Protein AF-A0A430Q0A0-F1 (afdb_monomer)

pLDDT: mean 78.86, std 13.44, range [36.16, 97.69]

Mean predicted aligned error: 20.36 Å

Sequence (690 aa):
MLIFSDRCANVRCHENAKCDDGYCRCKEGFEGDGYSECRRKSEDRDPCARIRCHPQAQCEYGFCRCKNGYKGDGYWNCQPIQSATSADCGNCNGIPFKEIAQCVGGRCVCARGFIEVQAGVCMECVQDNCHQDAVCRPDDRFNGAYSCHCKAGFTGDGVSVCKPESVGREDATSSHAFDPTCGGGCRIRNAECDRYTGTCKCRSGYDGDGERGCYWNCKLCHPSAICDRENERCICPSGYRGDGQTFCEQIPVRQDSIKVRIMGEGEVMNITDISHPLELRCFVTGSDQSYSGQWIQPHSAQEPIVTKTRQQDGYEISLRINQPTITDSGRYECRAGNVAAFIDVNVEESAIPFTVLLTSDDGILMTQSTDSNVTKATLWNIAENNKYGRVSMVGDCNSQRIIYTSDYGHTIRWGSSNSGQNKLVTKEIYTSQFNRFRNLAVDSLSGNVFAWEEAFGKIMVFNPNKPNIHYTLESLHSLTSSEQQNFAGLALHSTLGLMYWAIYTDGWRPNGTIQVASMSGENEEQLLQLTGEPLAISISPATPVNGNSAGKLCWMQRSSKGMFGLVTELHCARLGQTGREILTNEKIREFSPSEEPSFGMTQYKGTLLWTDASKTVYYSINPDRRIRVRYVCCSNRFQALSVLGDCPQASTNPCTYSNGRCRYICLPNDGGRSRTCVCPDNEPGCHKEM

Secondary structure (DSSP, 8-state):
------TTTT----TTEEEETTEEEEPTTEEE-SSS-EEEPP----TTTT----TTEEEETTEEEEPTTEEE-SSS-EEEP---SS---TT-EEES-GGGEEEETTEEEEPTT-EEEETTEEE---TTSS-TTEEEEEEGGGTTEEEEEEPTTEES-SSS--EE----------------SSTT--SSTTEEE-TTT--EEEPTTEEE-SSS-EEE-GGGS-TTSEEETTTTEEEPPTTEES-SSS--EEPPP-----EEEETTTTSEEEE--TTSPEEEEEEEE-S-TT---EEE--TTSPPPEEEEEE-SSEEEEEEEESS--GGG-EEEEEEETTEEEEEEEEE-------EEEEEETTEEEEEE--SSSEEE-EEEE--TT-SSS---EEEETTTTEEEEEEGGGTEEEEEE--TT-SS--EEEEEE-SS--EEEEEEETTTTEEEEEETTTTEEEEEETTEEEEEEEE---TTTTSSS-EEEEEEEEETTTTEEEEEEEE-SSS--EEEEEEETTS-S-EEEEE-SSEEEEEEEEEPPTTSTT--EEEEEEEEEEETTTEEEEEEEEEEE-TTSSSEEEEEEEEE--TTS-EEEEEEEETTEEEEEESSSSEEEEETTEEEEEEES--S-SS-S-EEEE-PPPTT---TTTTGGGG-SSEEEEEGGGTEEEEE--TT-TTPPPP-

Foldseek 3Di:
DDDPDPLCPPDAWDPQWDDDNNATDGHPQWDDRRHPDTDGPDPPPPLCPPADWDPQWDDDRNATDGHPQWDDRRRHDTDGPPPPPDLPLQLQAEPPDRVQWDRDSNFIDGHQQWDCPDGRYTYADDQPQWDPQWGWFFDVVRVGGTGTDGHPQWDDSRGHDTDGDDDDDDDDDDDDDFDDQCRPPQPEPQWHQDPPPSAIDHDPQWDDRRNPYTWGDCVQFDPQWDDDGVVSATHHPPQWDDRRRPDTGGDDDDADDKDKDWDQFPEEAEAQPQQAKDKTKMWIFHPDAVFQKDKDFDPQFDQWDWDWDADPGHIMIMTIDNGDDQSRFAKMWIDTDPDITIYGYGYFYNDPWFWKWFAFLQGIWIWTDDPDLATATDCAERAAQCRPAQKDWEALQQQQKIWIAGDSQQWIKMFHNPPPHSHTDIDTQDGDPQWGWDAWEALSLQQKIWTQTDRQQWIKITHSVRGPFIDIQDLAPVSPDPGDKDWAHKEALNQQQKIKTKIWHDDPFIWIWIWMDGVNNHDIDTADTDRFAWHEKEWDADAVVPQWFRGKIKTKGWHDDPDDDTKIWIKMFTGTNNSSYTPDIDGPDIDDPVQAWHSAWYDDRNWIKTWGAFACWIFIVSVTHIHHYPDDPDGGTTSYMYTHDHDRPPRHACCNPPRVPAPGHWRAHDGRDDIWRDGTPVCPVDDTDD

Solvent-accessible surface area (backbone atoms only — not comparable to full-atom values): 37690 Å² total; per-residue (Å²): 136,84,82,82,74,68,62,46,80,84,59,78,46,22,92,49,27,42,71,55,97,50,39,42,40,37,35,92,69,35,42,66,71,3,50,88,38,42,46,70,60,75,82,86,74,62,61,41,82,84,63,78,47,21,93,50,26,44,69,54,97,53,40,40,39,35,36,94,65,29,42,65,69,2,49,86,38,43,45,68,44,81,69,74,93,52,86,64,47,76,62,40,38,18,47,97,44,53,86,40,23,43,68,56,96,68,39,53,42,49,36,85,11,35,43,71,81,49,97,30,36,15,29,52,46,52,86,81,68,36,24,92,58,27,47,59,43,65,31,76,92,58,84,49,45,30,22,14,40,34,38,94,69,33,45,57,44,3,42,89,37,56,40,76,64,80,94,85,80,90,88,90,91,89,90,88,89,92,64,90,77,72,59,82,60,58,88,32,67,64,33,40,64,38,88,87,78,70,44,40,32,37,36,93,68,35,46,61,67,11,76,86,41,39,40,52,40,58,86,62,30,22,91,69,24,47,64,38,63,89,78,65,43,39,38,39,48,93,67,37,46,58,69,2,42,88,39,49,42,75,59,85,86,75,91,69,73,74,44,57,45,44,81,60,57,80,37,75,50,71,45,51,54,51,86,47,54,46,76,49,52,34,40,34,36,40,87,61,81,83,58,65,57,49,79,47,67,42,95,66,34,76,90,54,56,72,48,77,46,82,53,98,58,36,28,40,42,37,39,33,33,71,67,49,45,63,52,54,32,39,57,35,34,41,39,41,87,95,38,68,32,42,32,34,34,42,41,50,74,65,68,73,69,43,41,36,37,38,29,38,54,73,18,36,29,41,33,62,50,66,100,50,60,57,44,60,45,43,82,34,37,73,47,54,69,30,60,87,41,71,41,28,44,38,47,32,40,67,80,39,28,40,39,34,39,24,52,62,11,25,24,38,33,34,28,61,60,62,94,83,61,85,52,61,60,74,46,75,34,44,73,42,100,74,53,32,40,35,46,45,30,61,31,46,52,62,51,34,37,38,28,35,30,70,74,83,54,39,48,35,38,35,31,78,91,44,60,75,47,39,32,70,53,78,68,44,65,80,66,67,45,93,63,66,68,47,79,33,25,35,29,60,39,53,51,39,8,34,34,36,38,32,36,27,38,88,60,102,72,26,56,11,36,33,38,35,24,26,58,69,38,47,78,70,45,80,65,41,85,45,79,14,40,53,44,27,41,31,53,39,72,47,60,90,84,54,87,70,35,36,24,40,41,34,36,34,30,43,25,74,53,75,97,84,38,78,39,43,34,36,35,41,28,38,24,25,66,79,58,74,44,75,74,46,78,43,82,75,44,77,47,53,93,87,58,46,70,37,58,12,45,38,50,56,81,91,21,47,37,39,24,24,52,72,36,54,34,38,35,34,65,57,65,75,44,64,30,38,53,38,81,69,67,103,47,52,33,43,44,20,34,32,58,50,54,82,60,72,82,95,71,63,32,49,19,48,61,73,44,44,75,28,92,67,47,46,27,27,18,76,68,24,73,35,65,45,34,44,55,39,72,91,41,86,86,58,72,70,60,132

Radius of gyration: 38.56 Å; Cα contacts 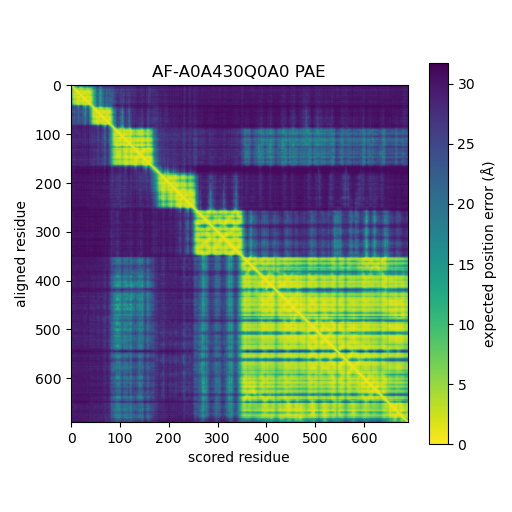(8 Å, |Δi|>4): 1663; chains: 1; bounding box: 88×95×130 Å

InterPro domains:
  IPR000742 EGF-like domain [PF00008] (125-157)
  IPR000742 EGF-like domain [PS01186] (64-78)
  IPR000742 EGF-like domain [PS01186] (148-162)
  IPR000742 EGF-like domain [PS50026] (123-163)
  IPR000742 EGF-like domain [SM00181] (7-39)
  IPR000742 EGF-like domain [SM00181] (47-79)
  IPR000742 EGF-like domain [SM00181] (124-163)
  IPR000742 EGF-like domain [SM00181] (181-215)
  IPR000742 EGF-like domain [SM00181] (217-249)
  IPR007110 Immunoglobulin-like domain [PS50835] (252-355)
  IPR009030 Growth factor receptor cysteine-rich domain superfamily [SSF57184] (162-686)
  IPR011042 Six-bladed beta-propeller, TolB-like [G3DSA:2.120.10.30] (349-689)
  IPR013783 Immunoglobulin-like fold [G3DSA:2.60.40.10] (256-348)
  IPR036179 Immunoglobulin-like domain superfamily [SSF48726] (276-342)

Organism: Schistosoma bovis (NCBI:txid6184)

Structure (mmCIF, N/CA/C/O backbone):
data_AF-A0A430Q0A0-F1
#
_entry.id   AF-A0A430Q0A0-F1
#
loop_
_atom_site.group_PDB
_atom_site.id
_atom_site.type_symbol
_atom_site.label_atom_id
_atom_site.label_alt_id
_atom_site.label_comp_id
_atom_site.label_asym_id
_atom_site.label_entity_id
_atom_site.label_seq_id
_atom_site.pdbx_PDB_ins_code
_atom_site.Cartn_x
_atom_site.Cartn_y
_atom_site.Cartn_z
_atom_site.occupancy
_atom_site.B_iso_or_equiv
_atom_site.auth_seq_id
_atom_site.auth_comp_id
_atom_site.auth_asym_id
_atom_site.auth_atom_id
_atom_site.pdbx_PDB_model_num
ATOM 1 N N . MET A 1 1 ? 47.799 -66.465 -78.442 1.00 36.16 1 MET A N 1
ATOM 2 C CA . MET A 1 1 ? 48.423 -66.856 -77.161 1.00 36.16 1 MET A CA 1
ATOM 3 C C . MET A 1 1 ? 49.036 -65.592 -76.577 1.00 36.16 1 MET A C 1
ATOM 5 O O . MET A 1 1 ? 50.015 -65.114 -77.130 1.00 36.16 1 MET A O 1
ATOM 9 N N . LEU A 1 2 ? 48.384 -64.960 -75.596 1.00 45.06 2 LEU A N 1
ATOM 10 C CA . LEU A 1 2 ? 48.863 -63.699 -75.017 1.00 45.06 2 LEU A CA 1
ATOM 11 C C . LEU A 1 2 ? 49.795 -64.010 -73.847 1.00 45.06 2 LEU A C 1
ATOM 13 O O . LEU A 1 2 ? 49.406 -64.715 -72.918 1.00 45.06 2 LEU A O 1
ATOM 17 N N . ILE A 1 3 ? 51.021 -63.497 -73.914 1.00 51.09 3 ILE A N 1
ATOM 18 C CA . ILE A 1 3 ? 51.992 -63.588 -72.825 1.00 51.09 3 ILE A CA 1
ATOM 19 C C . ILE A 1 3 ? 51.592 -62.532 -71.793 1.00 51.09 3 ILE A C 1
ATOM 21 O O . ILE A 1 3 ? 51.769 -61.340 -72.034 1.00 51.09 3 ILE A O 1
ATOM 25 N N . PHE A 1 4 ? 51.042 -62.959 -70.655 1.00 52.62 4 PHE A N 1
ATOM 26 C CA . PHE A 1 4 ? 50.910 -62.080 -69.495 1.00 52.62 4 PHE A CA 1
ATOM 27 C C . PHE A 1 4 ? 52.311 -61.818 -68.939 1.00 52.62 4 PHE A C 1
ATOM 29 O O . PHE A 1 4 ? 52.885 -62.671 -68.263 1.00 52.62 4 PHE A O 1
ATOM 36 N N . SER A 1 5 ? 52.878 -60.652 -69.248 1.00 61.66 5 SER A N 1
ATOM 37 C CA . SER A 1 5 ? 54.058 -60.166 -68.544 1.00 61.66 5 SER A CA 1
ATOM 38 C C . SER A 1 5 ? 53.661 -59.811 -67.113 1.00 61.66 5 SER A C 1
ATOM 40 O O . SER A 1 5 ? 52.830 -58.929 -66.890 1.00 61.66 5 SER A O 1
ATOM 42 N N . ASP A 1 6 ? 54.254 -60.496 -66.137 1.00 72.50 6 ASP A N 1
ATOM 43 C CA . ASP A 1 6 ? 54.125 -60.103 -64.738 1.00 72.50 6 ASP A CA 1
ATOM 44 C C . ASP A 1 6 ? 54.761 -58.716 -64.552 1.00 72.50 6 ASP A C 1
ATOM 46 O O . ASP A 1 6 ? 55.980 -58.541 -64.633 1.00 72.50 6 ASP A O 1
ATOM 50 N N . ARG A 1 7 ? 53.907 -57.713 -64.324 1.00 76.06 7 ARG A N 1
ATOM 51 C CA . ARG A 1 7 ? 54.296 -56.308 -64.148 1.00 76.06 7 ARG A CA 1
ATOM 52 C C . ARG A 1 7 ? 55.123 -56.074 -62.881 1.00 76.06 7 ARG A C 1
ATOM 54 O O . ARG A 1 7 ? 55.772 -55.038 -62.781 1.00 76.06 7 ARG A O 1
ATOM 61 N N . CYS A 1 8 ? 55.144 -57.024 -61.947 1.00 79.19 8 CYS A N 1
ATOM 62 C CA . CYS A 1 8 ? 55.940 -56.962 -60.726 1.00 79.19 8 CYS A CA 1
ATOM 63 C C . CYS A 1 8 ? 57.329 -57.617 -60.848 1.00 79.19 8 CYS A C 1
ATOM 65 O O . CYS A 1 8 ? 58.151 -57.431 -59.952 1.00 79.19 8 CYS A O 1
ATOM 67 N N . ALA A 1 9 ? 57.647 -58.308 -61.953 1.00 76.44 9 ALA A N 1
ATOM 68 C CA . ALA A 1 9 ? 58.868 -59.117 -62.092 1.00 76.44 9 ALA A CA 1
ATOM 69 C C . ALA A 1 9 ? 60.203 -58.360 -61.891 1.00 76.44 9 ALA A C 1
ATOM 71 O O . ALA A 1 9 ? 61.211 -58.983 -61.571 1.00 76.44 9 ALA A O 1
ATOM 72 N N . ASN A 1 10 ? 60.221 -57.031 -62.063 1.00 76.69 10 ASN A N 1
ATOM 73 C CA . ASN A 1 10 ? 61.405 -56.177 -61.879 1.00 76.69 10 ASN A CA 1
ATOM 74 C C . ASN A 1 10 ? 61.195 -55.030 -60.865 1.00 76.69 10 ASN A C 1
ATOM 76 O O . ASN A 1 10 ? 62.014 -54.112 -60.795 1.00 76.69 10 ASN A O 1
ATOM 80 N N . VAL A 1 11 ? 60.111 -55.046 -60.081 1.00 82.00 11 VAL A N 1
ATOM 81 C CA . VAL A 1 11 ? 59.774 -53.954 -59.153 1.00 82.00 11 VAL A CA 1
ATOM 82 C C . VAL A 1 11 ? 60.351 -54.239 -57.764 1.00 82.00 11 VAL A C 1
ATOM 84 O O . VAL A 1 11 ? 59.956 -55.195 -57.098 1.00 82.00 11 VAL A O 1
ATOM 87 N N . ARG A 1 12 ? 61.280 -53.395 -57.296 1.00 85.81 12 ARG A N 1
ATOM 88 C CA . ARG A 1 12 ? 61.814 -53.450 -55.925 1.00 85.81 12 ARG A CA 1
ATOM 89 C C . ARG A 1 12 ? 61.029 -52.509 -55.014 1.00 85.81 12 ARG A C 1
ATOM 91 O O . ARG A 1 12 ? 61.140 -51.295 -55.147 1.00 85.81 12 ARG A O 1
ATOM 98 N N . CYS A 1 13 ? 60.263 -53.086 -54.095 1.00 89.25 13 CYS A N 1
ATOM 99 C CA . CYS A 1 13 ? 59.527 -52.355 -53.065 1.00 89.25 13 CYS A CA 1
ATOM 100 C C . CYS A 1 13 ? 60.302 -52.291 -51.744 1.00 89.25 13 CYS A C 1
ATOM 102 O O . CYS A 1 13 ? 61.200 -53.101 -51.508 1.00 89.25 13 CYS A O 1
ATOM 104 N N . HIS A 1 14 ? 59.902 -51.374 -50.860 1.00 89.62 14 HIS A N 1
ATOM 105 C CA . HIS A 1 14 ? 60.372 -51.347 -49.476 1.00 89.62 14 HIS A CA 1
ATOM 106 C C . HIS A 1 14 ? 60.050 -52.679 -48.762 1.00 89.62 14 HIS A C 1
ATOM 108 O O . HIS A 1 14 ? 59.057 -53.335 -49.076 1.00 89.62 14 HIS A O 1
ATOM 114 N N . GLU A 1 15 ? 60.843 -53.081 -47.764 1.00 89.56 15 GLU A N 1
ATOM 115 C CA . GLU A 1 15 ? 60.704 -54.383 -47.080 1.00 89.56 15 GLU A CA 1
ATOM 116 C C . GLU A 1 15 ? 59.292 -54.607 -46.497 1.00 89.56 15 GLU A C 1
ATOM 118 O O . GLU A 1 15 ? 58.719 -55.699 -46.573 1.00 89.56 15 GLU A O 1
ATOM 123 N N . ASN A 1 16 ? 58.675 -53.534 -45.995 1.00 88.12 16 ASN A N 1
ATOM 124 C CA . ASN A 1 16 ? 57.303 -53.521 -45.478 1.00 88.12 16 ASN A CA 1
ATOM 125 C C . ASN A 1 16 ? 56.228 -53.181 -46.534 1.00 88.12 16 ASN A C 1
ATOM 127 O O . ASN A 1 16 ? 55.138 -52.743 -46.174 1.00 88.12 16 ASN A O 1
ATOM 131 N N . ALA A 1 17 ? 56.497 -53.395 -47.824 1.00 89.06 17 ALA A N 1
ATOM 132 C CA . ALA A 1 17 ? 55.557 -53.208 -48.931 1.00 89.06 17 ALA A CA 1
ATOM 133 C C . ALA A 1 17 ? 55.367 -54.484 -49.773 1.00 89.06 17 ALA A C 1
ATOM 135 O O . ALA A 1 17 ? 56.120 -55.452 -49.659 1.00 89.06 17 ALA A O 1
ATOM 136 N N . LYS A 1 18 ? 54.325 -54.493 -50.607 1.00 90.50 18 LYS A N 1
ATOM 137 C CA . LYS A 1 18 ? 54.051 -55.503 -51.638 1.00 90.50 18 LYS A CA 1
ATOM 138 C C . LYS A 1 18 ? 53.882 -54.822 -52.998 1.00 90.50 18 LYS A C 1
ATOM 140 O O . LYS A 1 18 ? 53.379 -53.701 -53.051 1.00 90.50 18 LYS A O 1
ATOM 145 N N . CYS A 1 19 ? 54.275 -55.497 -54.076 1.00 86.25 19 CYS A N 1
ATOM 146 C CA . CYS A 1 19 ? 53.947 -55.052 -55.428 1.00 86.25 19 CYS A CA 1
ATOM 147 C C . CYS A 1 19 ? 52.506 -55.456 -55.781 1.00 86.25 19 CYS A C 1
ATOM 149 O O . CYS A 1 19 ? 52.063 -56.549 -55.427 1.00 86.25 19 CYS A O 1
ATOM 151 N N . ASP A 1 20 ? 51.784 -54.557 -56.442 1.00 85.19 20 ASP A N 1
ATOM 152 C CA . ASP A 1 20 ? 50.381 -54.683 -56.829 1.00 85.19 20 ASP A CA 1
ATOM 153 C C . ASP A 1 20 ? 50.182 -53.922 -58.156 1.00 85.19 20 ASP A C 1
ATOM 155 O O . ASP A 1 20 ? 50.389 -52.710 -58.218 1.00 85.19 20 ASP A O 1
ATOM 159 N N . ASP A 1 21 ? 49.894 -54.650 -59.240 1.00 81.19 21 ASP A N 1
ATOM 160 C CA . ASP A 1 21 ? 49.853 -54.163 -60.637 1.00 81.19 21 ASP A CA 1
ATOM 161 C C . ASP A 1 21 ? 51.049 -53.270 -61.061 1.00 81.19 21 ASP A C 1
ATOM 163 O O . ASP A 1 21 ? 50.896 -52.248 -61.726 1.00 81.19 21 ASP A O 1
ATOM 167 N N . GLY A 1 22 ? 52.267 -53.645 -60.653 1.00 80.75 22 GLY A N 1
ATOM 168 C CA . GLY A 1 22 ? 53.503 -52.910 -60.967 1.00 80.75 22 GLY A CA 1
ATOM 169 C C . GLY A 1 22 ? 53.829 -51.737 -60.030 1.00 80.75 22 GLY A C 1
ATOM 170 O O . GLY A 1 22 ? 54.891 -51.129 -60.173 1.00 80.75 22 GLY A O 1
ATOM 171 N N . TYR A 1 23 ? 52.975 -51.443 -59.044 1.00 86.88 23 TYR A N 1
ATOM 172 C CA . TYR A 1 23 ? 53.204 -50.393 -58.049 1.00 86.88 23 TYR A CA 1
ATOM 173 C C . TYR A 1 23 ? 53.428 -50.962 -56.651 1.00 86.88 23 TYR A C 1
ATOM 175 O O . TYR A 1 23 ? 52.813 -51.951 -56.260 1.00 86.88 23 TYR A O 1
ATOM 183 N N . CYS A 1 24 ? 54.285 -50.320 -55.862 1.00 90.62 24 CYS A N 1
ATOM 184 C CA . CYS A 1 24 ? 54.512 -50.724 -54.480 1.00 90.62 24 CYS A CA 1
ATOM 185 C C . CYS A 1 24 ? 53.484 -50.090 -53.539 1.00 90.62 24 CYS A C 1
ATOM 187 O O . CYS A 1 24 ? 53.246 -48.887 -53.584 1.00 90.62 24 CYS A O 1
ATOM 189 N N . ARG A 1 25 ? 52.893 -50.893 -52.651 1.00 89.12 25 ARG A N 1
ATOM 190 C CA . ARG A 1 25 ? 51.980 -50.440 -51.589 1.00 89.12 25 ARG A CA 1
ATOM 191 C C . ARG A 1 25 ? 52.432 -51.006 -50.250 1.00 89.12 25 ARG A C 1
ATOM 193 O O . ARG A 1 25 ? 52.750 -52.193 -50.172 1.00 89.12 25 ARG A O 1
ATOM 200 N N . CYS A 1 26 ? 52.435 -50.195 -49.194 1.00 89.19 26 CYS A N 1
ATOM 201 C CA . CYS A 1 26 ? 52.750 -50.683 -47.850 1.00 89.19 26 CYS A CA 1
ATOM 202 C C . CYS A 1 26 ? 51.824 -51.841 -47.434 1.00 89.19 26 CYS A C 1
ATOM 204 O O . CYS A 1 26 ? 50.640 -51.873 -47.780 1.00 89.19 26 CYS A O 1
ATOM 206 N N . LYS A 1 27 ? 52.381 -52.809 -46.701 1.00 88.50 27 LYS A N 1
ATOM 207 C CA . LYS A 1 27 ? 51.640 -53.923 -46.097 1.00 88.50 27 LYS A CA 1
ATOM 208 C C . LYS A 1 27 ? 50.660 -53.387 -45.047 1.00 88.50 27 LYS A C 1
ATOM 210 O O . LYS A 1 27 ? 50.802 -52.274 -44.542 1.00 88.50 27 LYS A O 1
ATOM 215 N N . GLU A 1 28 ? 49.652 -54.187 -44.721 1.00 80.81 28 GLU A N 1
ATOM 216 C CA . GLU A 1 28 ? 48.646 -53.812 -43.728 1.00 80.81 28 GLU A CA 1
ATOM 217 C C . GLU A 1 28 ? 49.303 -53.510 -42.366 1.00 80.81 28 GLU A C 1
ATOM 219 O O . GLU A 1 28 ? 50.273 -54.158 -41.977 1.00 80.81 28 GLU A O 1
ATOM 224 N N . GLY A 1 29 ? 48.838 -52.457 -41.685 1.00 72.69 29 GLY A N 1
ATOM 225 C CA . GLY A 1 29 ? 49.494 -51.903 -40.490 1.00 72.69 29 GLY A CA 1
ATOM 226 C C . GLY A 1 29 ? 50.652 -50.923 -40.754 1.00 72.69 29 GLY A C 1
ATOM 227 O O . GLY A 1 29 ? 51.161 -50.331 -39.804 1.00 72.69 29 GLY A O 1
ATOM 228 N N . PHE A 1 30 ? 51.049 -50.684 -42.010 1.00 80.31 30 PHE A N 1
ATOM 229 C CA . PHE A 1 30 ? 52.105 -49.729 -42.376 1.00 80.31 30 PHE A CA 1
ATOM 230 C C . PHE A 1 30 ? 51.583 -48.583 -43.266 1.00 80.31 30 PHE A C 1
ATOM 232 O O . PHE A 1 30 ? 50.560 -48.706 -43.942 1.00 80.31 30 PHE A O 1
ATOM 239 N N . GLU A 1 31 ? 52.278 -47.446 -43.245 1.00 78.00 31 GLU A N 1
ATOM 240 C CA . GLU A 1 31 ? 52.041 -46.258 -44.077 1.00 78.00 31 GLU A CA 1
ATOM 241 C C . GLU A 1 31 ? 53.360 -45.705 -44.635 1.00 78.00 31 GLU A C 1
ATOM 243 O O . GLU A 1 31 ? 54.421 -45.923 -44.050 1.00 78.00 31 GLU A O 1
ATOM 248 N N . GLY A 1 32 ? 53.292 -45.004 -45.767 1.00 82.38 32 GLY A N 1
ATOM 249 C CA . GLY A 1 32 ? 54.451 -44.487 -46.495 1.00 82.38 32 GLY A CA 1
ATOM 250 C C . GLY A 1 32 ? 54.253 -44.572 -48.011 1.00 82.38 32 GLY A C 1
ATOM 251 O O . GLY A 1 32 ? 53.130 -44.779 -48.475 1.00 82.38 32 GLY A O 1
ATOM 252 N N . ASP A 1 33 ? 55.331 -44.404 -48.777 1.00 80.38 33 ASP A N 1
ATOM 253 C CA . ASP A 1 33 ? 55.303 -44.346 -50.247 1.00 80.38 33 ASP A CA 1
ATOM 254 C C . ASP A 1 33 ? 55.281 -45.729 -50.930 1.00 80.38 33 ASP A C 1
ATOM 256 O O . ASP A 1 33 ? 54.979 -45.821 -52.118 1.00 80.38 33 ASP A O 1
ATOM 260 N N . GLY A 1 34 ? 55.594 -46.809 -50.203 1.00 82.25 34 GLY A N 1
ATOM 261 C CA . GLY A 1 34 ? 55.712 -48.169 -50.745 1.00 82.25 34 GLY A CA 1
ATOM 262 C C . GLY A 1 34 ? 57.097 -48.530 -51.305 1.00 82.25 34 GLY A C 1
ATOM 263 O O . GLY A 1 34 ? 57.435 -49.714 -51.372 1.00 82.25 34 GLY A O 1
ATOM 264 N N . TYR A 1 35 ? 57.912 -47.548 -51.682 1.00 85.94 35 TYR A N 1
ATOM 265 C CA . TYR A 1 35 ? 59.177 -47.735 -52.401 1.00 85.94 35 TYR A CA 1
ATOM 266 C C . TYR A 1 35 ? 60.400 -47.509 -51.512 1.00 85.94 35 TYR A C 1
ATOM 268 O O . TYR A 1 35 ? 61.304 -48.343 -51.502 1.00 85.94 35 TYR A O 1
ATOM 276 N N . SER A 1 36 ? 60.420 -46.405 -50.765 1.00 82.94 36 SER A N 1
ATOM 277 C CA . SER A 1 36 ? 61.535 -45.979 -49.915 1.00 82.94 36 SER A CA 1
ATOM 278 C C . SER A 1 36 ? 61.178 -45.923 -48.427 1.00 82.94 36 SER A C 1
ATOM 280 O O . SER A 1 36 ? 62.052 -46.135 -47.590 1.00 82.94 36 SER A O 1
ATOM 282 N N . GLU A 1 37 ? 59.900 -45.737 -48.089 1.00 79.69 37 GLU A N 1
ATOM 283 C CA . GLU A 1 37 ? 59.398 -45.676 -46.720 1.00 79.69 37 GLU A CA 1
ATOM 284 C C . GLU A 1 37 ? 58.099 -46.488 -46.596 1.00 79.69 37 GLU A C 1
ATOM 286 O O . GLU A 1 37 ? 57.100 -46.221 -47.261 1.00 79.69 37 GLU A O 1
ATOM 291 N N . CYS A 1 38 ? 58.091 -47.461 -45.682 1.00 85.00 38 CYS A N 1
ATOM 292 C CA . CYS A 1 38 ? 56.867 -47.957 -45.052 1.00 85.00 38 CYS A CA 1
ATOM 293 C C . CYS A 1 38 ? 57.132 -48.150 -43.560 1.00 85.00 38 CYS A C 1
ATOM 295 O O . CYS A 1 38 ? 57.742 -49.146 -43.149 1.00 85.00 38 CYS A O 1
ATOM 297 N N . ARG A 1 39 ? 56.658 -47.198 -42.757 1.00 80.69 39 ARG A N 1
ATOM 298 C CA . ARG A 1 39 ? 56.713 -47.210 -41.290 1.00 80.69 39 ARG A CA 1
ATOM 299 C C . ARG A 1 39 ? 55.431 -47.807 -40.716 1.00 80.69 39 ARG A C 1
ATOM 301 O O . ARG A 1 39 ? 54.392 -47.775 -41.373 1.00 80.69 39 ARG A O 1
ATOM 308 N N . ARG A 1 40 ? 55.472 -48.362 -39.500 1.00 73.12 40 ARG A N 1
ATOM 309 C CA . ARG A 1 40 ? 54.232 -48.797 -38.829 1.00 73.12 40 ARG A CA 1
ATOM 310 C C . ARG A 1 40 ? 53.322 -47.587 -38.636 1.00 73.12 40 ARG A C 1
ATOM 312 O O . ARG A 1 40 ? 53.795 -46.534 -38.209 1.00 73.12 40 ARG A O 1
ATOM 319 N N . LYS A 1 41 ? 52.026 -47.752 -38.901 1.00 65.25 41 LYS A N 1
ATOM 320 C CA . LYS A 1 41 ? 51.008 -46.802 -38.443 1.00 65.25 41 LYS A CA 1
ATOM 321 C C . LYS A 1 41 ? 51.081 -46.781 -36.920 1.00 65.25 41 LYS A C 1
ATOM 323 O O . LYS A 1 41 ? 50.933 -47.819 -36.284 1.00 65.25 41 LYS A O 1
ATOM 328 N N . SER A 1 42 ? 51.395 -45.625 -36.349 1.00 60.34 42 SER A N 1
ATOM 329 C CA . SER A 1 42 ? 51.600 -45.480 -34.910 1.00 60.34 42 SER A CA 1
ATOM 330 C C . SER A 1 42 ? 50.298 -45.750 -34.150 1.00 60.34 42 SER A C 1
ATOM 332 O O . SER A 1 42 ? 49.320 -45.026 -34.347 1.00 60.34 42 SER A O 1
ATOM 334 N N . GLU A 1 43 ? 50.301 -46.738 -33.254 1.00 56.47 43 GLU A N 1
ATOM 335 C CA . GLU A 1 43 ? 49.166 -47.044 -32.364 1.00 56.47 43 GLU A CA 1
ATOM 336 C C . GLU A 1 43 ? 49.006 -46.044 -31.197 1.00 56.47 43 GLU A C 1
ATOM 338 O O . GLU A 1 43 ? 48.066 -46.154 -30.415 1.00 56.47 43 GLU A O 1
ATOM 343 N N . ASP A 1 44 ? 49.851 -45.009 -31.109 1.00 56.25 44 ASP A N 1
ATOM 344 C CA . ASP A 1 44 ? 49.675 -43.895 -30.168 1.00 56.25 44 ASP A CA 1
ATOM 345 C C . ASP A 1 44 ? 48.550 -42.945 -30.625 1.00 56.25 44 ASP A C 1
ATOM 347 O O . ASP A 1 44 ? 48.779 -41.870 -31.185 1.00 56.25 44 ASP A O 1
ATOM 351 N N . ARG A 1 45 ? 47.302 -43.352 -30.367 1.00 59.38 45 ARG A N 1
ATOM 352 C CA . ARG A 1 45 ? 46.118 -42.473 -30.370 1.00 59.38 45 ARG A CA 1
ATOM 353 C C . ARG A 1 45 ? 45.210 -42.685 -29.158 1.00 59.38 45 ARG A C 1
ATOM 355 O O . ARG A 1 45 ? 43.995 -42.546 -29.276 1.00 59.38 45 ARG A O 1
ATOM 362 N N . ASP A 1 46 ? 45.793 -42.925 -27.986 1.00 58.59 46 ASP A N 1
ATOM 363 C CA . ASP A 1 46 ? 45.169 -42.419 -26.764 1.00 58.59 46 ASP A CA 1
ATOM 364 C C . ASP A 1 46 ? 45.737 -41.019 -26.452 1.00 58.59 46 ASP A C 1
ATOM 366 O O . ASP A 1 46 ? 46.806 -40.906 -25.841 1.00 58.59 46 ASP A O 1
ATOM 370 N N . PRO A 1 47 ? 45.056 -39.927 -26.860 1.00 63.94 47 PRO A N 1
ATOM 371 C CA . PRO A 1 47 ? 45.495 -38.568 -26.547 1.00 63.94 47 PRO A CA 1
ATOM 372 C C . PRO A 1 47 ? 45.494 -38.262 -25.037 1.00 63.94 47 PRO A C 1
ATOM 374 O O . PRO A 1 47 ? 46.013 -37.224 -24.635 1.00 63.94 47 PRO A O 1
ATOM 377 N N . CYS A 1 48 ? 44.960 -39.148 -24.191 1.00 71.44 48 CYS A N 1
ATOM 378 C CA . CYS A 1 48 ? 44.979 -39.028 -22.737 1.00 71.44 48 CYS A CA 1
ATOM 379 C C . CYS A 1 48 ? 46.175 -39.713 -22.053 1.00 71.44 48 CYS A C 1
ATOM 381 O O . CYS A 1 48 ? 46.433 -39.425 -20.884 1.00 71.44 48 CYS A O 1
ATOM 383 N N . ALA A 1 49 ? 46.974 -40.523 -22.761 1.00 70.00 49 ALA A N 1
ATOM 384 C CA . ALA A 1 49 ? 48.048 -41.349 -22.184 1.00 70.00 49 ALA A CA 1
ATOM 385 C C . ALA A 1 49 ? 49.155 -40.583 -21.420 1.00 70.00 49 ALA A C 1
ATOM 387 O O . ALA A 1 49 ? 49.951 -41.186 -20.697 1.00 70.00 49 ALA A O 1
ATOM 388 N N . ARG A 1 50 ? 49.242 -39.254 -21.574 1.00 69.88 50 ARG A N 1
ATOM 389 C CA . ARG A 1 50 ? 50.205 -38.384 -20.864 1.00 69.88 50 ARG A CA 1
ATOM 390 C C . ARG A 1 50 ? 49.568 -37.198 -20.137 1.00 69.88 50 ARG A C 1
ATOM 392 O O . ARG A 1 50 ? 50.292 -36.350 -19.615 1.00 69.88 50 ARG A O 1
ATOM 399 N N . ILE A 1 51 ? 48.240 -37.126 -20.079 1.00 78.81 51 ILE A N 1
ATOM 400 C CA . ILE A 1 51 ? 47.521 -35.982 -19.512 1.00 78.81 51 ILE A CA 1
ATOM 401 C C . ILE A 1 51 ? 47.140 -36.273 -18.061 1.00 78.81 51 ILE A C 1
ATOM 403 O O . ILE A 1 51 ? 46.457 -37.249 -17.763 1.00 78.81 51 ILE A O 1
ATOM 407 N N . ARG A 1 52 ? 47.575 -35.403 -17.143 1.00 84.94 52 ARG A N 1
ATOM 408 C CA . ARG A 1 52 ? 47.188 -35.463 -15.728 1.00 84.94 52 ARG A CA 1
ATOM 409 C C . ARG A 1 52 ? 46.058 -34.474 -15.480 1.00 84.94 52 ARG A C 1
ATOM 411 O O . ARG A 1 52 ? 46.278 -33.269 -15.542 1.00 84.94 52 ARG A O 1
ATOM 418 N N . CYS A 1 53 ? 44.872 -34.997 -15.204 1.00 88.06 53 CYS A N 1
ATOM 419 C CA . CYS A 1 53 ? 43.708 -34.200 -14.838 1.00 88.06 53 CYS A CA 1
ATOM 420 C C . CYS A 1 53 ? 43.599 -34.017 -13.322 1.00 88.06 53 CYS A C 1
ATOM 422 O O . CYS A 1 53 ? 44.195 -34.770 -12.546 1.00 88.06 53 CYS A O 1
ATOM 424 N N . HIS A 1 54 ? 42.779 -33.054 -12.902 1.00 89.38 54 HIS A N 1
ATOM 425 C CA . HIS A 1 54 ? 42.371 -32.904 -11.509 1.00 89.38 54 HIS A CA 1
ATOM 426 C C . HIS A 1 54 ? 41.732 -34.220 -10.996 1.00 89.38 54 HIS A C 1
ATOM 428 O O . HIS A 1 54 ? 41.055 -34.898 -11.772 1.00 89.38 54 HIS A O 1
ATOM 434 N N . PRO A 1 55 ? 41.857 -34.609 -9.708 1.00 87.88 55 PRO A N 1
ATOM 435 C CA . PRO A 1 55 ? 41.327 -35.891 -9.212 1.00 87.88 55 PRO A CA 1
ATOM 436 C C . PRO A 1 55 ? 39.822 -36.106 -9.460 1.00 87.88 55 PRO A C 1
ATOM 438 O O . PRO A 1 55 ? 39.363 -37.239 -9.635 1.00 87.88 55 PRO A O 1
ATOM 441 N N . GLN A 1 56 ? 39.057 -35.011 -9.525 1.00 89.88 56 GLN A N 1
ATOM 442 C CA . GLN A 1 56 ? 37.626 -34.996 -9.859 1.00 89.88 56 GLN A CA 1
ATOM 443 C C . GLN A 1 56 ? 37.332 -34.704 -11.343 1.00 89.88 56 GLN A C 1
ATOM 445 O O . GLN A 1 56 ? 36.265 -34.202 -11.681 1.00 89.88 56 GLN A O 1
ATOM 450 N N . ALA A 1 57 ? 38.265 -35.030 -12.237 1.00 89.56 57 ALA A N 1
ATOM 451 C CA . ALA A 1 57 ? 38.114 -34.976 -13.688 1.00 89.56 57 ALA A CA 1
ATOM 452 C C . ALA A 1 57 ? 38.492 -36.313 -14.344 1.00 89.56 57 ALA A C 1
ATOM 454 O O . ALA A 1 57 ? 39.156 -37.156 -13.736 1.00 89.56 57 ALA A O 1
ATOM 455 N N . GLN A 1 58 ? 38.050 -36.506 -15.584 1.00 91.38 58 GLN A N 1
ATOM 456 C CA . GLN A 1 58 ? 38.511 -37.562 -16.481 1.00 91.38 58 GLN A CA 1
ATOM 457 C C . GLN A 1 58 ? 39.033 -36.940 -17.777 1.00 91.38 58 GLN A C 1
ATOM 459 O O . GLN A 1 58 ? 38.632 -35.835 -18.140 1.00 91.38 58 GLN A O 1
ATOM 464 N N . CYS A 1 59 ? 39.945 -37.628 -18.459 1.00 85.62 59 CYS A N 1
ATOM 465 C CA . CYS A 1 59 ? 40.410 -37.180 -19.763 1.00 85.62 59 CYS A CA 1
ATOM 466 C C . CYS A 1 59 ? 39.518 -37.761 -20.867 1.00 85.62 59 CYS A C 1
ATOM 468 O O . CYS A 1 59 ? 39.274 -38.964 -20.902 1.00 85.62 59 CYS A O 1
ATOM 470 N N . GLU A 1 60 ? 39.060 -36.902 -21.773 1.00 83.44 60 GLU A N 1
ATOM 471 C CA . GLU A 1 60 ? 38.315 -37.255 -22.980 1.00 83.44 60 GLU A CA 1
ATOM 472 C C . GLU A 1 60 ? 38.971 -36.562 -24.177 1.00 83.44 60 GLU A C 1
ATOM 474 O O . GLU A 1 60 ? 39.162 -35.347 -24.169 1.00 83.44 60 GLU A O 1
ATOM 479 N N . TYR A 1 61 ? 39.327 -37.323 -25.217 1.00 76.75 61 TYR A N 1
ATOM 480 C CA . TYR A 1 61 ? 39.878 -36.796 -26.478 1.00 76.75 61 TYR A CA 1
ATOM 481 C C . TYR A 1 61 ? 41.095 -35.855 -26.334 1.00 76.75 61 TYR A C 1
ATOM 483 O O . TYR A 1 61 ? 41.321 -34.999 -27.187 1.00 76.75 61 TYR A O 1
ATOM 491 N N . GLY A 1 62 ? 41.897 -36.014 -25.276 1.00 78.00 62 GLY A N 1
ATOM 492 C CA . GLY A 1 62 ? 43.058 -35.158 -25.006 1.00 78.00 62 GLY A CA 1
ATOM 493 C C . GLY A 1 62 ? 42.763 -33.919 -24.154 1.00 78.00 62 GLY A C 1
ATOM 494 O O . GLY A 1 62 ? 43.632 -33.061 -24.009 1.00 78.00 62 GLY A O 1
ATOM 495 N N . PHE A 1 63 ? 41.569 -33.816 -23.569 1.00 83.88 63 PHE A N 1
ATOM 496 C CA . PHE A 1 63 ? 41.196 -32.719 -22.679 1.00 83.88 63 PHE A CA 1
ATOM 497 C C . PHE A 1 63 ? 40.661 -33.236 -21.351 1.00 83.88 63 PHE A C 1
ATOM 499 O O . PHE A 1 63 ? 39.927 -34.221 -21.297 1.00 83.88 63 PHE A O 1
ATOM 506 N N . CYS A 1 64 ? 41.011 -32.556 -20.263 1.00 89.50 64 CYS A N 1
ATOM 507 C CA . CYS A 1 64 ? 40.458 -32.868 -18.955 1.00 89.50 64 CYS A CA 1
ATOM 508 C C . CYS A 1 64 ? 39.073 -32.243 -18.794 1.00 89.50 64 CYS A C 1
ATOM 510 O O . CYS A 1 64 ? 38.894 -31.047 -19.001 1.00 89.50 64 CYS A O 1
ATOM 512 N N . ARG A 1 65 ? 38.098 -33.049 -18.379 1.00 87.88 65 ARG A N 1
ATOM 513 C CA . ARG A 1 65 ? 36.715 -32.640 -18.125 1.00 87.88 65 ARG A CA 1
ATOM 514 C C . ARG A 1 65 ? 36.316 -33.087 -16.724 1.00 87.88 65 ARG A C 1
ATOM 516 O O . ARG A 1 65 ? 36.545 -34.238 -16.357 1.00 87.88 65 ARG A O 1
ATOM 523 N N . CYS A 1 66 ? 35.742 -32.188 -15.927 1.00 88.75 66 CYS A N 1
ATOM 524 C CA . CYS A 1 66 ? 35.264 -32.538 -14.589 1.00 88.75 66 CYS A CA 1
ATOM 525 C C . CYS A 1 66 ? 34.239 -33.687 -14.651 1.00 88.75 66 CYS A C 1
ATOM 527 O O . CYS A 1 66 ? 33.421 -33.752 -15.568 1.00 88.75 66 CYS A O 1
ATOM 529 N N . LYS A 1 67 ? 34.305 -34.606 -13.683 1.00 85.00 67 LYS A N 1
ATOM 530 C CA . LYS A 1 67 ? 33.367 -35.729 -13.549 1.00 85.00 67 LYS A CA 1
ATOM 531 C C . LYS A 1 67 ? 31.961 -35.203 -13.246 1.00 85.00 67 LYS A C 1
ATOM 533 O O . LYS A 1 67 ? 31.807 -34.108 -12.706 1.00 85.00 67 LYS A O 1
ATOM 538 N N . ASN A 1 68 ? 30.937 -36.002 -13.547 1.00 75.00 68 ASN A N 1
ATOM 539 C CA . ASN A 1 68 ? 29.543 -35.658 -13.246 1.00 75.00 68 ASN A CA 1
ATOM 540 C C . ASN A 1 68 ? 29.385 -35.222 -11.778 1.00 75.00 68 ASN A C 1
ATOM 542 O O . ASN A 1 68 ? 29.864 -35.899 -10.870 1.00 75.00 68 ASN A O 1
ATOM 546 N N . GLY A 1 69 ? 28.729 -34.078 -11.563 1.00 69.75 69 GLY A N 1
ATOM 547 C CA . GLY A 1 69 ? 28.624 -33.440 -10.247 1.00 69.75 69 GLY A CA 1
ATOM 548 C C . GLY A 1 69 ? 29.761 -32.469 -9.898 1.00 69.75 69 GLY A C 1
ATOM 549 O O . GLY A 1 69 ? 29.765 -31.950 -8.788 1.00 69.75 69 GLY A O 1
ATOM 550 N N . TYR A 1 70 ? 30.700 -32.178 -10.809 1.00 79.88 70 TYR A N 1
ATOM 551 C CA . TYR A 1 70 ? 31.793 -31.217 -10.601 1.00 79.88 70 TYR A CA 1
ATOM 552 C C . TYR A 1 70 ? 31.929 -30.215 -11.767 1.00 79.88 70 TYR A C 1
ATOM 554 O O . TYR A 1 70 ? 31.723 -30.571 -12.925 1.00 79.88 70 TYR A O 1
ATOM 562 N N . LYS A 1 71 ? 32.287 -28.956 -11.467 1.00 80.12 71 LYS A N 1
ATOM 563 C CA . LYS A 1 71 ? 32.524 -27.869 -12.438 1.00 80.12 71 LYS A CA 1
ATOM 564 C C . LYS A 1 71 ? 33.889 -27.215 -12.230 1.00 80.12 71 LYS A C 1
ATOM 566 O O . LYS A 1 71 ? 34.368 -27.105 -11.102 1.00 80.12 71 LYS A O 1
ATOM 571 N N . GLY A 1 72 ? 34.483 -26.738 -13.318 1.00 84.12 72 GLY A N 1
ATOM 572 C CA . GLY A 1 72 ? 35.783 -26.072 -13.327 1.00 84.12 72 GLY A CA 1
ATOM 573 C C . GLY A 1 72 ? 36.544 -26.343 -14.626 1.00 84.12 72 GLY A C 1
ATOM 574 O O . GLY A 1 72 ? 35.932 -26.690 -15.634 1.00 84.12 72 GLY A O 1
ATOM 575 N N . ASP A 1 73 ? 37.865 -26.171 -14.600 1.00 80.00 73 ASP A N 1
ATOM 576 C CA . ASP A 1 73 ? 38.737 -26.272 -15.777 1.00 80.00 73 ASP A CA 1
ATOM 577 C C . ASP A 1 73 ? 39.149 -27.711 -16.142 1.00 80.00 73 ASP A C 1
ATOM 579 O O . ASP A 1 73 ? 39.682 -27.933 -17.224 1.00 80.00 73 ASP A O 1
ATOM 583 N N . GLY A 1 74 ? 38.922 -28.693 -15.261 1.00 83.31 74 GLY A N 1
ATOM 584 C CA . GLY A 1 74 ? 39.321 -30.090 -15.473 1.00 83.31 74 GLY A CA 1
ATOM 585 C C . GLY A 1 74 ? 40.780 -30.416 -15.123 1.00 83.31 74 GLY A C 1
ATOM 586 O O . GLY A 1 74 ? 41.082 -31.562 -14.785 1.00 83.31 74 GLY A O 1
ATOM 587 N N . TYR A 1 75 ? 41.689 -29.444 -15.163 1.00 85.38 75 TYR A N 1
ATOM 588 C CA . TYR A 1 75 ? 43.133 -29.647 -14.991 1.00 85.38 75 TYR A CA 1
ATOM 589 C C . TYR A 1 75 ? 43.594 -29.393 -13.554 1.00 85.38 75 TYR A C 1
ATOM 591 O O . TYR A 1 75 ? 44.276 -30.233 -12.970 1.00 85.38 75 TYR A O 1
ATOM 599 N N . TRP A 1 76 ? 43.186 -28.267 -12.971 1.00 83.62 76 TRP A N 1
ATOM 600 C CA . TRP A 1 76 ? 43.613 -27.800 -11.647 1.00 83.62 76 TRP A CA 1
ATOM 601 C C . TRP A 1 76 ? 42.435 -27.532 -10.715 1.00 83.62 76 TRP A C 1
ATOM 603 O O . TRP A 1 76 ? 42.596 -27.575 -9.497 1.00 83.62 76 TRP A O 1
ATOM 613 N N . ASN A 1 77 ? 41.253 -27.291 -11.277 1.00 76.62 77 ASN A N 1
ATOM 614 C CA . ASN A 1 77 ? 40.052 -26.942 -10.546 1.00 76.62 77 ASN A CA 1
ATOM 615 C C . ASN A 1 77 ? 38.867 -27.777 -11.046 1.00 76.62 77 ASN A C 1
ATOM 617 O O . ASN A 1 77 ? 38.384 -27.584 -12.159 1.00 76.62 77 ASN A O 1
ATOM 621 N N . CYS A 1 78 ? 38.362 -28.670 -10.196 1.00 8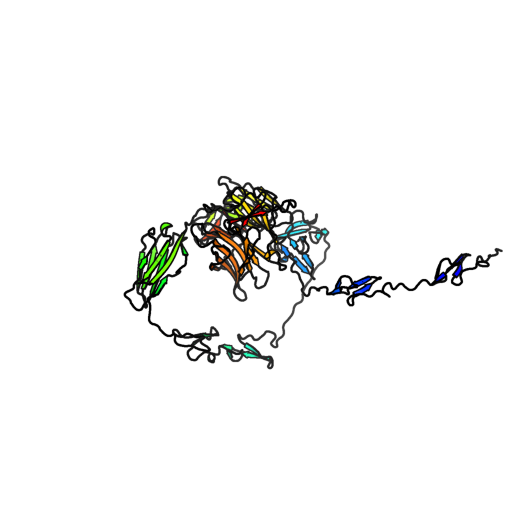6.75 78 CYS A N 1
ATOM 622 C CA . CYS A 1 78 ? 36.984 -29.149 -10.276 1.00 86.75 78 CYS A CA 1
ATOM 623 C C . CYS A 1 78 ? 36.385 -29.109 -8.874 1.00 86.75 78 CYS A C 1
ATOM 625 O O . CYS A 1 78 ? 36.620 -30.008 -8.062 1.00 86.75 78 CYS A O 1
ATOM 627 N N . GLN A 1 79 ? 35.609 -28.068 -8.600 1.00 81.56 79 GLN A N 1
ATOM 628 C CA . GLN A 1 79 ? 34.777 -27.977 -7.405 1.00 81.56 79 GLN A CA 1
ATOM 629 C C . GLN A 1 79 ? 33.496 -28.782 -7.623 1.00 81.56 79 GLN A C 1
ATOM 631 O O . GLN A 1 79 ? 33.082 -28.936 -8.776 1.00 81.56 79 GLN A O 1
ATOM 636 N N . PRO A 1 80 ? 32.841 -29.292 -6.565 1.00 69.19 80 PRO A N 1
ATOM 637 C CA . PRO A 1 80 ? 31.492 -29.809 -6.708 1.00 69.19 80 PRO A CA 1
ATOM 638 C C . PRO A 1 80 ? 30.637 -28.757 -7.417 1.00 69.19 80 PRO A C 1
ATOM 640 O O . PRO A 1 80 ? 30.639 -27.581 -7.043 1.00 69.19 80 PRO A O 1
ATOM 643 N N . ILE A 1 81 ? 29.882 -29.175 -8.431 1.00 65.31 81 ILE A N 1
ATOM 644 C CA . ILE A 1 81 ? 28.630 -28.489 -8.708 1.00 65.31 81 ILE A CA 1
ATOM 645 C C . ILE A 1 81 ? 27.892 -28.604 -7.382 1.00 65.31 81 ILE A C 1
ATOM 647 O O . ILE A 1 81 ? 27.689 -29.712 -6.884 1.00 65.31 81 ILE A O 1
ATOM 651 N N . GLN A 1 82 ? 27.558 -27.464 -6.780 1.00 52.34 82 GLN A N 1
ATOM 652 C CA . GLN A 1 82 ? 26.508 -27.431 -5.777 1.00 52.34 82 GLN A CA 1
ATOM 653 C C . GLN A 1 82 ? 25.245 -27.867 -6.513 1.00 52.34 82 GLN A C 1
ATOM 655 O O . GLN A 1 82 ? 24.538 -27.057 -7.108 1.00 52.34 82 GLN A O 1
ATOM 660 N N . SER A 1 83 ? 25.052 -29.184 -6.585 1.00 39.16 83 SER A N 1
ATOM 661 C CA . SER A 1 83 ? 23.807 -29.785 -7.009 1.00 39.16 83 SER A CA 1
ATOM 662 C C . SER A 1 83 ? 22.764 -29.187 -6.095 1.00 39.16 83 SER A C 1
ATOM 664 O O . SER A 1 83 ? 22.941 -29.233 -4.877 1.00 39.16 83 SER A O 1
ATOM 666 N N . ALA A 1 84 ? 21.723 -28.605 -6.680 1.00 39.09 84 ALA A N 1
ATOM 667 C CA . ALA A 1 84 ? 20.591 -28.120 -5.923 1.00 39.09 84 ALA A CA 1
ATOM 668 C C . ALA A 1 84 ? 20.025 -29.294 -5.110 1.00 39.09 84 ALA A C 1
ATOM 670 O O . ALA A 1 84 ? 19.279 -30.131 -5.616 1.00 39.09 84 ALA A O 1
ATOM 671 N N . THR A 1 85 ? 20.404 -29.376 -3.834 1.00 36.94 85 THR A N 1
ATOM 672 C CA . THR A 1 85 ? 19.718 -30.178 -2.816 1.00 36.94 85 THR A CA 1
ATOM 673 C C . THR A 1 85 ? 18.517 -29.385 -2.312 1.00 36.94 85 THR A C 1
ATOM 675 O O . THR A 1 85 ? 18.325 -29.178 -1.118 1.00 36.94 85 THR A O 1
ATOM 678 N N . SER A 1 86 ? 17.743 -28.924 -3.284 1.00 40.16 86 SER A N 1
ATOM 679 C CA . SER A 1 86 ? 16.470 -28.241 -3.212 1.00 40.16 86 SER A CA 1
ATOM 680 C C . SER A 1 86 ? 15.823 -28.463 -4.578 1.00 40.16 86 SER A C 1
ATOM 682 O O . SER A 1 86 ? 16.457 -28.320 -5.626 1.00 40.16 86 SER A O 1
ATOM 684 N N . ALA A 1 87 ? 14.549 -28.848 -4.585 1.00 47.19 87 ALA A N 1
ATOM 685 C CA . ALA A 1 87 ? 13.731 -28.747 -5.785 1.00 47.19 87 ALA A CA 1
ATOM 686 C C . ALA A 1 87 ? 13.374 -27.263 -5.961 1.00 47.19 87 ALA A C 1
ATOM 688 O O . ALA A 1 87 ? 12.256 -26.856 -5.654 1.00 47.19 87 ALA A O 1
ATOM 689 N N . ASP A 1 88 ? 14.366 -26.447 -6.333 1.00 50.34 88 ASP A N 1
ATOM 690 C CA . ASP A 1 88 ? 14.247 -24.993 -6.259 1.00 50.34 88 ASP A CA 1
ATOM 691 C C . ASP A 1 88 ? 13.429 -24.433 -7.420 1.00 50.34 88 ASP A C 1
ATOM 693 O O . ASP A 1 88 ? 13.911 -24.081 -8.494 1.00 50.34 88 ASP A O 1
ATOM 697 N N . CYS A 1 89 ? 12.132 -24.376 -7.157 1.00 56.81 89 CYS A N 1
ATOM 698 C CA . CYS A 1 89 ? 11.119 -23.757 -7.988 1.00 56.81 89 CYS A CA 1
ATOM 699 C C . CYS A 1 89 ? 10.917 -22.271 -7.636 1.00 56.81 89 CYS A C 1
ATOM 701 O O . CYS A 1 89 ? 9.914 -21.701 -8.050 1.00 56.81 89 CYS A O 1
ATOM 703 N N . GLY A 1 90 ? 11.830 -21.649 -6.873 1.00 57.28 90 GLY A N 1
ATOM 704 C CA . GLY A 1 90 ? 11.688 -20.282 -6.341 1.00 57.28 90 GLY A CA 1
ATOM 705 C C . GLY A 1 90 ? 11.547 -19.171 -7.391 1.00 57.28 90 GLY A C 1
ATOM 706 O O . GLY A 1 90 ? 11.061 -18.093 -7.073 1.00 57.28 90 GLY A O 1
ATOM 707 N N . ASN A 1 91 ? 11.902 -19.453 -8.648 1.00 64.81 91 ASN A N 1
ATOM 708 C CA . ASN A 1 91 ? 11.711 -18.541 -9.780 1.00 64.81 91 ASN A CA 1
ATOM 709 C C . ASN A 1 91 ? 10.506 -18.921 -10.670 1.00 64.81 91 ASN A C 1
ATOM 711 O O . ASN A 1 91 ? 10.377 -18.367 -11.757 1.00 64.81 91 ASN A O 1
ATOM 715 N N . CYS A 1 92 ? 9.670 -19.896 -10.282 1.00 66.75 92 CYS A N 1
ATOM 716 C CA . CYS A 1 92 ? 8.548 -20.379 -11.095 1.00 66.75 92 CYS A CA 1
ATOM 717 C C . CYS A 1 92 ? 7.236 -19.682 -10.716 1.00 66.75 92 CYS A C 1
ATOM 719 O O . CYS A 1 92 ? 6.533 -20.103 -9.793 1.00 66.75 92 CYS A O 1
ATOM 721 N N . ASN A 1 93 ? 6.918 -18.613 -11.445 1.00 73.38 93 ASN A N 1
ATOM 722 C CA . ASN A 1 93 ? 5.940 -17.610 -11.040 1.00 73.38 93 ASN A CA 1
ATOM 723 C C . ASN A 1 93 ? 4.818 -17.470 -12.067 1.00 73.38 93 ASN A C 1
ATOM 725 O O . ASN A 1 93 ? 5.064 -17.301 -13.259 1.00 73.38 93 ASN A O 1
ATOM 729 N N . GLY A 1 94 ? 3.580 -17.514 -11.580 1.00 72.31 94 GLY A N 1
ATOM 730 C CA . GLY A 1 94 ? 2.374 -17.291 -12.367 1.00 72.31 94 GLY A CA 1
ATOM 731 C C . GLY A 1 94 ? 1.738 -15.944 -12.033 1.00 72.31 94 GLY A C 1
ATOM 732 O O . GLY A 1 94 ? 1.483 -15.667 -10.863 1.00 72.31 94 GLY A O 1
ATOM 733 N N . ILE A 1 95 ? 1.476 -15.110 -13.043 1.00 67.19 95 ILE A N 1
ATOM 734 C CA . ILE A 1 95 ? 0.875 -13.773 -12.896 1.00 67.19 95 ILE A CA 1
ATOM 735 C C . ILE A 1 95 ? -0.383 -13.680 -13.785 1.00 67.19 95 ILE A C 1
ATOM 737 O O . ILE A 1 95 ? -0.265 -13.816 -15.004 1.00 67.19 95 ILE A O 1
ATOM 741 N N . PRO A 1 96 ? -1.594 -13.420 -13.247 1.00 50.78 96 PRO A N 1
ATOM 742 C CA . PRO A 1 96 ? -1.909 -12.953 -11.887 1.00 50.78 96 PRO A CA 1
ATOM 743 C C . PRO A 1 96 ? -2.026 -14.034 -10.803 1.00 50.78 96 PRO A C 1
ATOM 745 O O . PRO A 1 96 ? -2.194 -13.683 -9.638 1.00 50.78 96 PRO A O 1
ATOM 748 N N . PHE A 1 97 ? -2.006 -15.317 -11.165 1.00 62.97 97 PHE A N 1
ATOM 749 C CA . PHE A 1 97 ? -2.251 -16.428 -10.240 1.00 62.97 97 PHE A CA 1
ATOM 750 C C . PHE A 1 97 ? -1.109 -17.437 -10.322 1.00 62.97 97 PHE A C 1
ATOM 752 O O . PHE A 1 97 ? -0.740 -17.850 -11.423 1.00 62.97 97 PHE A O 1
ATOM 759 N N . LYS A 1 98 ? -0.576 -17.870 -9.173 1.00 61.19 98 LYS A N 1
ATOM 760 C CA . LYS A 1 98 ? 0.570 -18.793 -9.103 1.00 61.19 98 LYS A CA 1
ATOM 761 C C . LYS A 1 98 ? 0.284 -20.113 -9.822 1.00 61.19 98 LYS A C 1
ATOM 763 O O . LYS A 1 98 ? 1.170 -20.693 -10.434 1.00 61.19 98 LYS A O 1
ATOM 768 N N . GLU A 1 99 ? -0.978 -20.528 -9.819 1.00 68.31 99 GLU A N 1
ATOM 769 C CA . GLU A 1 99 ? -1.521 -21.748 -10.413 1.00 68.31 99 GLU A CA 1
ATOM 770 C C . GLU A 1 99 ? -1.347 -21.843 -11.940 1.00 68.31 99 GLU A C 1
ATOM 772 O O . GLU A 1 99 ? -1.441 -22.943 -12.485 1.00 68.31 99 GLU A O 1
ATOM 777 N N . ILE A 1 100 ? -1.074 -20.734 -12.645 1.00 75.44 100 ILE A N 1
ATOM 778 C CA . ILE A 1 100 ? -0.782 -20.763 -14.093 1.00 75.44 100 ILE A CA 1
ATOM 779 C C . ILE A 1 100 ? 0.677 -21.151 -14.398 1.00 75.44 100 ILE A C 1
ATOM 781 O O . ILE A 1 100 ? 1.027 -21.330 -15.565 1.00 75.44 100 ILE A O 1
ATOM 785 N N . ALA A 1 101 ? 1.525 -21.284 -13.375 1.00 73.56 101 ALA A N 1
ATOM 786 C CA . ALA A 1 101 ? 2.902 -21.753 -13.471 1.00 73.56 101 ALA A CA 1
ATOM 787 C C . ALA A 1 101 ? 3.072 -23.048 -12.665 1.00 73.56 101 ALA A C 1
ATOM 789 O O . ALA A 1 101 ? 2.744 -23.112 -11.482 1.00 73.56 101 ALA A O 1
ATOM 790 N N . GLN A 1 102 ? 3.615 -24.094 -13.288 1.00 70.44 102 GLN A N 1
ATOM 791 C CA . GLN A 1 102 ? 3.895 -25.360 -12.620 1.00 70.44 102 GLN A CA 1
ATOM 792 C C . GLN A 1 102 ? 5.369 -25.727 -12.755 1.00 70.44 102 GLN A C 1
ATOM 794 O O . GLN A 1 102 ? 5.906 -25.859 -13.852 1.00 70.44 102 GLN A O 1
ATOM 799 N N . CYS A 1 103 ? 6.027 -25.960 -11.624 1.00 62.44 103 CYS A N 1
ATOM 800 C CA . CYS A 1 103 ? 7.387 -26.471 -11.616 1.00 62.44 103 CYS A CA 1
ATOM 801 C C . CYS A 1 103 ? 7.395 -27.994 -11.793 1.00 62.44 103 CYS A C 1
ATOM 803 O O . CYS A 1 103 ? 6.805 -28.727 -10.998 1.00 62.44 103 CYS A O 1
ATOM 805 N N . VAL A 1 104 ? 8.087 -28.479 -12.823 1.00 56.84 104 VAL A N 1
ATOM 806 C CA . VAL A 1 104 ? 8.225 -29.902 -13.147 1.00 56.84 104 VAL A CA 1
ATOM 807 C C . VAL A 1 104 ? 9.709 -30.218 -13.314 1.00 56.84 104 VAL A C 1
ATOM 809 O O . VAL A 1 104 ? 10.358 -29.750 -14.247 1.00 56.84 104 VAL A O 1
ATOM 812 N N . GLY A 1 105 ? 10.274 -30.996 -12.386 1.00 50.16 105 GLY A N 1
ATOM 813 C CA . GLY A 1 105 ? 11.677 -31.434 -12.452 1.00 50.16 105 GLY A CA 1
ATOM 814 C C . GLY A 1 105 ? 12.713 -30.301 -12.409 1.00 50.16 105 GLY A C 1
ATOM 815 O O . GLY A 1 105 ? 13.764 -30.429 -13.029 1.00 50.16 105 GLY A O 1
ATOM 816 N N . GLY A 1 106 ? 12.415 -29.188 -11.727 1.00 53.78 106 GLY A N 1
ATOM 817 C CA . GLY A 1 106 ? 13.288 -28.005 -11.669 1.00 53.78 106 GLY A CA 1
ATOM 818 C C . GLY A 1 106 ? 13.166 -27.058 -12.871 1.00 53.78 106 GLY A C 1
ATOM 819 O O . GLY A 1 106 ? 13.924 -26.099 -12.970 1.00 53.78 106 GLY A O 1
ATOM 820 N N . ARG A 1 107 ? 12.211 -27.297 -13.779 1.00 61.12 107 ARG A N 1
ATOM 821 C CA . ARG A 1 107 ? 11.846 -26.375 -14.861 1.00 61.12 107 ARG A CA 1
ATOM 822 C C . ARG A 1 107 ? 10.450 -25.810 -14.608 1.00 61.12 107 ARG A C 1
ATOM 824 O O . ARG A 1 107 ? 9.533 -26.571 -14.314 1.00 61.12 107 ARG A O 1
ATOM 831 N N . CYS A 1 108 ? 10.273 -24.502 -14.774 1.00 69.38 108 CYS A N 1
ATOM 832 C CA . CYS A 1 108 ? 8.937 -23.916 -14.804 1.00 69.38 108 CYS A CA 1
ATOM 833 C C . CYS A 1 108 ? 8.249 -24.200 -16.144 1.00 69.38 108 CYS A C 1
ATOM 835 O O . CYS A 1 108 ? 8.879 -24.137 -17.201 1.00 69.38 108 CYS A O 1
ATOM 837 N N . VAL A 1 109 ? 6.967 -24.544 -16.094 1.00 77.38 109 VAL A N 1
ATOM 838 C CA . VAL A 1 109 ? 6.133 -24.873 -17.249 1.00 77.38 109 VAL A CA 1
ATOM 839 C C . VAL A 1 109 ? 4.808 -24.143 -17.086 1.00 77.38 109 VAL A C 1
ATOM 841 O O . VAL A 1 109 ? 4.128 -24.303 -16.074 1.00 77.38 109 VAL A O 1
ATOM 844 N N . CYS A 1 110 ? 4.431 -23.344 -18.079 1.00 77.44 110 CYS A N 1
ATOM 845 C CA . CYS A 1 110 ? 3.170 -22.615 -18.034 1.00 77.44 110 CYS A CA 1
ATOM 846 C C . CYS A 1 110 ? 1.977 -23.539 -18.282 1.00 77.44 110 CYS A C 1
ATOM 848 O O . CYS A 1 110 ? 2.040 -24.483 -19.076 1.00 77.44 110 CYS A O 1
ATOM 850 N N . ALA A 1 111 ? 0.866 -23.243 -17.613 1.00 79.19 111 ALA A N 1
ATOM 851 C CA . ALA A 1 111 ? -0.412 -23.872 -17.881 1.00 79.19 111 ALA A CA 1
ATOM 852 C C . ALA A 1 111 ? -0.821 -23.647 -19.348 1.00 79.19 111 ALA A C 1
ATOM 854 O O . ALA A 1 111 ? -0.452 -22.664 -19.991 1.00 79.19 111 ALA A O 1
ATOM 855 N N . ARG A 1 112 ? -1.602 -24.578 -19.900 1.00 80.56 112 ARG A N 1
ATOM 856 C CA . ARG A 1 112 ? -2.008 -24.549 -21.311 1.00 80.56 112 ARG A CA 1
ATOM 857 C C . ARG A 1 112 ? -2.771 -23.257 -21.634 1.00 80.56 112 ARG A C 1
ATOM 859 O O . ARG A 1 112 ? -3.814 -23.021 -21.030 1.00 80.56 112 ARG A O 1
ATOM 866 N N . GLY A 1 113 ? -2.267 -22.486 -22.597 1.00 81.50 113 GLY A N 1
ATOM 867 C CA . GLY A 1 113 ? -2.780 -21.171 -22.991 1.00 81.50 113 GLY A CA 1
ATOM 868 C C . GLY A 1 113 ? -2.035 -19.980 -22.371 1.00 81.50 113 GLY A C 1
ATOM 869 O O . GLY A 1 113 ? -2.253 -18.855 -22.813 1.00 81.50 113 GLY A O 1
ATOM 870 N N . PHE A 1 114 ? -1.152 -20.199 -21.394 1.00 86.25 114 PHE A N 1
ATOM 871 C CA . PHE A 1 114 ? -0.381 -19.152 -20.715 1.00 86.25 114 PHE A CA 1
ATOM 872 C C . PHE A 1 114 ? 1.053 -19.072 -21.250 1.00 86.25 114 PHE A C 1
ATOM 874 O O . PHE A 1 114 ? 1.614 -20.063 -21.720 1.00 86.25 114 PHE A O 1
ATOM 881 N N . ILE A 1 115 ? 1.633 -17.873 -21.208 1.00 82.56 115 ILE A N 1
ATOM 882 C CA . ILE A 1 115 ? 2.817 -17.502 -21.992 1.00 82.56 115 ILE A CA 1
ATOM 883 C C . ILE A 1 115 ? 4.036 -17.360 -21.077 1.00 82.56 115 ILE A C 1
ATOM 885 O O . ILE A 1 115 ? 3.987 -16.600 -20.112 1.00 82.56 115 ILE A O 1
ATOM 889 N N . GLU A 1 116 ? 5.136 -18.047 -21.398 1.00 83.31 116 GLU A N 1
ATOM 890 C CA . GLU A 1 116 ? 6.443 -17.818 -20.764 1.00 83.31 116 GLU A CA 1
ATOM 891 C C . GLU A 1 116 ? 7.092 -16.577 -21.399 1.00 83.31 116 GLU A C 1
ATOM 893 O O . GLU A 1 116 ? 7.514 -16.624 -22.555 1.00 83.31 116 GLU A O 1
ATOM 898 N N . VAL A 1 117 ? 7.147 -15.455 -20.673 1.00 75.00 117 VAL A N 1
ATOM 899 C CA . VAL A 1 117 ? 7.747 -14.195 -21.178 1.00 75.00 117 VAL A CA 1
ATOM 900 C C . VAL A 1 117 ? 9.221 -14.037 -20.817 1.00 75.00 117 VAL A C 1
ATOM 902 O O . VAL A 1 117 ? 9.972 -13.371 -21.525 1.00 75.00 117 VAL A O 1
ATOM 905 N N . GLN A 1 118 ? 9.646 -14.682 -19.737 1.00 73.06 118 GLN A N 1
ATOM 906 C CA . GLN A 1 118 ? 11.040 -14.851 -19.342 1.00 73.06 118 GLN A CA 1
ATOM 907 C C . GLN A 1 118 ? 11.172 -16.187 -18.612 1.00 73.06 118 GLN A C 1
ATOM 909 O O . GLN A 1 118 ? 10.178 -16.708 -18.108 1.00 73.06 118 GLN A O 1
ATOM 914 N N . ALA A 1 119 ? 12.386 -16.739 -18.551 1.00 70.56 119 ALA A N 1
ATOM 915 C CA . ALA A 1 119 ? 12.632 -18.050 -17.956 1.00 70.56 119 ALA A CA 1
ATOM 916 C C . ALA A 1 119 ? 12.086 -18.123 -16.518 1.00 70.56 119 ALA A C 1
ATOM 918 O O . ALA A 1 119 ? 12.613 -17.467 -15.621 1.00 70.56 119 ALA A O 1
ATOM 919 N N . GLY A 1 120 ? 11.038 -18.925 -16.311 1.00 70.00 120 GLY A N 1
ATOM 920 C CA . GLY A 1 120 ? 10.370 -19.056 -15.012 1.00 70.00 120 GLY A CA 1
ATOM 921 C C . GLY A 1 120 ? 9.083 -18.246 -14.815 1.00 70.00 120 GLY A C 1
ATOM 922 O O . GLY A 1 120 ? 8.338 -18.557 -13.892 1.00 70.00 120 GLY A O 1
ATOM 923 N N . VAL A 1 121 ? 8.760 -17.261 -15.661 1.00 77.00 121 VAL A N 1
ATOM 924 C CA . VAL A 1 121 ? 7.579 -16.399 -15.461 1.00 77.00 121 VAL A CA 1
ATOM 925 C C . VAL A 1 121 ? 6.523 -16.632 -16.534 1.00 77.00 121 VAL A C 1
ATOM 927 O O . VAL A 1 121 ? 6.710 -16.304 -17.708 1.00 77.00 121 VAL A O 1
ATOM 930 N N . CYS A 1 122 ? 5.387 -17.160 -16.085 1.00 81.69 122 CYS A N 1
ATOM 931 C CA . CYS A 1 122 ? 4.192 -17.417 -16.871 1.00 81.69 122 CYS A CA 1
ATOM 932 C C . CYS A 1 122 ? 3.154 -16.319 -16.647 1.00 81.69 122 CYS A C 1
ATOM 934 O O . CYS A 1 122 ? 2.855 -15.967 -15.503 1.00 81.69 122 CYS A O 1
ATOM 936 N N . MET A 1 123 ? 2.553 -15.822 -17.725 1.00 84.25 123 MET A N 1
ATOM 937 C CA . MET A 1 123 ? 1.504 -14.807 -17.647 1.00 84.25 123 MET A CA 1
ATOM 938 C C . MET A 1 123 ? 0.329 -15.054 -18.592 1.00 84.25 123 MET A C 1
ATOM 940 O O . MET A 1 123 ? 0.398 -15.850 -19.533 1.00 84.25 123 MET A O 1
ATOM 944 N N . GLU A 1 124 ? -0.773 -14.369 -18.295 1.00 87.69 124 GLU A N 1
ATOM 945 C CA . GLU A 1 124 ? -1.959 -14.305 -19.148 1.00 87.69 124 GLU A CA 1
ATOM 946 C C . GLU A 1 124 ? -1.671 -13.678 -20.522 1.00 87.69 124 GLU A C 1
ATOM 948 O O . GLU A 1 124 ? -0.732 -12.898 -20.697 1.00 87.69 124 GLU A O 1
ATOM 953 N N . CYS A 1 125 ? -2.472 -14.044 -21.523 1.00 84.25 125 CYS A N 1
ATOM 954 C CA . CYS A 1 125 ? -2.306 -13.529 -22.875 1.00 84.25 125 CYS A CA 1
ATOM 955 C C . CYS A 1 125 ? -2.773 -12.074 -23.012 1.00 84.25 125 CYS A C 1
ATOM 957 O O . CYS A 1 125 ? -3.728 -11.626 -22.378 1.00 84.25 125 CYS A O 1
ATOM 959 N N . VAL A 1 126 ? -2.125 -11.361 -23.931 1.00 79.19 126 VAL A N 1
ATOM 960 C CA . VAL A 1 126 ? -2.558 -10.063 -24.463 1.00 79.19 126 VAL A CA 1
ATOM 961 C C . VAL A 1 126 ? -2.811 -10.252 -25.965 1.00 79.19 126 VAL A C 1
ATOM 963 O O . VAL A 1 126 ? -2.276 -11.192 -26.552 1.00 79.19 126 VAL A O 1
ATOM 966 N N . GLN A 1 127 ? -3.663 -9.413 -26.566 1.00 66.19 127 GLN A N 1
ATOM 967 C CA . GLN A 1 127 ? -4.346 -9.636 -27.858 1.00 66.19 127 GLN A CA 1
ATOM 968 C C . GLN A 1 127 ? -3.514 -10.313 -28.967 1.00 66.19 127 GLN A C 1
ATOM 970 O O . GLN A 1 127 ? -4.022 -11.247 -29.588 1.00 66.19 127 GLN A O 1
ATOM 975 N N . ASP A 1 128 ? -2.261 -9.897 -29.173 1.00 73.62 128 ASP A N 1
ATOM 976 C CA . ASP A 1 128 ? -1.406 -10.359 -30.278 1.00 73.62 128 ASP A CA 1
ATOM 977 C C . ASP A 1 128 ? -0.411 -11.481 -29.907 1.00 73.62 128 ASP A C 1
ATOM 979 O O . ASP A 1 128 ? 0.276 -12.005 -30.781 1.00 73.62 128 ASP A O 1
ATOM 983 N N . ASN A 1 129 ? -0.328 -11.892 -28.635 1.00 81.56 129 ASN A N 1
ATOM 984 C CA . ASN A 1 129 ? 0.718 -12.811 -28.150 1.00 81.56 129 ASN A CA 1
ATOM 985 C C . ASN A 1 129 ? 0.350 -14.308 -28.272 1.00 81.56 129 ASN A C 1
ATOM 987 O O . ASN A 1 129 ? 1.092 -15.173 -27.805 1.00 81.56 129 ASN A O 1
ATOM 991 N N . CYS A 1 130 ? -0.799 -14.632 -28.867 1.00 88.38 130 CYS A N 1
ATOM 992 C CA . CYS A 1 130 ? -1.235 -16.010 -29.101 1.00 88.38 130 CYS A CA 1
ATOM 993 C C . CYS A 1 130 ? -0.789 -16.540 -30.472 1.00 88.38 130 CYS A C 1
ATOM 995 O O . CYS A 1 130 ? -0.502 -15.774 -31.390 1.00 88.38 130 CYS A O 1
ATOM 997 N N . HIS A 1 131 ? -0.822 -17.865 -30.655 1.00 90.38 131 HIS A N 1
ATOM 998 C CA . HIS A 1 131 ? -0.648 -18.472 -31.975 1.00 90.38 131 HIS A CA 1
ATOM 999 C C . HIS A 1 131 ? -1.660 -17.879 -32.976 1.00 90.38 131 HIS A C 1
ATOM 1001 O O . HIS A 1 131 ? -2.813 -17.634 -32.620 1.00 90.38 131 HIS A O 1
ATOM 1007 N N . GLN A 1 132 ? -1.279 -17.710 -34.247 1.00 90.00 132 GLN A N 1
ATOM 1008 C CA . GLN A 1 132 ? -2.140 -17.111 -35.287 1.00 90.00 132 GLN A CA 1
ATOM 1009 C C . GLN A 1 132 ? -3.525 -17.791 -35.406 1.00 90.00 132 GLN A C 1
ATOM 1011 O O . GLN A 1 132 ? -4.525 -17.154 -35.738 1.00 90.00 132 GLN A O 1
ATOM 1016 N N . ASP A 1 133 ? -3.591 -19.092 -35.102 1.00 90.88 133 ASP A N 1
ATOM 1017 C CA . ASP A 1 133 ? -4.799 -19.929 -35.109 1.00 90.88 133 ASP A CA 1
ATOM 1018 C C . ASP A 1 133 ? -5.435 -20.092 -33.715 1.00 90.88 133 ASP A C 1
ATOM 1020 O O . ASP A 1 133 ? -6.196 -21.027 -33.476 1.00 90.88 133 ASP A O 1
ATOM 1024 N N . ALA A 1 134 ? -5.146 -19.177 -32.790 1.00 89.19 134 ALA A N 1
ATOM 1025 C CA . ALA A 1 134 ? -5.741 -19.075 -31.462 1.00 89.19 134 ALA A CA 1
ATOM 1026 C C . ALA A 1 134 ? -6.430 -17.716 -31.247 1.00 89.19 134 ALA A C 1
ATOM 1028 O O . ALA A 1 134 ? -6.388 -16.823 -32.093 1.00 89.19 134 ALA A O 1
ATOM 1029 N N . VAL A 1 135 ? -7.124 -17.587 -30.119 1.00 89.69 135 VAL A N 1
ATOM 1030 C CA . VAL A 1 135 ? -7.726 -16.347 -29.631 1.00 89.69 135 VAL A CA 1
ATOM 1031 C C . VAL A 1 135 ? -7.490 -16.229 -28.128 1.00 89.69 135 VAL A C 1
ATOM 1033 O O . VAL A 1 135 ? -7.642 -17.205 -27.390 1.00 89.69 135 VAL A O 1
ATOM 1036 N N . CYS A 1 136 ? -7.125 -15.031 -27.679 1.00 89.69 136 CYS A N 1
ATOM 1037 C CA . CYS A 1 136 ? -6.999 -14.710 -26.265 1.00 89.69 136 CYS A CA 1
ATOM 1038 C C . CYS A 1 136 ? -8.395 -14.493 -25.653 1.00 89.69 136 CYS A C 1
ATOM 1040 O O . CYS A 1 136 ? -9.151 -13.640 -26.125 1.00 89.69 136 CYS A O 1
ATOM 1042 N N . ARG A 1 137 ? -8.772 -15.280 -24.639 1.00 86.44 137 ARG A N 1
ATOM 1043 C CA . ARG A 1 137 ? -10.076 -15.183 -23.947 1.00 86.44 137 ARG A CA 1
ATOM 1044 C C . ARG A 1 137 ? -9.948 -15.652 -22.483 1.00 86.44 137 ARG A C 1
ATOM 1046 O O . ARG A 1 137 ? -9.001 -16.378 -22.192 1.00 86.44 137 ARG A O 1
ATOM 1053 N N . PRO A 1 138 ? -10.853 -15.259 -21.568 1.00 72.31 138 PRO A N 1
ATOM 1054 C CA . PRO A 1 138 ? -10.785 -15.696 -20.173 1.00 72.31 138 PRO A CA 1
ATOM 1055 C C . PRO A 1 138 ? -10.945 -17.218 -20.042 1.00 72.31 138 PRO A C 1
ATOM 1057 O O . PRO A 1 138 ? -11.756 -17.824 -20.747 1.00 72.31 138 PRO A O 1
ATOM 1060 N N . ASP A 1 139 ? -10.185 -17.812 -19.122 1.00 72.50 139 ASP A N 1
ATOM 1061 C CA . ASP A 1 139 ? -10.247 -19.227 -18.762 1.00 72.50 139 ASP A CA 1
ATOM 1062 C C . ASP A 1 139 ? -10.826 -19.404 -17.349 1.00 72.50 139 ASP A C 1
ATOM 1064 O O . ASP A 1 139 ? -10.209 -19.051 -16.339 1.00 72.50 139 ASP A O 1
ATOM 1068 N N . ASP A 1 140 ? -12.025 -19.984 -17.274 1.00 72.50 140 ASP A N 1
ATOM 1069 C CA . ASP A 1 140 ? -12.755 -20.189 -16.018 1.00 72.50 140 ASP A CA 1
ATOM 1070 C C . ASP A 1 140 ? -11.999 -21.090 -15.021 1.00 72.50 140 ASP A C 1
ATOM 1072 O O . ASP A 1 140 ? -12.226 -21.002 -13.814 1.00 72.50 140 ASP A O 1
ATOM 1076 N N . ARG A 1 141 ? -11.062 -21.929 -15.493 1.00 68.88 141 ARG A N 1
ATOM 1077 C CA . ARG A 1 141 ? -10.247 -22.814 -14.639 1.00 68.88 141 ARG A CA 1
ATOM 1078 C C . ARG A 1 141 ? -9.239 -22.040 -13.790 1.00 68.88 141 ARG A C 1
ATOM 1080 O O . ARG A 1 141 ? -8.824 -22.534 -12.747 1.00 68.88 141 ARG A O 1
ATOM 1087 N N . PHE A 1 142 ? -8.871 -20.836 -14.228 1.00 64.69 142 PHE A N 1
ATOM 1088 C CA . PHE A 1 142 ? -7.899 -19.956 -13.579 1.00 64.69 142 PHE A CA 1
ATOM 1089 C C . PHE A 1 142 ? -8.548 -18.618 -13.205 1.00 64.69 142 PHE A C 1
ATOM 1091 O O . PHE A 1 142 ? -7.996 -17.550 -13.456 1.00 64.69 142 PHE A O 1
ATOM 1098 N N . ASN A 1 143 ? -9.755 -18.681 -12.626 1.00 62.16 143 ASN A N 1
ATOM 1099 C CA . ASN A 1 143 ? -10.485 -17.528 -12.083 1.00 62.16 143 ASN A CA 1
ATOM 1100 C C . ASN A 1 143 ? -10.684 -16.380 -13.104 1.00 62.16 143 ASN A C 1
ATOM 1102 O O . ASN A 1 143 ? -10.699 -15.202 -12.745 1.00 62.16 143 ASN A O 1
ATOM 1106 N N . GLY A 1 144 ? -10.819 -16.728 -14.390 1.00 67.56 144 GLY A N 1
ATOM 1107 C CA . GLY A 1 144 ? -11.020 -15.783 -15.488 1.00 67.56 144 GLY A CA 1
ATOM 1108 C C . GLY A 1 144 ? -9.747 -15.137 -16.046 1.00 67.56 144 GLY A C 1
ATOM 1109 O O . GLY A 1 144 ? -9.871 -14.219 -16.855 1.00 67.56 144 GLY A O 1
ATOM 1110 N N . ALA A 1 145 ? -8.547 -15.590 -15.659 1.00 71.75 145 ALA A N 1
ATOM 1111 C CA . ALA A 1 145 ? -7.297 -15.148 -16.286 1.00 71.75 145 ALA A CA 1
ATOM 1112 C C . ALA A 1 145 ? -7.295 -15.451 -17.793 1.00 71.75 145 ALA A C 1
ATOM 1114 O O . ALA A 1 145 ? -7.822 -16.477 -18.233 1.00 71.75 145 ALA A O 1
ATOM 1115 N N . TYR A 1 146 ? -6.711 -14.564 -18.596 1.00 81.94 146 TYR A N 1
ATOM 1116 C CA . TYR A 1 146 ? -6.765 -14.692 -20.052 1.00 81.94 146 TYR A CA 1
ATOM 1117 C C . TYR A 1 146 ? -5.776 -15.748 -20.564 1.00 81.94 146 TYR A C 1
ATOM 1119 O O . TYR A 1 146 ? -4.573 -15.654 -20.336 1.00 81.94 146 TYR A O 1
ATOM 1127 N N . SER A 1 147 ? -6.266 -16.745 -21.304 1.00 88.50 147 SER A N 1
ATOM 1128 C CA . SER A 1 147 ? -5.425 -17.767 -21.933 1.00 88.50 147 SER A CA 1
ATOM 1129 C C . SER A 1 147 ? -5.651 -17.825 -23.446 1.00 88.50 147 SER A C 1
ATOM 1131 O O . SER A 1 147 ? -6.713 -17.466 -23.967 1.00 88.50 147 SER A O 1
ATOM 1133 N N . CYS A 1 148 ? -4.628 -18.248 -24.181 1.00 90.06 148 CYS A N 1
ATOM 1134 C CA . CYS A 1 148 ? -4.724 -18.509 -25.604 1.00 90.06 148 CYS A CA 1
ATOM 1135 C C . CYS A 1 148 ? -5.444 -19.838 -25.845 1.00 90.06 148 CYS A C 1
ATOM 1137 O O . CYS A 1 148 ? -4.942 -20.908 -25.504 1.00 90.06 148 CYS A O 1
ATOM 1139 N N . HIS A 1 149 ? -6.596 -19.794 -26.510 1.00 89.19 149 HIS A N 1
ATOM 1140 C CA . HIS A 1 149 ? -7.309 -20.995 -26.938 1.00 89.19 149 HIS A CA 1
ATOM 1141 C C . HIS A 1 149 ? -7.276 -21.112 -28.456 1.00 89.19 149 HIS A C 1
ATOM 1143 O O . HIS A 1 149 ? -7.652 -20.174 -29.158 1.00 89.19 149 HIS A O 1
ATOM 1149 N N . CYS A 1 150 ? -6.883 -22.277 -28.972 1.00 89.31 150 CYS A N 1
ATOM 1150 C CA . CYS A 1 150 ? -6.981 -22.570 -30.398 1.00 89.31 150 CYS A CA 1
ATOM 1151 C C . CYS A 1 150 ? -8.415 -22.360 -30.924 1.00 89.31 150 CYS A C 1
ATOM 1153 O O . CYS A 1 150 ? -9.402 -22.638 -30.235 1.00 89.31 150 CYS A O 1
ATOM 1155 N N . LYS A 1 151 ? -8.521 -21.855 -32.155 1.00 89.00 151 LYS A N 1
ATOM 1156 C CA . LYS A 1 151 ? -9.781 -21.682 -32.886 1.00 89.00 151 LYS A CA 1
ATOM 1157 C C . LYS A 1 151 ? -10.427 -23.051 -33.146 1.00 89.00 151 LYS A C 1
ATOM 1159 O O . LYS A 1 151 ? -9.757 -24.082 -33.140 1.00 89.00 151 LYS A O 1
ATOM 1164 N N . ALA A 1 152 ? -11.740 -23.061 -33.373 1.00 86.88 152 ALA A N 1
ATOM 1165 C CA . ALA A 1 152 ? -12.504 -24.294 -33.566 1.00 86.88 152 ALA A CA 1
ATOM 1166 C C . ALA A 1 152 ? -11.895 -25.190 -34.666 1.00 86.88 152 ALA A C 1
ATOM 1168 O O . ALA A 1 152 ? -11.558 -24.708 -35.746 1.00 86.88 152 ALA A O 1
ATOM 1169 N N . GLY A 1 153 ? -11.760 -26.488 -34.376 1.00 79.88 153 GLY A N 1
ATOM 1170 C CA . GLY A 1 153 ? -11.105 -27.470 -35.250 1.00 79.88 153 GLY A CA 1
ATOM 1171 C C . GLY A 1 153 ? -9.593 -27.624 -35.037 1.00 79.88 153 GLY A C 1
ATOM 1172 O O . GLY A 1 153 ? -9.000 -28.526 -35.627 1.00 79.88 153 GLY A O 1
ATOM 1173 N N . PHE A 1 154 ? -8.969 -26.799 -34.187 1.00 81.38 154 PHE A N 1
ATOM 1174 C CA . PHE A 1 154 ? -7.550 -26.891 -33.846 1.00 81.38 154 PHE A CA 1
ATOM 1175 C C . PHE A 1 154 ? -7.330 -27.194 -32.357 1.00 81.38 154 PHE A C 1
ATOM 1177 O O . PHE A 1 154 ? -7.939 -26.598 -31.473 1.00 81.38 154 PHE A O 1
ATOM 1184 N N . THR A 1 155 ? -6.352 -28.051 -32.085 1.00 80.38 155 THR A N 1
ATOM 1185 C CA . THR A 1 155 ? -5.783 -28.353 -30.771 1.00 80.38 155 THR A CA 1
ATOM 1186 C C . THR A 1 155 ? -4.293 -28.066 -30.706 1.00 80.38 155 THR A C 1
ATOM 1188 O O . THR A 1 155 ? -3.514 -28.432 -31.582 1.00 80.38 155 THR A O 1
ATOM 1191 N N . GLY A 1 156 ? -3.874 -27.497 -29.589 1.00 82.19 156 GLY A N 1
ATOM 1192 C CA . GLY A 1 156 ? -2.479 -27.389 -29.188 1.00 82.19 156 GLY A CA 1
ATOM 1193 C C . GLY A 1 156 ? -2.390 -26.579 -27.903 1.00 82.19 156 GLY A C 1
ATOM 1194 O O . GLY A 1 156 ? -3.383 -26.511 -27.172 1.00 82.19 156 GLY A O 1
ATOM 1195 N N . ASP A 1 157 ? -1.237 -25.999 -27.600 1.00 79.06 157 ASP A N 1
ATOM 1196 C CA . ASP A 1 157 ? -1.071 -25.178 -26.399 1.00 79.06 157 ASP A CA 1
ATOM 1197 C C . ASP A 1 157 ? -1.761 -23.803 -26.501 1.00 79.06 157 ASP A C 1
ATOM 1199 O O . ASP A 1 157 ? -1.971 -23.175 -25.471 1.00 79.06 157 ASP A O 1
ATOM 1203 N N . GLY A 1 158 ? -2.142 -23.364 -27.709 1.00 84.75 158 GLY A N 1
ATOM 1204 C CA . GLY A 1 158 ? -2.722 -22.044 -27.979 1.00 84.75 158 GLY A CA 1
ATOM 1205 C C . GLY A 1 158 ? -1.693 -20.922 -28.161 1.00 84.75 158 GLY A C 1
ATOM 1206 O O . GLY A 1 158 ? -2.009 -19.898 -28.763 1.00 84.75 158 GLY A O 1
ATOM 1207 N N . VAL A 1 159 ? -0.464 -21.119 -27.689 1.00 84.06 159 VAL A N 1
ATOM 1208 C CA . VAL A 1 159 ? 0.596 -20.103 -27.623 1.00 84.06 159 VAL A CA 1
ATOM 1209 C C . VAL A 1 159 ? 1.603 -20.305 -28.752 1.00 84.06 159 VAL A C 1
ATOM 1211 O O . VAL A 1 159 ? 1.810 -19.407 -29.560 1.00 84.06 159 VAL A O 1
ATOM 1214 N N . SER A 1 160 ? 2.185 -21.502 -28.852 1.00 83.50 160 SER A N 1
ATOM 1215 C CA . SER A 1 160 ? 3.190 -21.857 -29.862 1.00 83.50 160 SER A CA 1
ATOM 1216 C C . SER A 1 160 ? 2.679 -22.864 -30.898 1.00 83.50 160 SER A C 1
ATOM 1218 O O . SER A 1 160 ? 3.233 -22.975 -31.991 1.00 83.50 160 SER A O 1
ATOM 1220 N N . VAL A 1 161 ? 1.600 -23.586 -30.582 1.00 84.44 161 VAL A N 1
ATOM 1221 C CA . VAL A 1 161 ? 1.036 -24.661 -31.396 1.00 84.44 161 VAL A CA 1
ATOM 1222 C C . VAL A 1 161 ? -0.491 -24.605 -31.381 1.00 84.44 161 VAL A C 1
ATOM 1224 O O . VAL A 1 161 ? -1.122 -24.779 -30.339 1.00 84.44 161 VAL A O 1
ATOM 1227 N N . CYS A 1 162 ? -1.086 -24.535 -32.571 1.00 87.94 162 CYS A N 1
ATOM 1228 C CA . CYS A 1 162 ? -2.436 -25.028 -32.845 1.00 87.94 162 CYS A CA 1
ATOM 1229 C C . CYS A 1 162 ? -2.401 -25.886 -34.116 1.00 87.94 162 CYS A C 1
ATOM 1231 O O . CYS A 1 162 ? -1.995 -25.418 -35.175 1.00 87.94 162 CYS A O 1
ATOM 1233 N N . LYS A 1 163 ? -2.808 -27.154 -34.014 1.00 85.25 163 LYS A N 1
ATOM 1234 C CA . LYS A 1 163 ? -2.827 -28.151 -35.101 1.00 85.25 163 LYS A CA 1
ATOM 1235 C C . LYS A 1 163 ? -4.230 -28.750 -35.228 1.00 85.25 163 LYS A C 1
ATOM 1237 O O . LYS A 1 163 ? -4.877 -28.883 -34.196 1.00 85.25 163 LYS A O 1
ATOM 1242 N N . PRO A 1 164 ? -4.704 -29.151 -36.418 1.00 78.12 164 PRO A N 1
ATOM 1243 C CA . PRO A 1 164 ? -6.014 -29.789 -36.564 1.00 78.12 164 PRO A CA 1
ATOM 1244 C C . PRO A 1 164 ? -6.212 -30.978 -35.607 1.00 78.12 164 PRO A C 1
ATOM 1246 O O . PRO A 1 164 ? -5.297 -31.782 -35.426 1.00 78.12 164 PRO A O 1
ATOM 1249 N N . GLU A 1 165 ? -7.382 -31.058 -34.971 1.00 67.44 165 GLU A N 1
ATOM 1250 C CA . GLU A 1 165 ? -7.664 -32.007 -33.881 1.00 67.44 165 GLU A CA 1
ATOM 1251 C C . GLU A 1 165 ? -7.825 -33.464 -34.361 1.00 67.44 165 GLU A C 1
ATOM 1253 O O . GLU A 1 165 ? -8.491 -33.737 -35.362 1.00 67.44 165 GLU A O 1
ATOM 1258 N N . SER A 1 166 ? -7.237 -34.416 -33.624 1.00 59.84 166 SER A N 1
ATOM 1259 C CA . SER A 1 166 ? -7.367 -35.862 -33.851 1.00 59.84 166 SER A CA 1
ATOM 1260 C C . SER A 1 166 ? -7.783 -36.595 -32.565 1.00 59.84 166 SER A C 1
ATOM 1262 O O . SER A 1 166 ? -7.321 -36.289 -31.470 1.00 59.84 166 SER A O 1
ATOM 1264 N N . VAL A 1 167 ? -8.719 -37.540 -32.696 1.00 43.34 167 VAL A N 1
ATOM 1265 C CA . VAL A 1 167 ? -9.582 -38.027 -31.598 1.00 43.34 167 VAL A CA 1
ATOM 1266 C C . VAL A 1 167 ? -8.948 -39.165 -30.772 1.00 43.34 167 VAL A C 1
ATOM 1268 O O . VAL A 1 167 ? -8.533 -40.171 -31.344 1.00 43.34 167 VAL A O 1
ATOM 1271 N N . GLY A 1 168 ? -8.974 -39.072 -29.430 1.00 37.50 168 GLY A N 1
ATOM 1272 C CA . GLY A 1 168 ? -8.596 -40.153 -28.491 1.00 37.50 168 GLY A CA 1
ATOM 1273 C C . GLY A 1 168 ? -8.882 -39.820 -27.007 1.00 37.50 168 GLY A C 1
ATOM 1274 O O . GLY A 1 168 ? -8.816 -38.655 -26.631 1.00 37.50 168 GLY A O 1
ATOM 1275 N N . ARG A 1 169 ? -9.241 -40.821 -26.178 1.00 36.88 169 ARG A N 1
ATOM 1276 C CA . ARG A 1 169 ? -9.820 -40.683 -24.810 1.00 36.88 169 ARG A CA 1
ATOM 1277 C C . ARG A 1 169 ? -8.894 -41.118 -23.651 1.00 36.88 169 ARG A C 1
ATOM 1279 O O . ARG A 1 169 ? -8.097 -42.021 -23.864 1.00 36.88 169 ARG A O 1
ATOM 1286 N N . GLU A 1 170 ? -9.105 -40.487 -22.479 1.00 42.75 170 GLU A N 1
ATOM 1287 C CA . GLU A 1 170 ? -9.242 -41.001 -21.074 1.00 42.75 170 GLU A CA 1
ATOM 1288 C C . GLU A 1 170 ? -8.353 -42.196 -20.611 1.00 42.75 170 GLU A C 1
ATOM 1290 O O . GLU A 1 170 ? -8.134 -43.144 -21.350 1.00 42.75 170 GLU A O 1
ATOM 1295 N N . ASP A 1 171 ? -7.808 -42.273 -19.384 1.00 39.56 171 ASP A N 1
ATOM 1296 C CA . ASP A 1 171 ? -8.517 -42.187 -18.089 1.00 39.56 171 ASP A CA 1
ATOM 1297 C C . ASP A 1 171 ? -7.555 -42.142 -16.856 1.00 39.56 171 ASP A C 1
ATOM 1299 O O . ASP A 1 171 ? -6.332 -42.174 -17.019 1.00 39.56 171 ASP A O 1
ATOM 1303 N N . ALA A 1 172 ? -8.080 -42.088 -15.618 1.00 40.97 172 ALA A N 1
ATOM 1304 C CA . ALA A 1 172 ? -7.304 -41.894 -14.369 1.00 40.97 172 ALA A CA 1
ATOM 1305 C C . ALA A 1 172 ? -7.508 -42.969 -13.256 1.00 40.97 172 ALA A C 1
ATOM 1307 O O . ALA A 1 172 ? -8.299 -43.893 -13.408 1.00 40.97 172 ALA A O 1
ATOM 1308 N N . THR A 1 173 ? -6.850 -42.753 -12.093 1.00 39.25 173 THR A N 1
ATOM 1309 C CA . THR A 1 173 ? -7.123 -43.236 -10.698 1.00 39.25 173 THR A CA 1
ATOM 1310 C C . THR A 1 173 ? -6.171 -44.253 -10.029 1.00 39.25 173 THR A C 1
ATOM 1312 O O . THR A 1 173 ? -5.798 -45.267 -10.606 1.00 39.25 173 THR A O 1
ATOM 1315 N N . SER A 1 174 ? -5.828 -43.983 -8.751 1.00 37.91 174 SER A N 1
ATOM 1316 C CA . SER A 1 174 ? -5.556 -44.962 -7.668 1.00 37.91 174 SER A CA 1
ATOM 1317 C C . SER A 1 174 ? -5.320 -44.251 -6.312 1.00 37.91 174 SER A C 1
ATOM 1319 O O . SER A 1 174 ? -4.628 -43.234 -6.268 1.00 37.91 174 SER A O 1
ATOM 1321 N N . SER A 1 175 ? -5.877 -44.771 -5.207 1.00 49.25 175 SER A N 1
ATOM 1322 C CA . SER A 1 175 ? -5.692 -44.277 -3.823 1.00 49.25 175 SER A CA 1
ATOM 1323 C C . SER A 1 175 ? -5.882 -45.393 -2.770 1.00 49.25 175 SER A C 1
ATOM 1325 O O . SER A 1 175 ? -6.656 -46.310 -3.019 1.00 49.25 175 SER A O 1
ATOM 1327 N N . HIS A 1 176 ? -5.172 -45.322 -1.620 1.00 41.53 176 HIS A N 1
ATOM 1328 C CA . HIS A 1 176 ? -5.294 -46.092 -0.339 1.00 41.53 176 HIS A CA 1
ATOM 1329 C C . HIS A 1 176 ? -4.023 -45.835 0.533 1.00 41.53 176 HIS A C 1
ATOM 1331 O O . HIS A 1 176 ? -3.032 -45.380 -0.030 1.00 41.53 176 HIS A O 1
ATOM 1337 N N . ALA A 1 177 ? -3.895 -46.079 1.854 1.00 39.78 177 ALA A N 1
ATOM 1338 C CA . ALA A 1 177 ? -4.792 -46.360 3.003 1.00 39.78 177 ALA A CA 1
ATOM 1339 C C . ALA A 1 177 ? -4.023 -46.031 4.337 1.00 39.78 177 ALA A C 1
ATOM 1341 O O . ALA A 1 177 ? -3.031 -45.310 4.277 1.00 39.78 177 ALA A O 1
ATOM 1342 N N . PHE A 1 178 ? -4.443 -46.519 5.524 1.00 36.88 178 PHE A N 1
ATOM 1343 C CA . PHE A 1 178 ? -3.788 -46.291 6.845 1.00 36.88 178 PHE A CA 1
ATOM 1344 C C . PHE A 1 178 ? -3.829 -47.539 7.776 1.00 36.88 178 PHE A C 1
ATOM 1346 O O . PHE A 1 178 ? -4.698 -48.389 7.595 1.00 36.88 178 PHE A O 1
ATOM 1353 N N . ASP A 1 179 ? -2.928 -47.625 8.777 1.00 37.75 179 ASP A N 1
ATOM 1354 C CA . ASP A 1 179 ? -2.631 -48.814 9.627 1.00 37.75 179 ASP A CA 1
ATOM 1355 C C . ASP A 1 179 ? -2.446 -48.468 11.146 1.00 37.75 179 ASP A C 1
ATOM 1357 O O . ASP A 1 179 ? -1.982 -47.359 11.431 1.00 37.75 179 ASP A O 1
ATOM 1361 N N . PRO A 1 180 ? -2.787 -49.330 12.148 1.00 54.50 180 PRO A N 1
ATOM 1362 C CA . PRO A 1 180 ? -2.968 -48.895 13.544 1.00 54.50 180 PRO A CA 1
ATOM 1363 C C . PRO A 1 180 ? -2.052 -49.550 14.621 1.00 54.50 180 PRO A C 1
ATOM 1365 O O . PRO A 1 180 ? -2.478 -50.459 15.330 1.00 54.50 180 PRO A O 1
ATOM 1368 N N . THR A 1 181 ? -0.852 -49.005 14.881 1.00 53.25 181 THR A N 1
ATOM 1369 C CA . THR A 1 181 ? -0.094 -49.207 16.157 1.00 53.25 181 THR A CA 1
ATOM 1370 C C . THR A 1 181 ? 0.693 -47.942 16.564 1.00 53.25 181 THR A C 1
ATOM 1372 O O . THR A 1 181 ? 1.751 -47.649 16.019 1.00 53.25 181 THR A O 1
ATOM 1375 N N . CYS A 1 182 ? 0.117 -47.085 17.425 1.00 58.56 182 CYS A N 1
ATOM 1376 C CA . CYS A 1 182 ? 0.450 -45.640 17.550 1.00 58.56 182 CYS A CA 1
ATOM 1377 C C . CYS A 1 182 ? 0.510 -44.866 16.193 1.00 58.56 182 CYS A C 1
ATOM 1379 O O . CYS A 1 182 ? 0.869 -43.686 16.165 1.00 58.56 182 CYS A O 1
ATOM 1381 N N . GLY A 1 183 ? 0.056 -45.484 15.089 1.00 53.06 183 GLY A N 1
ATOM 1382 C CA . GLY A 1 183 ? -0.074 -44.958 13.719 1.00 53.06 183 GLY A CA 1
ATOM 1383 C C . GLY A 1 183 ? -1.210 -43.944 13.563 1.00 53.06 183 GLY A C 1
ATOM 1384 O O . GLY A 1 183 ? -2.172 -44.156 12.834 1.00 53.06 183 GLY A O 1
ATOM 1385 N N . GLY A 1 184 ? -1.117 -42.854 14.319 1.00 58.53 184 GLY A N 1
ATOM 1386 C CA . GLY A 1 184 ? -2.144 -41.814 14.431 1.00 58.53 184 GLY A CA 1
ATOM 1387 C C . GLY A 1 184 ? -2.026 -40.952 15.694 1.00 58.53 184 GLY A C 1
ATOM 1388 O O . GLY A 1 184 ? -2.755 -39.973 15.825 1.00 58.53 184 GLY A O 1
ATOM 1389 N N . GLY A 1 185 ? -1.101 -41.285 16.604 1.00 65.12 185 GLY A N 1
ATOM 1390 C CA . GLY A 1 185 ? -0.884 -40.564 17.861 1.00 65.12 185 GLY A CA 1
ATOM 1391 C C . GLY A 1 185 ? -1.909 -40.877 18.961 1.00 65.12 185 GLY A C 1
ATOM 1392 O O . GLY A 1 185 ? -2.931 -41.526 18.739 1.00 65.12 185 GLY A O 1
ATOM 1393 N N . CYS A 1 186 ? -1.620 -40.402 20.175 1.00 73.75 186 CYS A N 1
ATOM 1394 C CA . CYS A 1 186 ? -2.536 -40.496 21.312 1.00 73.75 186 CYS A CA 1
ATOM 1395 C C . CYS A 1 186 ? -3.668 -39.476 21.174 1.00 73.75 186 CYS A C 1
ATOM 1397 O O . CYS A 1 186 ? -3.414 -38.286 20.999 1.00 73.75 186 CYS A O 1
ATOM 1399 N N . ARG A 1 187 ? -4.922 -39.935 21.271 1.00 74.62 187 ARG A N 1
ATOM 1400 C CA . ARG A 1 187 ? -6.111 -39.085 21.064 1.00 74.62 187 ARG A CA 1
ATOM 1401 C C . ARG A 1 187 ? -6.418 -38.149 22.237 1.00 74.62 187 ARG A C 1
ATOM 1403 O O . ARG A 1 187 ? -7.109 -37.152 22.048 1.00 74.62 187 ARG A O 1
ATOM 1410 N N . ILE A 1 188 ? -5.934 -38.468 23.436 1.00 77.94 188 ILE A N 1
ATOM 1411 C CA . ILE A 1 188 ? -6.166 -37.680 24.650 1.00 77.94 188 ILE A CA 1
ATOM 1412 C C . ILE A 1 188 ? -5.183 -36.503 24.718 1.00 77.94 188 ILE A C 1
ATOM 1414 O O . ILE A 1 188 ? -3.967 -36.676 24.610 1.00 77.94 188 ILE A O 1
ATOM 1418 N N . ARG A 1 189 ? -5.710 -35.287 24.920 1.00 73.50 189 ARG A N 1
ATOM 1419 C CA . ARG A 1 189 ? -4.898 -34.078 25.139 1.00 73.50 189 ARG A CA 1
ATOM 1420 C C . ARG A 1 189 ? -3.987 -34.290 26.356 1.00 73.50 189 ARG A C 1
ATOM 1422 O O . ARG A 1 189 ? -4.427 -34.800 27.379 1.00 73.50 189 ARG A O 1
ATOM 1429 N N . ASN A 1 190 ? -2.724 -33.887 26.230 1.00 79.38 190 ASN A N 1
ATOM 1430 C CA . ASN A 1 190 ? -1.663 -34.076 27.230 1.00 79.38 190 ASN A CA 1
ATOM 1431 C C . ASN A 1 190 ? -1.279 -35.539 27.532 1.00 79.38 190 ASN A C 1
ATOM 1433 O O . ASN A 1 190 ? -0.562 -35.785 28.501 1.00 79.38 190 ASN A O 1
ATOM 1437 N N . ALA A 1 191 ? -1.665 -36.494 26.680 1.00 80.88 191 ALA A N 1
ATOM 1438 C CA . ALA A 1 191 ? -1.060 -37.822 26.656 1.00 80.88 191 ALA A CA 1
ATOM 1439 C C . ALA A 1 191 ? 0.182 -37.886 25.736 1.00 80.88 191 ALA A C 1
ATOM 1441 O O . ALA A 1 191 ? 0.429 -37.013 24.891 1.00 80.88 191 ALA A O 1
ATOM 1442 N N . GLU A 1 192 ? 0.982 -38.932 25.913 1.00 81.31 192 GLU A N 1
ATOM 1443 C CA . GLU A 1 192 ? 2.134 -39.319 25.096 1.00 81.31 192 GLU A CA 1
ATOM 1444 C C . GLU A 1 192 ? 2.188 -40.851 24.947 1.00 81.31 192 GLU A C 1
ATOM 1446 O O . GLU A 1 192 ? 1.834 -41.575 25.874 1.00 81.31 192 GLU A O 1
ATOM 1451 N N . CYS A 1 193 ? 2.597 -41.357 23.776 1.00 80.75 193 CYS A N 1
ATOM 1452 C CA . CYS A 1 193 ? 2.729 -42.802 23.537 1.00 80.75 193 CYS A CA 1
ATOM 1453 C C . CYS A 1 193 ? 4.009 -43.282 24.235 1.00 80.75 193 CYS A C 1
ATOM 1455 O O . CYS A 1 193 ? 5.108 -42.845 23.877 1.00 80.75 193 CYS A O 1
ATOM 1457 N N . ASP A 1 194 ? 3.887 -44.155 25.237 1.00 74.69 194 ASP A N 1
ATOM 1458 C CA . ASP A 1 194 ? 5.047 -44.795 25.845 1.00 74.69 194 ASP A CA 1
ATOM 1459 C C . ASP A 1 194 ? 5.680 -45.745 24.826 1.00 74.69 194 ASP A C 1
ATOM 1461 O O . ASP A 1 194 ? 5.079 -46.722 24.376 1.00 74.69 194 ASP A O 1
ATOM 1465 N N . ARG A 1 195 ? 6.917 -45.432 24.441 1.00 59.50 195 ARG A N 1
ATOM 1466 C CA . ARG A 1 195 ? 7.616 -46.106 23.346 1.00 59.50 195 ARG A CA 1
ATOM 1467 C C . ARG A 1 195 ? 8.047 -47.540 23.679 1.00 59.50 195 ARG A C 1
ATOM 1469 O O . ARG A 1 195 ? 8.451 -48.252 22.764 1.00 59.50 195 ARG A O 1
ATOM 1476 N N . TYR A 1 196 ? 7.982 -47.952 24.947 1.00 59.44 196 TYR A N 1
ATOM 1477 C CA . TYR A 1 196 ? 8.341 -49.300 25.391 1.00 59.44 196 TYR A CA 1
ATOM 1478 C C . TYR A 1 196 ? 7.122 -50.210 25.558 1.00 59.44 196 TYR A C 1
ATOM 1480 O O . TYR A 1 196 ? 7.227 -51.404 25.291 1.00 59.44 196 TYR A O 1
ATOM 1488 N N . THR A 1 197 ? 5.972 -49.669 25.976 1.00 72.12 197 THR A N 1
ATOM 1489 C CA . THR A 1 197 ? 4.733 -50.451 26.167 1.00 72.12 197 THR A CA 1
ATOM 1490 C C . THR A 1 197 ? 3.721 -50.300 25.030 1.00 72.12 197 THR A C 1
ATOM 1492 O O . THR A 1 197 ? 2.810 -51.117 24.926 1.00 72.12 197 THR A O 1
ATOM 1495 N N . GLY A 1 198 ? 3.858 -49.281 24.173 1.00 70.19 198 GLY A N 1
ATOM 1496 C CA . GLY A 1 198 ? 2.935 -49.002 23.066 1.00 70.19 198 GLY A CA 1
ATOM 1497 C C . GLY A 1 198 ? 1.589 -48.399 23.492 1.00 70.19 198 GLY A C 1
ATOM 1498 O O . GLY A 1 198 ? 0.658 -48.373 22.691 1.00 70.19 198 GLY A O 1
ATOM 1499 N N . THR A 1 199 ? 1.475 -47.934 24.739 1.00 79.12 199 THR A N 1
ATOM 1500 C CA . THR A 1 199 ? 0.239 -47.414 25.357 1.00 79.12 199 THR A CA 1
ATOM 1501 C C . THR A 1 199 ? 0.333 -45.913 25.609 1.00 79.12 199 THR A C 1
ATOM 1503 O O . THR A 1 199 ? 1.420 -45.412 25.907 1.00 79.12 199 THR A O 1
ATOM 1506 N N . CYS A 1 200 ? -0.779 -45.180 25.568 1.00 81.94 200 CYS A N 1
ATOM 1507 C CA . CYS A 1 200 ? -0.767 -43.762 25.915 1.00 81.94 200 CYS A CA 1
ATOM 1508 C C . CYS A 1 200 ? -0.724 -43.565 27.439 1.00 81.94 200 CYS A C 1
ATOM 1510 O O . CYS A 1 200 ? -1.462 -44.202 28.183 1.00 81.94 200 CYS A O 1
ATOM 1512 N N . LYS A 1 201 ? 0.141 -42.663 27.912 1.00 84.12 201 LYS A N 1
ATOM 1513 C CA . LYS A 1 201 ? 0.250 -42.233 29.318 1.00 84.12 201 LYS A CA 1
ATOM 1514 C C . LYS A 1 201 ? 0.182 -40.711 29.411 1.00 84.12 201 LYS A C 1
ATOM 1516 O O . LYS A 1 201 ? 0.452 -40.027 28.428 1.00 84.12 201 LYS A O 1
ATOM 1521 N N . CYS A 1 202 ? -0.153 -40.158 30.573 1.00 83.62 202 CYS A N 1
ATOM 1522 C CA . CYS A 1 202 ? -0.129 -38.706 30.752 1.00 83.62 202 CYS A CA 1
ATOM 1523 C C . CYS A 1 202 ? 1.300 -38.153 30.791 1.00 83.62 202 CYS A C 1
ATOM 1525 O O . CYS A 1 202 ? 2.201 -38.764 31.368 1.00 83.62 202 CYS A O 1
ATOM 1527 N N . ARG A 1 203 ? 1.493 -36.978 30.185 1.00 80.19 203 ARG A N 1
ATOM 1528 C CA . ARG A 1 203 ? 2.753 -36.226 30.238 1.00 80.19 203 ARG A CA 1
ATOM 1529 C C . ARG A 1 203 ? 3.041 -35.752 31.662 1.00 80.19 203 ARG A C 1
ATOM 1531 O O . ARG A 1 203 ? 2.122 -35.436 32.419 1.00 80.19 203 ARG A O 1
ATOM 1538 N N . SER A 1 204 ? 4.323 -35.598 31.990 1.00 77.19 204 SER A N 1
ATOM 1539 C CA . SER A 1 204 ? 4.770 -34.922 33.214 1.00 77.19 204 SER A CA 1
ATOM 1540 C C . SER A 1 204 ? 4.056 -33.576 33.387 1.00 77.19 204 SER A C 1
ATOM 1542 O O . SER A 1 204 ? 4.062 -32.753 32.474 1.00 77.19 204 SER A O 1
ATOM 1544 N N . GLY A 1 205 ? 3.426 -33.367 34.546 1.00 69.88 205 GLY A N 1
ATOM 1545 C CA . GLY A 1 205 ? 2.538 -32.223 34.800 1.00 69.88 205 GLY A CA 1
ATOM 1546 C C . GLY A 1 205 ? 1.054 -32.588 34.937 1.00 69.88 205 GLY A C 1
ATOM 1547 O O . GLY A 1 205 ? 0.279 -31.791 35.461 1.00 69.88 205 GLY A O 1
ATOM 1548 N N . TYR A 1 206 ? 0.654 -33.791 34.509 1.00 81.31 206 TYR A N 1
ATOM 1549 C CA . TYR A 1 206 ? -0.749 -34.195 34.414 1.00 81.31 206 TYR A CA 1
ATOM 1550 C C . TYR A 1 206 ? -1.028 -35.521 35.137 1.00 81.31 206 TYR A C 1
ATOM 1552 O O . TYR A 1 206 ? -0.289 -36.490 34.989 1.00 81.31 206 TYR A O 1
ATOM 1560 N N . ASP A 1 207 ? -2.134 -35.564 35.882 1.00 83.00 207 ASP A N 1
ATOM 1561 C CA . ASP A 1 207 ? -2.678 -36.764 36.521 1.00 83.00 207 ASP A CA 1
ATOM 1562 C C . ASP A 1 207 ? -3.750 -37.398 35.621 1.00 83.00 207 ASP A C 1
ATOM 1564 O O . ASP A 1 207 ? -4.627 -36.703 35.100 1.00 83.00 207 ASP A O 1
ATOM 1568 N N . GLY A 1 208 ? -3.725 -38.722 35.467 1.00 85.62 208 GLY A N 1
ATOM 1569 C CA . GLY A 1 208 ? -4.704 -39.456 34.664 1.00 85.62 208 GLY A CA 1
ATOM 1570 C C . GLY A 1 208 ? -4.204 -40.830 34.223 1.00 85.62 208 GLY A C 1
ATOM 1571 O O . GLY A 1 208 ? -3.166 -41.294 34.690 1.00 85.62 208 GLY A O 1
ATOM 1572 N N . ASP A 1 209 ? -4.951 -41.475 33.327 1.00 80.50 209 ASP A N 1
ATOM 1573 C CA . ASP A 1 209 ? -4.657 -42.822 32.814 1.00 80.50 209 ASP A CA 1
ATOM 1574 C C . ASP A 1 209 ? -4.111 -42.838 31.374 1.00 80.50 209 ASP A C 1
ATOM 1576 O O . ASP A 1 209 ? -3.763 -43.901 30.873 1.00 80.50 209 ASP A O 1
ATOM 1580 N N . GLY A 1 210 ? -4.017 -41.682 30.707 1.00 77.88 210 GLY A N 1
ATOM 1581 C CA . GLY A 1 210 ? -3.487 -41.549 29.342 1.00 77.88 210 GLY A CA 1
ATOM 1582 C C . GLY A 1 210 ? -4.457 -41.917 28.214 1.00 77.88 210 GLY A C 1
ATOM 1583 O O . GLY A 1 210 ? -4.274 -41.446 27.093 1.00 77.88 210 GLY A O 1
ATOM 1584 N N . GLU A 1 211 ? -5.506 -42.688 28.514 1.00 74.56 211 GLU A N 1
ATOM 1585 C CA . GLU A 1 211 ? -6.451 -43.251 27.535 1.00 74.56 211 GLU A CA 1
ATOM 1586 C C . GLU A 1 211 ? -7.883 -42.701 27.686 1.00 74.56 211 GLU A C 1
ATOM 1588 O O . GLU A 1 211 ? -8.627 -42.626 26.706 1.00 74.56 211 GLU A O 1
ATOM 1593 N N . ARG A 1 212 ? -8.286 -42.273 28.891 1.00 79.44 212 ARG A N 1
ATOM 1594 C CA . ARG A 1 212 ? -9.590 -41.638 29.169 1.00 79.44 212 ARG A CA 1
ATOM 1595 C C . ARG A 1 212 ? -9.460 -40.158 29.507 1.00 79.44 212 ARG A C 1
ATOM 1597 O O . ARG A 1 212 ? -10.371 -39.390 29.206 1.00 79.44 212 ARG A O 1
ATOM 1604 N N . GLY A 1 213 ? -8.347 -39.744 30.110 1.00 80.00 213 GLY A N 1
ATOM 1605 C CA . GLY A 1 213 ? -8.093 -38.336 30.407 1.00 80.00 213 GLY A CA 1
ATOM 1606 C C . GLY A 1 213 ? -6.734 -38.072 31.048 1.00 80.00 213 GLY A C 1
ATOM 1607 O O . GLY A 1 213 ? -6.185 -38.928 31.737 1.00 80.00 213 GLY A O 1
ATOM 1608 N N . CYS A 1 214 ? -6.228 -36.856 30.837 1.00 83.56 214 CYS A N 1
ATOM 1609 C CA . CYS A 1 214 ? -5.063 -36.291 31.515 1.00 83.56 214 CYS A CA 1
ATOM 1610 C C . CYS A 1 214 ? -5.405 -34.870 31.970 1.00 83.56 214 CYS A C 1
ATOM 1612 O O . CYS A 1 214 ? -5.743 -34.018 31.149 1.00 83.56 214 CYS A O 1
ATOM 1614 N N . TYR A 1 215 ? -5.330 -34.617 33.274 1.00 83.94 215 TYR A N 1
ATOM 1615 C CA . TYR A 1 215 ? -5.782 -33.380 33.913 1.00 83.94 215 TYR A CA 1
ATOM 1616 C C . TYR A 1 215 ? -4.622 -32.709 34.642 1.00 83.94 215 TYR A C 1
ATOM 1618 O O . TYR A 1 215 ? -3.790 -33.403 35.220 1.00 83.94 215 TYR A O 1
ATOM 1626 N N . TRP A 1 216 ? -4.558 -31.376 34.643 1.00 81.56 216 TRP A N 1
ATOM 1627 C CA . TRP A 1 216 ? -3.465 -30.646 35.298 1.00 81.56 216 TRP A CA 1
ATOM 1628 C C . TRP A 1 216 ? -3.298 -31.069 36.769 1.00 81.56 216 TRP A C 1
ATOM 1630 O O . TRP A 1 216 ? -4.261 -31.060 37.549 1.00 81.56 216 TRP A O 1
ATOM 1640 N N . ASN A 1 217 ? -2.081 -31.470 37.149 1.00 82.81 217 ASN A N 1
ATOM 1641 C CA . ASN A 1 217 ? -1.789 -31.952 38.493 1.00 82.81 217 ASN A CA 1
ATOM 1642 C C . ASN A 1 217 ? -1.661 -30.766 39.461 1.00 82.81 217 ASN A C 1
ATOM 1644 O O . ASN A 1 217 ? -0.598 -30.174 39.640 1.00 82.81 217 ASN A O 1
ATOM 1648 N N . CYS A 1 218 ? -2.757 -30.460 40.155 1.00 82.19 218 CYS A N 1
ATOM 1649 C CA . CYS A 1 218 ? -2.816 -29.387 41.149 1.00 82.19 218 CYS A CA 1
ATOM 1650 C C . CYS A 1 218 ? -1.838 -29.516 42.330 1.00 82.19 218 CYS A C 1
ATOM 1652 O O . CYS A 1 218 ? -1.668 -28.542 43.057 1.00 82.19 218 CYS A O 1
ATOM 1654 N N . LYS A 1 219 ? -1.193 -30.672 42.551 1.00 84.31 219 LYS A N 1
ATOM 1655 C CA . LYS A 1 219 ? -0.155 -30.821 43.591 1.00 84.31 219 LYS A CA 1
ATOM 1656 C C . LYS A 1 219 ? 1.147 -30.098 43.218 1.00 84.31 219 LYS A C 1
ATOM 1658 O O . LYS A 1 219 ? 2.036 -30.004 44.055 1.00 84.31 219 LYS A O 1
ATOM 1663 N N . LEU A 1 220 ? 1.254 -29.607 41.980 1.00 78.25 220 LEU A N 1
ATOM 1664 C CA . LEU A 1 220 ? 2.347 -28.764 41.491 1.00 78.25 220 LEU A CA 1
ATOM 1665 C C . LEU A 1 220 ? 2.143 -27.271 41.804 1.00 78.25 220 LEU A C 1
ATOM 1667 O O . LEU A 1 220 ? 3.039 -26.471 41.553 1.00 78.25 220 LEU A O 1
ATOM 1671 N N . CYS A 1 221 ? 0.981 -26.882 42.340 1.00 82.56 221 CYS A N 1
ATOM 1672 C CA . CYS A 1 221 ? 0.754 -25.522 42.818 1.00 82.56 221 CYS A CA 1
ATOM 1673 C C . CYS A 1 221 ? 1.310 -25.330 44.235 1.00 82.56 221 CYS A C 1
ATOM 1675 O O . CYS A 1 221 ? 1.228 -26.222 45.082 1.00 82.56 221 CYS A O 1
ATOM 1677 N N . HIS A 1 222 ? 1.812 -24.128 44.513 1.00 86.56 222 HIS A N 1
ATOM 1678 C CA . HIS A 1 222 ? 2.190 -23.701 45.855 1.00 86.56 222 HIS A CA 1
ATOM 1679 C C . HIS A 1 222 ? 0.966 -23.785 46.799 1.00 86.56 222 HIS A C 1
ATOM 1681 O O . HIS A 1 222 ? -0.127 -23.412 46.373 1.00 86.56 222 HIS A O 1
ATOM 1687 N N . PRO A 1 223 ? 1.094 -24.195 48.080 1.00 86.19 223 PRO A N 1
ATOM 1688 C CA . PRO A 1 223 ? -0.061 -24.417 48.965 1.00 86.19 223 PRO A CA 1
ATOM 1689 C C . PRO A 1 223 ? -1.000 -23.212 49.149 1.00 86.19 223 PRO A C 1
ATOM 1691 O O . PRO A 1 223 ? -2.188 -23.391 49.400 1.00 86.19 223 PRO A O 1
ATOM 1694 N N . SER A 1 224 ? -0.476 -21.989 49.015 1.00 84.81 224 SER A N 1
ATOM 1695 C CA . SER A 1 224 ? -1.249 -20.735 49.090 1.00 84.81 224 SER A CA 1
ATOM 1696 C C . SER A 1 224 ? -1.847 -20.273 47.749 1.00 84.81 224 SER A C 1
ATOM 1698 O O . SER A 1 224 ? -2.411 -19.183 47.688 1.00 84.81 224 SER A O 1
ATOM 1700 N N . ALA A 1 225 ? -1.683 -21.040 46.668 1.00 85.00 225 ALA A N 1
ATOM 1701 C CA . ALA A 1 225 ? -2.171 -20.710 45.332 1.00 85.00 225 ALA A CA 1
ATOM 1702 C C . ALA A 1 225 ? -3.416 -21.529 44.958 1.00 85.00 225 ALA A C 1
ATOM 1704 O O . ALA A 1 225 ? -3.584 -22.683 45.349 1.00 85.00 225 ALA A O 1
ATOM 1705 N N . ILE A 1 226 ? -4.288 -20.927 44.155 1.00 87.19 226 ILE A N 1
ATOM 1706 C CA . ILE A 1 226 ? -5.484 -21.557 43.602 1.00 87.19 226 ILE A CA 1
ATOM 1707 C C . ILE A 1 226 ? -5.079 -22.327 42.341 1.00 87.19 226 ILE A C 1
ATOM 1709 O O . ILE A 1 226 ? -4.484 -21.759 41.425 1.00 87.19 226 ILE A O 1
ATOM 1713 N N . CYS A 1 227 ? -5.413 -23.616 42.276 1.00 84.94 227 CYS A N 1
ATOM 1714 C CA . CYS A 1 227 ? -5.231 -24.410 41.063 1.00 84.94 227 CYS A CA 1
ATOM 1715 C C . CYS A 1 227 ? -6.378 -24.166 40.076 1.00 84.94 227 CYS A C 1
ATOM 1717 O O . CYS A 1 227 ? -7.530 -24.487 40.370 1.00 84.94 227 CYS A O 1
ATOM 1719 N N . ASP A 1 228 ? -6.049 -23.665 38.890 1.00 78.81 228 ASP A N 1
ATOM 1720 C CA . ASP A 1 228 ? -6.956 -23.538 37.757 1.00 78.81 228 ASP A CA 1
ATOM 1721 C C . ASP A 1 228 ? -6.729 -24.721 36.804 1.00 78.81 228 ASP A C 1
ATOM 1723 O O . ASP A 1 228 ? -5.747 -24.782 36.060 1.00 78.81 228 ASP A O 1
ATOM 1727 N N . ARG A 1 229 ? -7.637 -25.703 36.869 1.00 75.31 229 ARG A N 1
ATOM 1728 C CA . ARG A 1 229 ? -7.573 -26.919 36.044 1.00 75.31 229 ARG A CA 1
ATOM 1729 C C . ARG A 1 229 ? -7.994 -26.693 34.594 1.00 75.31 229 ARG A C 1
ATOM 1731 O O . ARG A 1 229 ? -7.619 -27.506 33.755 1.00 75.31 229 ARG A O 1
ATOM 1738 N N . GLU A 1 230 ? -8.773 -25.652 34.305 1.00 70.69 230 GLU A N 1
ATOM 1739 C CA . GLU A 1 230 ? -9.288 -25.383 32.955 1.00 70.69 230 GLU A CA 1
ATOM 1740 C C . GLU A 1 230 ? -8.241 -24.657 32.107 1.00 70.69 230 GLU A C 1
ATOM 1742 O O . GLU A 1 230 ? -8.060 -24.985 30.935 1.00 70.69 230 GLU A O 1
ATOM 1747 N N . ASN A 1 231 ? -7.490 -23.739 32.724 1.00 74.50 231 ASN A N 1
ATOM 1748 C CA . ASN A 1 231 ? -6.388 -23.009 32.092 1.00 74.50 231 ASN A CA 1
ATOM 1749 C C . ASN A 1 231 ? -4.998 -23.588 32.433 1.00 74.50 231 ASN A C 1
ATOM 1751 O O . ASN A 1 231 ? -3.992 -22.912 32.224 1.00 74.50 231 ASN A O 1
ATOM 1755 N N . GLU A 1 232 ? -4.948 -24.818 32.963 1.00 80.50 232 GLU A N 1
ATOM 1756 C CA . GLU A 1 232 ? -3.730 -25.616 33.209 1.00 80.50 232 GLU A CA 1
ATOM 1757 C C . GLU A 1 232 ? -2.634 -24.851 33.994 1.00 80.50 232 GLU A C 1
ATOM 1759 O O . GLU A 1 232 ? -1.447 -24.932 33.676 1.00 80.50 232 GLU A O 1
ATOM 1764 N N . ARG A 1 233 ? -3.024 -24.065 35.014 1.00 78.69 233 ARG A N 1
ATOM 1765 C CA . ARG A 1 233 ? -2.111 -23.151 35.729 1.00 78.69 233 ARG A CA 1
ATOM 1766 C C . ARG A 1 233 ? -2.412 -22.996 37.220 1.00 78.69 233 ARG A C 1
ATOM 1768 O O . ARG A 1 233 ? -3.458 -23.395 37.722 1.00 78.69 233 ARG A O 1
ATOM 1775 N N . CYS A 1 234 ? -1.492 -22.357 37.933 1.00 79.19 234 CYS A N 1
ATOM 1776 C CA . CYS A 1 234 ? -1.661 -21.968 39.332 1.00 79.19 234 CYS A CA 1
ATOM 1777 C C . CYS A 1 234 ? -1.778 -20.440 39.423 1.00 79.19 234 CYS A C 1
ATOM 1779 O O . CYS A 1 234 ? -1.138 -19.724 38.656 1.00 79.19 234 CYS A O 1
ATOM 1781 N N . ILE A 1 235 ? -2.623 -19.933 40.320 1.00 80.12 235 ILE A N 1
ATOM 1782 C CA . ILE A 1 235 ? -2.965 -18.508 40.417 1.00 80.12 235 ILE A CA 1
ATOM 1783 C C . ILE A 1 235 ? -2.868 -18.073 41.879 1.00 80.12 235 ILE A C 1
ATOM 1785 O O . ILE A 1 235 ? -3.515 -18.655 42.748 1.00 80.12 235 ILE A O 1
ATOM 1789 N N . CYS A 1 236 ? -2.101 -17.024 42.168 1.00 78.50 236 CYS A N 1
ATOM 1790 C CA . CYS A 1 236 ? -2.154 -16.399 43.487 1.00 78.50 236 CYS A CA 1
ATOM 1791 C C . CYS A 1 236 ? -3.517 -15.723 43.738 1.00 78.50 236 CYS A C 1
ATOM 1793 O O . CYS A 1 236 ? -4.002 -15.004 42.861 1.00 78.50 236 CYS A O 1
ATOM 1795 N N . PRO A 1 237 ? -4.140 -15.913 44.918 1.00 81.31 237 PRO A N 1
ATOM 1796 C CA . PRO A 1 237 ? -5.357 -15.195 45.284 1.00 81.31 237 PRO A CA 1
ATOM 1797 C C . PRO A 1 237 ? -5.102 -13.686 45.417 1.00 81.31 237 PRO A C 1
ATOM 1799 O O . PRO A 1 237 ? -3.979 -13.243 45.666 1.00 81.31 237 PRO A O 1
ATOM 1802 N N . SER A 1 238 ? -6.159 -12.883 45.285 1.00 76.88 238 SER A N 1
ATOM 1803 C CA . SER A 1 238 ? -6.090 -11.422 45.402 1.00 76.88 238 SER A CA 1
ATOM 1804 C C . SER A 1 238 ? -5.389 -10.976 46.692 1.00 76.88 238 SER A C 1
ATOM 1806 O O . SER A 1 238 ? -5.713 -11.447 47.780 1.00 76.88 238 SER A O 1
ATOM 1808 N N . GLY A 1 239 ? -4.430 -10.054 46.568 1.00 71.06 239 GLY A N 1
ATOM 1809 C CA . GLY A 1 239 ? -3.576 -9.603 47.677 1.00 71.06 239 GLY A CA 1
ATOM 1810 C C . GLY A 1 239 ? -2.270 -10.392 47.842 1.00 71.06 239 GLY A C 1
ATOM 1811 O O . GLY A 1 239 ? -1.432 -10.000 48.653 1.00 71.06 239 GLY A O 1
ATOM 1812 N N . TYR A 1 240 ? -2.058 -11.451 47.055 1.00 79.06 240 TYR A N 1
ATOM 1813 C CA . TYR A 1 240 ? -0.805 -12.202 46.994 1.00 79.06 240 TYR A CA 1
ATOM 1814 C C . TYR A 1 240 ? -0.100 -11.989 45.645 1.00 79.06 240 TYR A C 1
ATOM 1816 O O . TYR A 1 240 ? -0.738 -11.773 44.616 1.00 79.06 240 TYR A O 1
ATOM 1824 N N . ARG A 1 241 ? 1.233 -12.066 45.649 1.00 72.31 241 ARG A N 1
ATOM 1825 C CA . ARG A 1 241 ? 2.106 -12.049 44.469 1.00 72.31 241 ARG A CA 1
ATOM 1826 C C . ARG A 1 241 ? 2.912 -13.343 44.394 1.00 72.31 241 ARG A C 1
ATOM 1828 O O . ARG A 1 241 ? 3.322 -13.888 45.418 1.00 72.31 241 ARG A O 1
ATOM 1835 N N . GLY A 1 242 ? 3.188 -13.786 43.178 1.00 76.94 242 GLY A N 1
ATOM 1836 C CA . GLY A 1 242 ? 3.975 -14.980 42.902 1.00 76.94 242 GLY A CA 1
ATOM 1837 C C . GLY A 1 242 ? 3.528 -15.649 41.614 1.00 76.94 242 GLY A C 1
ATOM 1838 O O . GLY A 1 242 ? 2.557 -15.222 40.988 1.00 76.94 242 GLY A O 1
ATOM 1839 N N . ASP A 1 243 ? 4.251 -16.691 41.223 1.00 62.28 243 ASP A N 1
ATOM 1840 C CA . ASP A 1 243 ? 3.925 -17.533 40.067 1.00 62.28 243 ASP A CA 1
ATOM 1841 C C . ASP A 1 243 ? 2.860 -18.600 40.392 1.00 62.28 243 ASP A C 1
ATOM 1843 O O . ASP A 1 243 ? 2.352 -19.274 39.498 1.00 62.28 243 ASP A O 1
ATOM 1847 N N . GLY A 1 244 ? 2.522 -18.770 41.675 1.00 76.44 244 GLY A N 1
ATOM 1848 C CA . GLY A 1 244 ? 1.577 -19.772 42.153 1.00 76.44 244 GLY A CA 1
ATOM 1849 C C . GLY A 1 244 ? 2.105 -21.212 42.132 1.00 76.44 244 GLY A C 1
ATOM 1850 O O . GLY A 1 244 ? 1.379 -22.108 42.557 1.00 76.44 244 GLY A O 1
ATOM 1851 N N . GLN A 1 245 ? 3.339 -21.454 41.682 1.00 71.06 245 GLN A N 1
ATOM 1852 C CA . GLN A 1 245 ? 3.979 -22.778 41.653 1.00 71.06 245 GLN A CA 1
ATOM 1853 C C . GLN A 1 245 ? 5.161 -22.846 42.621 1.00 71.06 245 GLN A C 1
ATOM 1855 O O . GLN A 1 245 ? 5.198 -23.732 43.472 1.00 71.06 245 GLN A O 1
ATOM 1860 N N . THR A 1 246 ? 6.096 -21.898 42.537 1.00 70.75 246 THR A N 1
ATOM 1861 C CA . THR A 1 246 ? 7.275 -21.847 43.411 1.00 70.75 246 THR A CA 1
ATOM 1862 C C . THR A 1 246 ? 7.046 -20.969 44.637 1.00 70.75 246 THR A C 1
ATOM 1864 O O . THR A 1 246 ? 7.489 -21.334 45.725 1.00 70.75 246 THR A O 1
ATOM 1867 N N . PHE A 1 247 ? 6.300 -19.865 44.511 1.00 75.88 247 PHE A N 1
ATOM 1868 C CA . PHE A 1 247 ? 5.910 -19.037 45.655 1.00 75.88 247 PHE A CA 1
ATOM 1869 C C . PHE A 1 247 ? 4.568 -18.329 45.456 1.00 75.88 247 PHE A C 1
ATOM 1871 O O . PHE A 1 247 ? 4.103 -18.084 44.340 1.00 75.88 247 PHE A O 1
ATOM 1878 N N . CYS A 1 248 ? 3.943 -17.980 46.579 1.00 81.81 248 CYS A N 1
ATOM 1879 C CA . CYS A 1 248 ? 2.766 -17.125 46.610 1.00 81.81 248 CYS A CA 1
ATOM 1880 C C . CYS A 1 248 ? 2.687 -16.398 47.963 1.00 81.81 248 CYS A C 1
ATOM 1882 O O . CYS A 1 248 ? 2.256 -16.969 48.968 1.00 81.81 248 CYS A O 1
ATOM 1884 N N . GLU A 1 249 ? 3.156 -15.150 47.993 1.00 80.25 249 GLU A N 1
ATOM 1885 C CA . GLU A 1 249 ? 3.381 -14.333 49.195 1.00 80.25 249 GLU A CA 1
ATOM 1886 C C . GLU A 1 249 ? 2.415 -13.149 49.271 1.00 80.25 249 GLU A C 1
ATOM 1888 O O . GLU A 1 249 ? 2.055 -12.583 48.242 1.00 80.25 249 GLU A O 1
ATOM 1893 N N . GLN A 1 250 ? 2.050 -12.701 50.475 1.00 72.06 250 GLN A N 1
ATOM 1894 C CA . GLN A 1 250 ? 1.250 -11.481 50.637 1.00 72.06 250 GLN A CA 1
ATOM 1895 C C . GLN A 1 250 ? 1.998 -10.241 50.129 1.00 72.06 250 GLN A C 1
ATOM 1897 O O . GLN A 1 250 ? 3.184 -10.051 50.403 1.00 72.06 250 GLN A O 1
ATOM 1902 N N . ILE A 1 251 ? 1.289 -9.367 49.414 1.00 63.78 251 ILE A N 1
ATOM 1903 C CA . ILE A 1 251 ? 1.811 -8.075 48.961 1.00 63.78 251 ILE A CA 1
ATOM 1904 C C . ILE A 1 251 ? 1.898 -7.137 50.180 1.00 63.78 251 ILE A C 1
ATOM 1906 O O . ILE A 1 251 ? 0.862 -6.845 50.781 1.00 63.78 251 ILE A O 1
ATOM 1910 N N . PRO A 1 252 ? 3.088 -6.628 50.562 1.00 45.56 252 PRO A N 1
ATOM 1911 C CA . PRO A 1 252 ? 3.208 -5.741 51.716 1.00 45.56 252 PRO A CA 1
ATOM 1912 C C . PRO A 1 252 ? 2.496 -4.406 51.471 1.00 45.56 252 PRO A C 1
ATOM 1914 O O . PRO A 1 252 ? 2.830 -3.677 50.535 1.00 45.56 252 PRO A O 1
ATOM 1917 N N . VAL A 1 253 ? 1.539 -4.066 52.333 1.00 38.81 253 VAL A N 1
ATOM 1918 C CA . VAL A 1 253 ? 0.787 -2.809 52.244 1.00 38.81 253 VAL A CA 1
ATOM 1919 C C . VAL A 1 253 ? 1.639 -1.652 52.776 1.00 38.81 253 VAL A C 1
ATOM 1921 O O . VAL A 1 253 ? 2.065 -1.661 53.930 1.00 38.81 253 VAL A O 1
ATOM 1924 N N . ARG A 1 254 ? 1.862 -0.627 51.944 1.00 37.66 254 ARG A N 1
ATOM 1925 C CA . ARG A 1 254 ? 2.287 0.713 52.382 1.00 37.66 254 ARG A CA 1
ATOM 1926 C C . ARG A 1 254 ? 1.119 1.678 52.225 1.00 37.66 254 ARG A C 1
ATOM 1928 O O . ARG A 1 254 ? 0.426 1.634 51.214 1.00 37.66 254 ARG A O 1
ATOM 1935 N N . GLN A 1 255 ? 0.931 2.537 53.220 1.00 40.75 255 GLN A N 1
ATOM 1936 C CA . GLN A 1 255 ? -0.251 3.381 53.349 1.00 40.75 255 GLN A CA 1
ATOM 1937 C C . GLN A 1 255 ? -0.126 4.673 52.517 1.00 40.75 255 GLN A C 1
ATOM 1939 O O . GLN A 1 255 ? 0.627 5.580 52.856 1.00 40.75 255 GLN A O 1
ATOM 1944 N N . ASP A 1 256 ? -0.843 4.673 51.395 1.00 48.44 256 ASP A N 1
ATOM 1945 C CA . ASP A 1 256 ? -1.491 5.779 50.673 1.00 48.44 256 ASP A CA 1
ATOM 1946 C C . ASP A 1 256 ? -0.853 7.180 50.640 1.00 48.44 256 ASP A C 1
ATOM 1948 O O . ASP A 1 256 ? -1.082 8.034 51.495 1.00 48.44 256 ASP A O 1
ATOM 1952 N N . SER A 1 257 ? -0.229 7.482 49.499 1.00 64.44 257 SER A N 1
ATOM 1953 C CA . SER A 1 257 ? -0.362 8.793 48.853 1.00 64.44 257 SER A CA 1
ATOM 1954 C C . SER A 1 257 ? -1.618 8.809 47.971 1.00 64.44 257 SER A C 1
ATOM 1956 O O . SER A 1 257 ? -1.889 7.808 47.304 1.00 64.44 257 SER A O 1
ATOM 1958 N N . ILE A 1 258 ? -2.327 9.943 47.897 1.00 73.94 258 ILE A N 1
ATOM 1959 C CA . ILE A 1 258 ? -3.437 10.169 46.947 1.00 73.94 258 ILE A CA 1
ATOM 1960 C C . ILE A 1 258 ? -2.986 9.795 45.527 1.00 73.94 258 ILE A C 1
ATOM 1962 O O . ILE A 1 258 ? -1.884 10.164 45.113 1.00 73.94 258 ILE A O 1
ATOM 1966 N N . LYS A 1 259 ? -3.831 9.087 44.776 1.00 79.94 259 LYS A N 1
ATOM 1967 C CA . LYS A 1 259 ? -3.607 8.758 43.364 1.00 79.94 259 LYS A CA 1
ATOM 1968 C C . LYS A 1 259 ? -4.703 9.382 42.513 1.00 79.94 259 LYS A C 1
ATOM 1970 O O . LYS A 1 259 ? -5.878 9.340 42.868 1.00 79.94 259 LYS A O 1
ATOM 1975 N N . VAL A 1 260 ? -4.303 9.932 41.375 1.00 85.00 260 VAL A N 1
ATOM 1976 C CA . VAL A 1 260 ? -5.199 10.425 40.326 1.00 85.00 260 VAL A CA 1
ATOM 1977 C C . VAL A 1 260 ? -4.897 9.620 39.071 1.00 85.00 260 VAL A C 1
ATOM 1979 O O . VAL A 1 260 ? -3.731 9.339 38.806 1.00 85.00 260 VAL A O 1
ATOM 1982 N N . ARG A 1 261 ? -5.931 9.216 38.332 1.00 84.44 261 ARG A N 1
ATOM 1983 C CA . ARG A 1 261 ? -5.799 8.501 37.059 1.00 84.44 261 ARG A CA 1
ATOM 1984 C C . ARG A 1 261 ? -6.872 8.960 36.083 1.00 84.44 261 ARG A C 1
ATOM 1986 O O . ARG A 1 261 ? -8.049 8.997 36.441 1.00 84.44 261 ARG A O 1
ATOM 1993 N N . ILE A 1 262 ? -6.483 9.213 34.838 1.00 81.19 262 ILE A N 1
ATOM 1994 C CA . ILE A 1 262 ? -7.411 9.418 33.716 1.00 81.19 262 ILE A CA 1
ATOM 1995 C C . ILE A 1 262 ? -7.420 8.155 32.833 1.00 81.19 262 ILE A C 1
ATOM 1997 O O . ILE A 1 262 ? -6.426 7.432 32.741 1.00 81.19 262 ILE A O 1
ATOM 2001 N N . MET A 1 263 ? -8.554 7.842 32.200 1.00 69.06 263 MET A N 1
ATOM 2002 C CA . MET A 1 263 ? -8.580 6.861 31.105 1.00 69.06 263 MET A CA 1
ATOM 2003 C C . MET A 1 263 ? -7.921 7.477 29.860 1.00 69.06 263 MET A C 1
ATOM 2005 O O . MET A 1 263 ? -8.453 8.448 29.332 1.00 69.06 263 MET A O 1
ATOM 2009 N N . GLY A 1 264 ? -6.785 6.931 29.412 1.00 56.69 264 GLY A N 1
ATOM 2010 C CA . GLY A 1 264 ? -5.970 7.515 28.330 1.00 56.69 264 GLY A CA 1
ATOM 2011 C C . GLY A 1 264 ? -4.993 8.605 28.797 1.00 56.69 264 GLY A C 1
ATOM 2012 O O . GLY A 1 264 ? -4.723 9.565 28.084 1.00 56.69 264 GLY A O 1
ATOM 2013 N N . GLU A 1 265 ? -4.499 8.517 30.035 1.00 61.81 265 GLU A N 1
ATOM 2014 C CA . GLU A 1 265 ? -3.536 9.480 30.586 1.00 61.81 265 GLU A CA 1
ATOM 2015 C C . GLU A 1 265 ? -2.244 9.567 29.750 1.00 61.81 265 GLU A C 1
ATOM 2017 O O . GLU A 1 265 ? -1.605 8.556 29.468 1.00 61.81 265 GLU A O 1
ATOM 2022 N N . GLY A 1 266 ? -1.855 10.788 29.370 1.00 48.03 266 GLY A N 1
ATOM 2023 C CA . GLY A 1 266 ? -0.706 11.054 28.495 1.00 48.03 266 GLY A CA 1
ATOM 2024 C C . GLY A 1 266 ? -0.949 10.808 26.997 1.00 48.03 266 GLY A C 1
ATOM 2025 O O . GLY A 1 266 ? -0.059 11.079 26.189 1.00 48.03 266 GLY A O 1
ATOM 2026 N N . GLU A 1 267 ? -2.133 10.329 26.609 1.00 54.97 267 GLU A N 1
ATOM 2027 C CA . GLU A 1 267 ? -2.519 10.109 25.212 1.00 54.97 267 GLU A CA 1
ATOM 2028 C C . GLU A 1 267 ? -3.163 11.366 24.593 1.00 54.97 267 GLU A C 1
ATOM 2030 O O . GLU A 1 267 ? -3.480 12.341 25.282 1.00 54.97 267 GLU A O 1
ATOM 2035 N N . VAL A 1 268 ? -3.349 11.340 23.266 1.00 64.81 268 VAL A N 1
ATOM 2036 C CA . VAL A 1 268 ? -4.111 12.364 22.533 1.00 64.81 268 VAL A CA 1
ATOM 2037 C C . VAL A 1 268 ? -5.449 11.766 22.100 1.00 64.81 268 VAL A C 1
ATOM 2039 O O . VAL A 1 268 ? -5.489 10.943 21.183 1.00 64.81 268 VAL A O 1
ATOM 2042 N N . MET A 1 269 ? -6.541 12.183 22.737 1.00 68.44 269 MET A N 1
ATOM 2043 C CA . MET A 1 269 ? -7.902 11.808 22.363 1.00 68.44 269 MET A CA 1
ATOM 2044 C C . MET A 1 269 ? -8.356 12.643 21.161 1.00 68.44 269 MET A C 1
ATOM 2046 O O . MET A 1 269 ? -8.675 13.825 21.293 1.00 68.44 269 MET A O 1
ATOM 2050 N N . ASN A 1 270 ? -8.401 12.021 19.982 1.00 67.56 270 ASN A N 1
ATOM 2051 C CA . ASN A 1 270 ? -8.933 12.666 18.783 1.00 67.56 270 ASN A CA 1
ATOM 2052 C C . ASN A 1 270 ? -10.460 12.526 18.752 1.00 67.56 270 ASN A C 1
ATOM 2054 O O . ASN A 1 270 ? -10.974 11.417 18.603 1.00 67.56 270 ASN A O 1
ATOM 2058 N N . ILE A 1 271 ? -11.182 13.638 18.876 1.00 66.88 271 ILE A N 1
ATOM 2059 C CA . ILE A 1 271 ? -12.627 13.686 18.647 1.00 66.88 271 ILE A CA 1
ATOM 2060 C C . ILE A 1 271 ? -12.839 13.990 17.177 1.00 66.88 271 ILE A C 1
ATOM 2062 O O . ILE A 1 271 ? -12.540 15.085 16.712 1.00 66.88 271 ILE A O 1
ATOM 2066 N N . THR A 1 272 ? -13.352 13.017 16.445 1.00 54.44 272 THR A N 1
ATOM 2067 C CA . THR A 1 272 ? -13.531 13.140 14.998 1.00 54.44 272 THR A CA 1
ATOM 2068 C C . THR A 1 272 ? -14.994 13.075 14.568 1.00 54.44 272 THR A C 1
ATOM 2070 O O . THR A 1 272 ? -15.334 13.512 13.474 1.00 54.44 272 THR A O 1
ATOM 2073 N N . ASP A 1 273 ? -15.870 12.570 15.438 1.00 57.53 273 ASP A N 1
ATOM 2074 C CA . ASP A 1 273 ? -17.318 12.605 15.274 1.00 57.53 273 ASP A CA 1
ATOM 2075 C C . ASP A 1 273 ? -17.923 13.584 16.288 1.00 57.53 273 ASP A C 1
ATOM 2077 O O . ASP A 1 273 ? -18.208 13.233 17.433 1.00 57.53 273 ASP A O 1
ATOM 2081 N N . ILE A 1 274 ? -18.132 14.824 15.844 1.00 63.97 274 ILE A N 1
ATOM 2082 C CA . ILE A 1 274 ? -18.731 15.901 16.646 1.00 63.97 274 ILE A CA 1
ATOM 2083 C C . ILE A 1 274 ? -20.219 15.679 16.977 1.00 63.97 274 ILE A C 1
ATOM 2085 O O . ILE A 1 274 ? -20.806 16.472 17.714 1.00 63.97 274 ILE A O 1
ATOM 2089 N N . SER A 1 275 ? -20.852 14.620 16.449 1.00 59.62 275 SER A N 1
ATOM 2090 C CA . SER A 1 275 ? -22.208 14.225 16.852 1.00 59.62 275 SER A CA 1
ATOM 2091 C C . SER A 1 275 ? -22.236 13.425 18.159 1.00 59.62 275 SER A C 1
ATOM 2093 O O . SER A 1 275 ? -23.283 13.352 18.809 1.00 59.62 275 SER A O 1
ATOM 2095 N N . HIS A 1 276 ? -21.091 12.874 18.576 1.00 66.50 276 HIS A N 1
ATOM 2096 C CA . HIS A 1 276 ? -20.923 12.224 19.869 1.00 66.50 276 HIS A CA 1
ATOM 2097 C C . HIS A 1 276 ? -20.383 13.209 20.922 1.00 66.50 276 HIS A C 1
ATOM 2099 O O . HIS A 1 276 ? -19.551 14.064 20.613 1.00 66.50 276 HIS A O 1
ATOM 2105 N N . PRO A 1 277 ? -20.830 13.103 22.187 1.00 79.19 277 PRO A N 1
ATOM 2106 C CA . PRO A 1 277 ? -20.319 13.943 23.262 1.00 79.19 277 PRO A CA 1
ATOM 2107 C C . PRO A 1 277 ? -18.854 13.603 23.580 1.00 79.19 277 PRO A C 1
ATOM 2109 O O . PRO A 1 277 ? -18.488 12.429 23.650 1.00 79.19 277 PRO A O 1
ATOM 2112 N N . LEU A 1 278 ? -18.036 14.616 23.878 1.00 84.56 278 LEU A N 1
ATOM 2113 C CA . LEU A 1 278 ? -16.770 14.399 24.585 1.00 84.56 278 LEU A CA 1
ATOM 2114 C C . LEU A 1 278 ? -17.098 13.886 25.984 1.00 84.56 278 LEU A C 1
ATOM 2116 O O . LEU A 1 278 ? -17.775 14.595 26.723 1.00 84.56 278 LEU A O 1
ATOM 2120 N N . GLU A 1 279 ? -16.598 12.712 26.366 1.00 87.12 279 GLU A N 1
ATOM 2121 C CA . GLU A 1 279 ? -16.710 12.187 27.730 1.00 87.12 279 GLU A CA 1
ATOM 2122 C C . GLU A 1 279 ? -15.332 11.788 28.279 1.00 87.12 279 GLU A C 1
ATOM 2124 O O . GLU A 1 279 ? -14.741 10.792 27.862 1.00 87.12 279 GLU A O 1
ATOM 2129 N N . LEU A 1 280 ? -14.828 12.554 29.250 1.00 86.94 280 LEU A N 1
ATOM 2130 C CA . LEU A 1 280 ? -13.591 12.256 29.979 1.00 86.94 280 LEU A CA 1
ATOM 2131 C C . LEU A 1 280 ? -13.913 11.743 31.383 1.00 86.94 280 LEU A C 1
ATOM 2133 O O . LEU A 1 280 ? -14.824 12.248 32.041 1.00 86.94 280 LEU A O 1
ATOM 2137 N N . ARG A 1 281 ? -13.142 10.766 31.877 1.00 87.56 281 ARG A N 1
ATOM 2138 C CA . ARG A 1 281 ? -13.310 10.193 33.223 1.00 87.56 281 ARG A CA 1
ATOM 2139 C C . ARG A 1 281 ? -12.006 10.179 34.004 1.00 87.56 281 ARG A C 1
ATOM 2141 O O . ARG A 1 281 ? -10.999 9.639 33.545 1.00 87.56 281 ARG A O 1
ATOM 2148 N N . CYS A 1 282 ? -12.064 10.760 35.197 1.00 87.31 282 CYS A N 1
ATOM 2149 C CA . CYS A 1 282 ? -10.978 10.810 36.161 1.00 87.31 282 CYS A CA 1
ATOM 2150 C C . CYS A 1 282 ? -11.363 10.064 37.440 1.00 87.31 282 CYS A C 1
ATOM 2152 O O . CYS A 1 282 ? -12.471 10.224 37.950 1.00 87.31 282 CYS A O 1
ATOM 2154 N N . PHE A 1 283 ? -10.425 9.288 37.974 1.00 88.44 283 PHE A N 1
ATOM 2155 C CA . PHE A 1 283 ? -10.558 8.547 39.222 1.00 88.44 283 PHE A CA 1
ATOM 2156 C C . PHE A 1 283 ? -9.547 9.089 40.229 1.00 88.44 283 PHE A C 1
ATOM 2158 O O . PHE A 1 283 ? -8.348 9.144 39.947 1.00 88.44 283 PHE A O 1
ATOM 2165 N N . VAL A 1 284 ? -10.034 9.486 41.401 1.00 88.56 284 VAL A N 1
ATOM 2166 C CA . VAL A 1 284 ? -9.224 9.967 42.524 1.00 88.56 284 VAL A CA 1
ATOM 2167 C C . VAL A 1 284 ? -9.391 8.978 43.665 1.00 88.56 284 VAL A C 1
ATOM 2169 O O . VAL A 1 284 ? -10.485 8.881 44.217 1.00 88.56 284 VAL A O 1
ATOM 2172 N N . THR A 1 285 ? -8.330 8.250 44.011 1.00 83.38 285 THR A N 1
ATOM 2173 C CA . THR A 1 285 ? -8.341 7.229 45.068 1.00 83.38 285 THR A CA 1
ATOM 2174 C C . THR A 1 285 ? -7.354 7.574 46.178 1.00 83.38 285 THR A C 1
ATOM 2176 O O . THR A 1 285 ? -6.240 8.048 45.931 1.00 83.38 285 THR A O 1
ATOM 2179 N N . GLY A 1 286 ? -7.763 7.369 47.429 1.00 74.75 286 GLY A N 1
ATOM 2180 C CA . GLY A 1 286 ? -6.953 7.727 48.591 1.00 74.75 286 GLY A CA 1
ATOM 2181 C C . GLY A 1 286 ? -7.682 7.533 49.917 1.00 74.75 286 GLY A C 1
ATOM 2182 O O . GLY A 1 286 ? -8.908 7.501 49.976 1.00 74.75 286 GLY A O 1
ATOM 2183 N N . SER A 1 287 ? -6.907 7.414 50.994 1.00 63.62 287 SER A N 1
ATOM 2184 C CA . SER A 1 287 ? -7.416 7.211 52.356 1.00 63.62 287 SER A CA 1
ATOM 2185 C C . SER A 1 287 ? -8.080 8.456 52.958 1.00 63.62 287 SER A C 1
ATOM 2187 O O . SER A 1 287 ? -8.979 8.328 53.790 1.00 63.62 287 SER A O 1
ATOM 2189 N N . ASP A 1 288 ? -7.683 9.655 52.521 1.00 62.34 288 ASP A N 1
ATOM 2190 C CA . ASP A 1 288 ? -8.303 10.921 52.917 1.00 62.34 288 ASP A CA 1
ATOM 2191 C C . ASP A 1 288 ? -9.443 11.300 51.956 1.00 62.34 288 ASP A C 1
ATOM 2193 O O . ASP A 1 288 ? -9.229 11.693 50.807 1.00 62.34 288 ASP A O 1
ATOM 2197 N N . GLN A 1 289 ? -10.676 11.204 52.458 1.00 62.00 289 GLN A N 1
ATOM 2198 C CA . GLN A 1 289 ? -11.904 11.451 51.697 1.00 62.00 289 GLN A CA 1
ATOM 2199 C C . GLN A 1 289 ? -12.214 12.944 51.472 1.00 62.00 289 GLN A C 1
ATOM 2201 O O . GLN A 1 289 ? -13.219 13.262 50.836 1.00 62.00 289 GLN A O 1
ATOM 2206 N N . SER A 1 290 ? -11.384 13.871 51.967 1.00 64.44 290 SER A N 1
ATOM 2207 C CA . SER A 1 290 ? -11.534 15.307 51.690 1.00 64.44 290 SER A CA 1
ATOM 2208 C C . SER A 1 290 ? -11.130 15.681 50.254 1.00 64.44 290 SER A C 1
ATOM 2210 O O . SER A 1 290 ? -11.702 16.603 49.660 1.00 64.44 290 SER A O 1
ATOM 2212 N N . TYR A 1 291 ? -10.201 14.934 49.649 1.00 69.06 291 TYR A N 1
ATOM 2213 C CA . TYR A 1 291 ? -9.724 15.174 48.287 1.00 69.06 291 TYR A CA 1
ATOM 2214 C C . TYR A 1 291 ? -10.656 14.543 47.264 1.00 69.06 291 TYR A C 1
ATOM 2216 O O . TYR A 1 291 ? -10.547 13.377 46.900 1.00 69.06 291 TYR A O 1
ATOM 2224 N N . SER A 1 292 ? -11.578 15.359 46.771 1.00 73.56 292 SER A N 1
ATOM 2225 C CA . SER A 1 292 ? -12.628 14.898 45.867 1.00 73.56 292 SER A CA 1
ATOM 2226 C C . SER A 1 292 ? -12.374 15.234 44.388 1.00 73.56 292 SER A C 1
ATOM 2228 O O . SER A 1 292 ? -13.185 14.878 43.541 1.00 73.56 292 SER A O 1
ATOM 2230 N N . GLY A 1 293 ? -11.261 15.913 44.085 1.00 82.44 293 GLY A N 1
ATOM 2231 C CA . GLY A 1 293 ? -10.766 16.242 42.741 1.00 82.44 293 GLY A CA 1
ATOM 2232 C C . GLY A 1 293 ? -11.596 17.245 41.925 1.00 82.44 293 GLY A C 1
ATOM 2233 O O . GLY A 1 293 ? -12.776 17.487 42.209 1.00 82.44 293 GLY A O 1
ATOM 2234 N N . GLN A 1 294 ? -10.956 17.814 40.899 1.00 90.19 294 GLN A N 1
ATOM 2235 C CA . GLN A 1 294 ? -11.549 18.737 39.924 1.00 90.19 294 GLN A CA 1
ATOM 2236 C C . GLN A 1 294 ? -10.884 18.612 38.543 1.00 90.19 294 GLN A C 1
ATOM 2238 O O . GLN A 1 294 ? -9.699 18.283 38.455 1.00 90.19 294 GLN A O 1
ATOM 2243 N N . TRP A 1 295 ? -11.636 18.922 37.486 1.00 91.88 295 TRP A N 1
ATOM 2244 C CA . TRP A 1 295 ? -11.112 19.099 36.129 1.00 91.88 295 TRP A CA 1
ATOM 2245 C C . TRP A 1 295 ? -10.697 20.555 35.883 1.00 91.88 295 TRP A C 1
ATOM 2247 O O . TRP A 1 295 ? -11.333 21.485 36.376 1.00 91.88 295 TRP A O 1
ATOM 2257 N N . ILE A 1 296 ? -9.646 20.733 35.089 1.00 89.50 296 ILE A N 1
ATOM 2258 C CA . ILE A 1 296 ? -9.161 21.992 34.525 1.00 89.50 296 ILE A CA 1
ATOM 2259 C C . ILE A 1 296 ? -9.131 21.792 33.006 1.00 89.50 296 ILE A C 1
ATOM 2261 O O . ILE A 1 296 ? -8.652 20.761 32.532 1.00 89.50 296 ILE A O 1
ATOM 2265 N N . GLN A 1 297 ? -9.654 22.756 32.253 1.00 86.88 297 GLN A N 1
ATOM 2266 C CA . GLN A 1 297 ? -9.837 22.657 30.802 1.00 86.88 297 GLN A CA 1
ATOM 2267 C C . GLN A 1 297 ? -9.170 23.821 30.049 1.00 86.88 297 GLN A C 1
ATOM 2269 O O . GLN A 1 297 ? -8.797 24.817 30.682 1.00 86.88 297 GLN A O 1
ATOM 2274 N N . PRO A 1 298 ? -9.026 23.742 28.712 1.00 80.50 298 PRO A N 1
ATOM 2275 C CA . PRO A 1 298 ? -8.548 24.857 27.900 1.00 80.50 298 PRO A CA 1
ATOM 2276 C C . PRO A 1 298 ? -9.423 26.107 28.070 1.00 80.50 298 PRO A C 1
ATOM 2278 O O . PRO A 1 298 ? -10.644 26.018 28.143 1.00 80.50 298 PRO A O 1
ATOM 2281 N N . HIS A 1 299 ? -8.808 27.294 28.069 1.00 70.69 299 HIS A N 1
ATOM 2282 C CA . HIS A 1 299 ? -9.524 28.572 28.241 1.00 70.69 299 HIS A CA 1
ATOM 2283 C C . HIS A 1 299 ? -10.504 28.892 27.092 1.00 70.69 299 HIS A C 1
ATOM 2285 O O . HIS A 1 299 ? -11.341 29.778 27.236 1.00 70.69 299 HIS A O 1
ATOM 2291 N N . SER A 1 300 ? -10.377 28.205 25.954 1.00 71.69 300 SER A N 1
ATOM 2292 C CA . SER A 1 300 ? -11.252 28.311 24.781 1.00 71.69 300 SER A CA 1
ATOM 2293 C C . SER A 1 300 ? -12.395 27.290 24.754 1.00 71.69 300 SER A C 1
ATOM 2295 O O . SER A 1 300 ? -13.255 27.396 23.884 1.00 71.69 300 SER A O 1
ATOM 2297 N N . ALA A 1 301 ? -12.391 26.299 25.651 1.00 74.75 301 ALA A N 1
ATOM 2298 C CA . ALA A 1 301 ? -13.371 25.218 25.647 1.00 74.75 301 ALA A CA 1
ATOM 2299 C C . ALA A 1 301 ? -14.730 25.670 26.207 1.00 74.75 301 ALA A C 1
ATOM 2301 O O . ALA A 1 301 ? -14.810 26.543 27.077 1.00 74.75 301 ALA A O 1
ATOM 2302 N N . GLN A 1 302 ? -15.799 25.037 25.731 1.00 83.19 302 GLN A N 1
ATOM 2303 C CA . GLN A 1 302 ? -17.163 25.207 26.227 1.00 83.19 302 GLN A CA 1
ATOM 2304 C C . GLN A 1 302 ? -17.285 24.773 27.698 1.00 83.19 302 GLN A C 1
ATOM 2306 O O . GLN A 1 302 ? -16.502 23.957 28.187 1.00 83.19 302 GLN A O 1
ATOM 2311 N N . GLU A 1 303 ? -18.286 25.282 28.423 1.00 87.00 303 GLU A N 1
ATOM 2312 C CA . GLU A 1 303 ? -18.571 24.798 29.781 1.00 87.00 303 GLU A CA 1
ATOM 2313 C C . GLU A 1 303 ? -19.110 23.352 29.742 1.00 87.00 303 GLU A C 1
ATOM 2315 O O . GLU A 1 303 ? -20.130 23.093 29.093 1.00 87.00 303 GLU A O 1
ATOM 2320 N N . PRO A 1 304 ? -18.466 22.392 30.431 1.00 89.81 304 PRO A N 1
ATOM 2321 C CA . PRO A 1 304 ? -18.873 20.999 30.407 1.00 89.81 304 PRO A CA 1
ATOM 2322 C C . PRO A 1 304 ? -19.850 20.674 31.539 1.00 89.81 304 PRO A C 1
ATOM 2324 O O . PRO A 1 304 ? -19.836 21.261 32.623 1.00 89.81 304 PRO A O 1
ATOM 2327 N N . ILE A 1 305 ? -20.629 19.616 31.343 1.00 92.44 305 ILE A N 1
ATOM 2328 C CA . ILE A 1 305 ? -21.396 18.982 32.412 1.00 92.44 305 ILE A CA 1
ATOM 2329 C C . ILE A 1 305 ? -20.435 18.104 33.220 1.00 92.44 305 ILE A C 1
ATOM 2331 O O . ILE A 1 305 ? -20.027 17.034 32.764 1.00 92.44 305 ILE A O 1
ATOM 2335 N N . VAL A 1 306 ? -20.076 18.542 34.429 1.00 91.56 306 VAL A N 1
ATOM 2336 C CA . VAL A 1 306 ? -19.248 17.755 35.357 1.00 91.56 306 VAL A CA 1
ATOM 2337 C C . VAL A 1 306 ? -20.139 16.975 36.322 1.00 91.56 306 VAL A C 1
ATOM 2339 O O . VAL A 1 306 ? -20.873 17.557 37.117 1.00 91.56 306 VAL A O 1
ATOM 2342 N N . THR A 1 307 ? -20.061 15.645 36.274 1.00 91.44 307 THR A N 1
ATOM 2343 C CA . THR A 1 307 ? -20.771 14.734 37.188 1.00 91.44 307 THR A CA 1
ATOM 2344 C C . THR A 1 307 ? -19.773 14.053 38.114 1.00 91.44 307 THR A C 1
ATOM 2346 O O . THR A 1 307 ? -18.692 13.658 37.685 1.00 91.44 307 THR A O 1
ATOM 2349 N N . LYS A 1 308 ? -20.126 13.910 39.393 1.00 90.50 308 LYS A N 1
ATOM 2350 C CA . LYS A 1 308 ? -19.216 13.425 40.432 1.00 90.50 308 LYS A CA 1
ATOM 2351 C C . LYS A 1 308 ? -19.877 12.352 41.283 1.00 90.50 308 LYS A C 1
ATOM 2353 O O . LYS A 1 308 ? -20.865 12.618 41.965 1.00 90.50 308 LYS A O 1
ATOM 2358 N N . THR A 1 309 ? -19.302 11.158 41.256 1.00 88.06 309 THR A N 1
ATOM 2359 C CA . THR A 1 309 ? -19.850 9.952 41.879 1.00 88.06 309 THR A CA 1
ATOM 2360 C C . THR A 1 309 ? -18.886 9.460 42.951 1.00 88.06 309 THR A C 1
ATOM 2362 O O . THR A 1 309 ? -17.683 9.353 42.719 1.00 88.06 309 THR A O 1
ATOM 2365 N N . ARG A 1 310 ? -19.396 9.170 44.151 1.00 85.00 310 ARG A N 1
ATOM 2366 C CA . ARG A 1 310 ? -18.588 8.596 45.235 1.00 85.00 310 ARG A CA 1
ATOM 2367 C C . ARG A 1 310 ? -18.460 7.088 45.021 1.00 85.00 310 ARG A C 1
ATOM 2369 O O . ARG A 1 310 ? -19.477 6.405 44.935 1.00 85.00 310 ARG A O 1
ATOM 2376 N N . GLN A 1 311 ? -17.228 6.602 44.948 1.00 80.88 311 GLN A N 1
ATOM 2377 C CA . GLN A 1 311 ? -16.888 5.186 44.802 1.00 80.88 311 GLN A CA 1
ATOM 2378 C C . GLN A 1 311 ? -16.466 4.595 46.162 1.00 80.88 311 GLN A C 1
ATOM 2380 O O . GLN A 1 311 ? -16.450 5.298 47.176 1.00 80.88 311 GLN A O 1
ATOM 2385 N N . GLN A 1 312 ? -16.166 3.293 46.217 1.00 76.38 312 GLN A N 1
ATOM 2386 C CA . GLN A 1 312 ? -15.798 2.614 47.473 1.00 76.38 312 GLN A CA 1
ATOM 2387 C C . GLN A 1 312 ? -14.428 3.054 48.024 1.00 76.38 312 GLN A C 1
ATOM 2389 O O . GLN A 1 312 ? -14.217 3.023 49.234 1.00 76.38 312 GLN A O 1
ATOM 2394 N N . ASP A 1 313 ? -13.52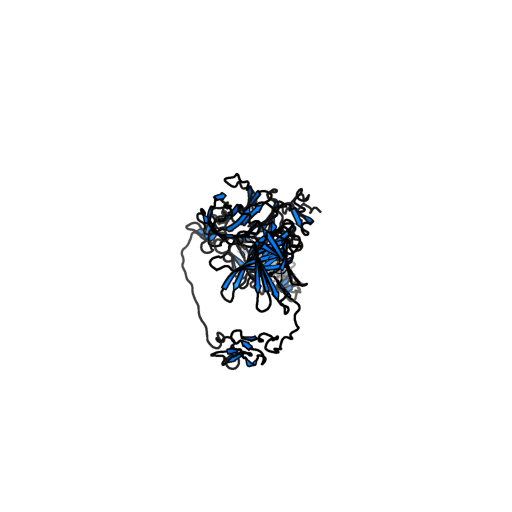5 3.486 47.144 1.00 74.94 313 ASP A N 1
ATOM 2395 C CA . ASP A 1 313 ? -12.120 3.824 47.398 1.00 74.94 313 ASP A CA 1
ATOM 2396 C C . ASP A 1 313 ? -11.758 5.280 47.023 1.00 74.94 313 ASP A C 1
ATOM 2398 O O . ASP A 1 313 ? -10.582 5.656 47.028 1.00 74.94 313 ASP A O 1
ATOM 2402 N N . GLY A 1 314 ? -12.760 6.116 46.715 1.00 84.38 314 GLY A N 1
ATOM 2403 C CA . GLY A 1 314 ? -12.552 7.514 46.337 1.00 84.38 314 GLY A CA 1
ATOM 2404 C C . GLY A 1 314 ? -13.707 8.149 45.553 1.00 84.38 314 GLY A C 1
ATOM 2405 O O . GLY A 1 314 ? -14.881 7.969 45.887 1.00 84.38 314 GLY A O 1
ATOM 2406 N N . TYR A 1 315 ? -13.375 8.915 44.511 1.00 87.25 315 TYR A N 1
ATOM 2407 C CA . TYR A 1 315 ? -14.329 9.622 43.649 1.00 87.25 315 TYR A CA 1
ATOM 2408 C C . TYR A 1 315 ? -14.058 9.371 42.160 1.00 87.25 315 TYR A C 1
ATOM 2410 O O . TYR A 1 315 ? -12.912 9.396 41.712 1.00 87.25 315 TYR A O 1
ATOM 2418 N N . GLU A 1 316 ? -15.131 9.211 41.388 1.00 89.00 316 GLU A N 1
ATOM 2419 C CA . GLU A 1 316 ? -15.135 9.285 39.925 1.00 89.00 316 GLU A CA 1
ATOM 2420 C C . GLU A 1 316 ? -15.697 10.646 39.496 1.00 89.00 316 GLU A C 1
ATOM 2422 O O . GLU A 1 316 ? -16.725 11.100 40.009 1.00 89.00 316 GLU A O 1
ATOM 2427 N N . ILE A 1 317 ? -15.008 11.309 38.569 1.00 91.31 317 ILE A N 1
ATOM 2428 C CA . ILE A 1 317 ? -15.330 12.651 38.085 1.00 91.31 317 ILE A CA 1
ATOM 2429 C C . ILE A 1 317 ? -15.399 12.600 36.559 1.00 91.31 317 ILE A C 1
ATOM 2431 O O . ILE A 1 317 ? -14.373 12.542 35.872 1.00 91.31 317 ILE A O 1
ATOM 2435 N N . SER A 1 318 ? -16.617 12.640 36.035 1.00 89.44 318 SER A N 1
ATOM 2436 C CA . SER A 1 318 ? -16.899 12.640 34.602 1.00 89.44 318 SER A CA 1
ATOM 2437 C C . SER A 1 318 ? -17.078 14.070 34.103 1.00 89.44 318 SER A C 1
ATOM 2439 O O . SER A 1 318 ? -17.816 14.842 34.711 1.00 89.44 318 SER A O 1
ATOM 2441 N N . LEU A 1 319 ? -16.438 14.414 32.989 1.00 93.12 319 LEU A N 1
ATOM 2442 C CA . LEU A 1 319 ? -16.596 15.678 32.265 1.00 93.12 319 LEU A CA 1
ATOM 2443 C C . LEU A 1 319 ? -17.251 15.374 30.919 1.00 93.12 319 LEU A C 1
ATOM 2445 O O . LEU A 1 319 ? -16.758 14.510 30.195 1.00 93.12 319 LEU A O 1
ATOM 2449 N N . ARG A 1 320 ? -18.344 16.073 30.587 1.00 91.00 320 ARG A N 1
ATOM 2450 C CA . ARG A 1 320 ? -19.094 15.870 29.341 1.00 91.00 320 ARG A CA 1
ATOM 2451 C C . ARG A 1 320 ? -19.354 17.167 28.569 1.00 91.00 320 ARG A C 1
ATOM 2453 O O . ARG A 1 320 ? -20.031 18.047 29.094 1.00 91.00 320 ARG A O 1
ATOM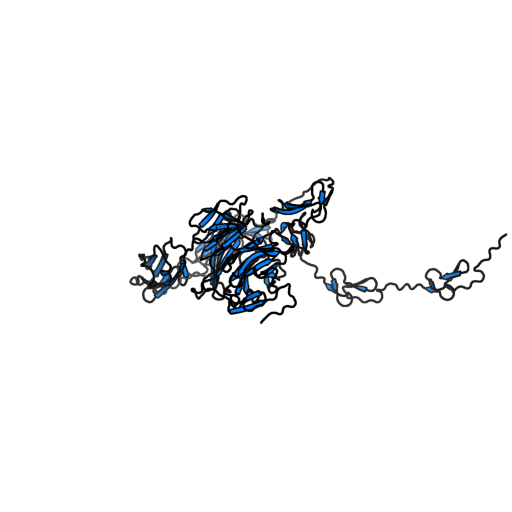 2460 N N . ILE A 1 321 ? -18.922 17.253 27.307 1.00 89.38 321 ILE A N 1
ATOM 2461 C CA . ILE A 1 321 ? -19.336 18.312 26.360 1.00 89.38 321 ILE A CA 1
ATOM 2462 C C . ILE A 1 321 ? -20.247 17.676 25.310 1.00 89.38 321 ILE A C 1
ATOM 2464 O O . ILE A 1 321 ? -19.840 16.746 24.623 1.00 89.38 321 ILE A O 1
ATOM 2468 N N . ASN A 1 322 ? -21.494 18.143 25.194 1.00 82.00 322 ASN A N 1
ATOM 2469 C CA . ASN A 1 322 ? -22.508 17.471 24.367 1.00 82.00 322 ASN A CA 1
ATOM 2470 C C . ASN A 1 322 ? -22.313 17.634 22.852 1.00 82.00 322 ASN A C 1
ATOM 2472 O O . ASN A 1 322 ? -22.795 16.790 22.104 1.00 82.00 322 ASN A O 1
ATOM 2476 N N . GLN A 1 323 ? -21.666 18.715 22.415 1.00 81.00 323 GLN A N 1
ATOM 2477 C CA . GLN A 1 323 ? -21.374 19.019 21.011 1.00 81.00 323 GLN A CA 1
ATOM 2478 C C . GLN A 1 323 ? -19.953 19.596 20.936 1.00 81.00 323 GLN A C 1
ATOM 2480 O O . GLN A 1 323 ? -19.793 20.812 21.051 1.00 81.00 323 GLN A O 1
ATOM 2485 N N . PRO A 1 324 ? -18.913 18.747 20.866 1.00 79.88 324 PRO A N 1
ATOM 2486 C CA . PRO A 1 324 ? -17.530 19.204 20.837 1.00 79.88 324 PRO A CA 1
ATOM 2487 C C . PRO A 1 324 ? -17.194 19.919 19.521 1.00 79.88 324 PRO A C 1
ATOM 2489 O O . PRO A 1 324 ? -17.709 19.598 18.452 1.00 79.88 324 PRO A O 1
ATOM 2492 N N . THR A 1 325 ? -16.303 20.898 19.612 1.00 74.62 325 THR A N 1
ATOM 2493 C CA . THR A 1 325 ? -15.886 21.802 18.534 1.00 74.62 325 THR A CA 1
ATOM 2494 C C . THR A 1 325 ? -14.368 21.980 18.543 1.00 74.62 325 THR A C 1
ATOM 2496 O O . THR A 1 325 ? -13.703 21.643 19.519 1.00 74.62 325 THR A O 1
ATOM 2499 N N . ILE A 1 326 ? -13.795 22.561 17.484 1.00 68.25 326 ILE A N 1
ATOM 2500 C CA . ILE A 1 326 ? -12.338 22.777 17.371 1.00 68.25 326 ILE A CA 1
ATOM 2501 C C . ILE A 1 326 ? -11.771 23.544 18.585 1.00 68.25 326 ILE A C 1
ATOM 2503 O O . ILE A 1 326 ? -10.661 23.248 19.028 1.00 68.25 326 ILE A O 1
ATOM 2507 N N . THR A 1 327 ? -12.533 24.471 19.180 1.00 74.12 327 THR A N 1
ATOM 2508 C CA . THR A 1 327 ? -12.121 25.250 20.364 1.00 74.12 327 THR A CA 1
ATOM 2509 C C . THR A 1 327 ? -12.054 24.451 21.668 1.00 74.12 327 THR A C 1
ATOM 2511 O O . THR A 1 327 ? -11.407 24.904 22.613 1.00 74.12 327 THR A O 1
ATOM 2514 N N . ASP A 1 328 ? -12.657 23.258 21.703 1.00 82.19 328 ASP A N 1
ATOM 2515 C CA . ASP A 1 328 ? -12.565 22.301 22.812 1.00 82.19 328 ASP A CA 1
ATOM 2516 C C . ASP A 1 328 ? -11.278 21.456 22.760 1.00 82.19 328 ASP A C 1
ATOM 2518 O O . ASP A 1 328 ? -11.039 20.642 23.655 1.00 82.19 328 ASP A O 1
ATOM 2522 N N . SER A 1 329 ? -10.430 21.657 21.743 1.00 80.06 329 SER A N 1
ATOM 2523 C CA . SER A 1 329 ? -9.092 21.062 21.656 1.00 80.06 329 SER A CA 1
ATOM 2524 C C . SER A 1 329 ? -8.127 21.692 22.665 1.00 80.06 329 SER A C 1
ATOM 2526 O O . SER A 1 329 ? -8.112 22.906 22.870 1.00 80.06 329 SER A O 1
ATOM 2528 N N . GLY A 1 330 ? -7.258 20.874 23.253 1.00 78.50 330 GLY A N 1
ATOM 2529 C CA . GLY A 1 330 ? -6.215 21.290 24.184 1.00 78.50 330 GLY A CA 1
ATOM 2530 C C . GLY A 1 330 ? -6.035 20.313 25.343 1.00 78.50 330 GLY A C 1
ATOM 2531 O O . GLY A 1 330 ? -6.601 19.221 25.359 1.00 78.50 330 GLY A O 1
ATOM 2532 N N . ARG A 1 331 ? -5.226 20.706 26.329 1.00 82.62 331 ARG A N 1
ATOM 2533 C CA . ARG A 1 331 ? -4.930 19.878 27.502 1.00 82.62 331 ARG A CA 1
ATOM 2534 C C . ARG A 1 331 ? -6.039 19.960 28.548 1.00 82.62 331 ARG A C 1
ATOM 2536 O O . ARG A 1 331 ? -6.329 21.046 29.049 1.00 82.62 331 ARG A O 1
ATOM 2543 N N . TYR A 1 332 ? -6.577 18.806 28.926 1.00 89.12 332 TYR A N 1
ATOM 2544 C CA . TYR A 1 332 ? -7.457 18.636 30.078 1.00 89.12 332 TYR A CA 1
ATOM 2545 C C . TYR A 1 332 ? -6.659 18.005 31.220 1.00 89.12 332 TYR A C 1
ATOM 2547 O O . TYR A 1 332 ? -5.984 16.992 31.039 1.00 89.12 332 TYR A O 1
ATOM 2555 N N . GLU A 1 333 ? -6.729 18.599 32.406 1.00 90.38 333 GLU A N 1
ATOM 2556 C CA . GLU A 1 333 ? -6.008 18.146 33.596 1.00 90.38 333 GLU A CA 1
ATOM 2557 C C . GLU A 1 333 ? -7.006 17.811 34.709 1.00 90.38 333 GLU A C 1
ATOM 2559 O O . GLU A 1 333 ? -7.863 18.625 35.046 1.00 90.38 333 GLU A O 1
ATOM 2564 N N . CYS A 1 334 ? -6.892 16.629 35.310 1.00 91.38 334 CYS A N 1
ATOM 2565 C CA . CYS A 1 334 ? -7.611 16.296 36.535 1.00 91.38 334 CYS A CA 1
ATOM 2566 C C . CYS A 1 334 ? -6.654 16.391 37.723 1.00 91.38 334 CYS A C 1
ATOM 2568 O O . CYS A 1 334 ? -5.595 15.762 37.715 1.00 91.38 334 CYS A O 1
ATOM 2570 N N . ARG A 1 335 ? -7.028 17.150 38.758 1.00 89.56 335 ARG A N 1
ATOM 2571 C CA . ARG A 1 335 ? -6.174 17.438 39.920 1.00 89.56 335 ARG A CA 1
ATOM 2572 C C . ARG A 1 335 ? -6.870 17.120 41.239 1.00 89.56 335 ARG A C 1
ATOM 2574 O O . ARG A 1 335 ? -8.018 17.511 41.451 1.00 89.56 335 ARG A O 1
ATOM 2581 N N . ALA A 1 336 ? -6.143 16.487 42.160 1.00 88.25 336 ALA A N 1
ATOM 2582 C CA . ALA A 1 336 ? -6.548 16.283 43.548 1.00 88.25 336 ALA A CA 1
ATOM 2583 C C . ALA A 1 336 ? -5.360 16.516 44.498 1.00 88.25 336 ALA A C 1
ATOM 2585 O O . ALA A 1 336 ? -4.365 15.790 44.481 1.00 88.25 336 ALA A O 1
ATOM 2586 N N . GLY A 1 337 ? -5.456 17.556 45.333 1.00 81.75 337 GLY A N 1
ATOM 2587 C CA . GLY A 1 337 ? -4.333 17.998 46.162 1.00 81.75 337 GLY A CA 1
ATOM 2588 C C . GLY A 1 337 ? -3.132 18.401 45.298 1.00 81.75 337 GLY A C 1
ATOM 2589 O O . GLY A 1 337 ? -3.270 19.205 44.376 1.00 81.75 337 GLY A O 1
ATOM 2590 N N . ASN A 1 338 ? -1.969 17.810 45.581 1.00 78.62 338 ASN A N 1
ATOM 2591 C CA . ASN A 1 338 ? -0.722 18.047 44.843 1.00 78.62 338 ASN A CA 1
ATOM 2592 C C . ASN A 1 338 ? -0.488 17.057 43.684 1.00 78.62 338 ASN A C 1
ATOM 2594 O O . ASN A 1 338 ? 0.568 17.107 43.058 1.00 78.62 338 ASN A O 1
ATOM 2598 N N . VAL A 1 339 ? -1.432 16.149 43.410 1.00 82.25 339 VAL A N 1
ATOM 2599 C CA . VAL A 1 339 ? -1.321 15.134 42.351 1.00 82.25 339 VAL A CA 1
ATOM 2600 C C . VAL A 1 339 ? -2.267 15.493 41.208 1.00 82.25 339 VAL A C 1
ATOM 2602 O O . VAL A 1 339 ? -3.412 15.887 41.440 1.00 82.25 339 VAL A O 1
ATOM 2605 N N . ALA A 1 340 ? -1.785 15.366 39.975 1.00 86.38 340 ALA A N 1
ATOM 2606 C CA . ALA A 1 340 ? -2.553 15.630 38.767 1.00 86.38 340 ALA A CA 1
ATOM 2607 C C . ALA A 1 340 ? -2.192 14.640 37.654 1.00 86.38 340 ALA A C 1
ATOM 2609 O O . ALA A 1 340 ? -1.051 14.189 37.573 1.00 86.38 340 ALA A O 1
ATOM 2610 N N . ALA A 1 341 ? -3.175 14.359 36.805 1.00 83.00 341 ALA A N 1
ATOM 2611 C CA . ALA A 1 341 ? -3.067 13.590 35.571 1.00 83.00 341 ALA A CA 1
ATOM 2612 C C . ALA A 1 341 ? -3.578 14.460 34.412 1.00 83.00 341 ALA A C 1
ATOM 2614 O O . ALA A 1 341 ? -4.424 15.332 34.630 1.00 83.00 341 ALA A O 1
ATOM 2615 N N . PHE A 1 342 ? -3.113 14.227 33.183 1.00 85.00 342 PHE A N 1
ATOM 2616 C CA . PHE A 1 342 ? -3.567 14.982 32.009 1.00 85.00 342 PHE A CA 1
ATOM 2617 C C . PHE A 1 342 ? -3.872 14.088 30.804 1.00 85.00 342 PHE A C 1
ATOM 2619 O O . PHE A 1 342 ? -3.348 12.982 30.672 1.00 85.00 342 PHE A O 1
ATOM 2626 N N . ILE A 1 343 ? -4.709 14.610 29.913 1.00 80.56 343 ILE A N 1
ATOM 2627 C CA . ILE A 1 343 ? -4.997 14.066 28.586 1.00 80.56 343 ILE A CA 1
ATOM 2628 C C . ILE A 1 343 ? -5.090 15.235 27.601 1.00 80.56 343 ILE A C 1
ATOM 2630 O O . ILE A 1 343 ? -5.637 16.289 27.933 1.00 80.56 343 ILE A O 1
ATOM 2634 N N . ASP A 1 344 ? -4.528 15.077 26.408 1.00 76.50 344 ASP A N 1
ATOM 2635 C CA . ASP A 1 344 ? -4.641 16.083 25.352 1.00 76.50 344 ASP A CA 1
ATOM 2636 C C . ASP A 1 344 ? -5.819 15.715 24.440 1.00 76.50 344 ASP A C 1
ATOM 2638 O O . ASP A 1 344 ? -5.948 14.571 24.018 1.00 76.50 344 ASP A O 1
ATOM 2642 N N . VAL A 1 345 ? -6.705 16.661 24.141 1.00 82.50 345 VAL A N 1
ATOM 2643 C CA . VAL A 1 345 ? -7.865 16.462 23.258 1.00 82.50 345 VAL A CA 1
ATOM 2644 C C . VAL A 1 345 ? -7.641 17.230 21.959 1.00 82.50 345 VAL A C 1
ATOM 2646 O O . VAL A 1 345 ? -7.199 18.377 21.983 1.00 82.50 345 VAL A O 1
ATOM 2649 N N . ASN A 1 346 ? -7.956 16.618 20.822 1.00 73.50 346 ASN A N 1
ATOM 2650 C CA . ASN A 1 346 ? -7.847 17.223 19.494 1.00 73.50 346 ASN A CA 1
ATOM 2651 C C . ASN A 1 346 ? -9.158 16.991 18.736 1.00 73.50 346 ASN A C 1
ATOM 2653 O O . ASN A 1 346 ? -9.496 15.848 18.442 1.00 73.50 346 ASN A O 1
ATOM 2657 N N . VAL A 1 347 ? -9.916 18.049 18.455 1.00 71.88 347 VAL A N 1
ATOM 2658 C CA . VAL A 1 347 ? -11.201 17.946 17.752 1.00 71.88 347 VAL A CA 1
ATOM 2659 C C . VAL A 1 347 ? -10.984 18.225 16.267 1.00 71.88 347 VAL A C 1
ATOM 2661 O O . VAL A 1 347 ? -10.711 19.358 15.872 1.00 71.88 347 VAL A O 1
ATOM 2664 N N . GLU A 1 348 ? -11.089 17.183 15.445 1.00 63.38 348 GLU A N 1
ATOM 2665 C CA . GLU A 1 348 ? -10.901 17.262 13.996 1.00 63.38 348 GLU A CA 1
ATOM 2666 C C . GLU A 1 348 ? -12.232 17.522 13.280 1.00 63.38 348 GLU A C 1
ATOM 2668 O O . GLU A 1 348 ? -13.272 16.952 13.607 1.00 63.38 348 GLU A O 1
ATOM 2673 N N . GLU A 1 349 ? -12.197 18.379 12.261 1.00 56.22 349 GLU A N 1
ATOM 2674 C CA . GLU A 1 349 ? -13.365 18.700 11.445 1.00 56.22 349 GLU A CA 1
ATOM 2675 C C . GLU A 1 349 ? -13.718 17.517 10.522 1.00 56.22 349 GLU A C 1
ATOM 2677 O O . GLU A 1 349 ? -12.963 17.184 9.602 1.00 56.22 349 GLU A O 1
ATOM 2682 N N . SER A 1 350 ? -14.880 16.888 10.738 1.00 53.81 350 SER A N 1
ATOM 2683 C CA . SER A 1 350 ? -15.403 15.815 9.881 1.00 53.81 350 SER A CA 1
ATOM 2684 C C . SER A 1 350 ? -15.828 16.375 8.517 1.00 53.81 350 SER A C 1
ATOM 2686 O O . SER A 1 350 ? -16.997 16.677 8.278 1.00 53.81 350 SER A O 1
ATOM 2688 N N . ALA A 1 351 ? -14.860 16.555 7.621 1.00 53.47 351 ALA A N 1
ATOM 2689 C CA . ALA A 1 351 ? -14.995 17.332 6.391 1.00 53.47 351 ALA A CA 1
ATOM 2690 C C . ALA A 1 351 ? -15.778 16.630 5.259 1.00 53.47 351 ALA A C 1
ATOM 2692 O O . ALA A 1 351 ? -15.294 16.522 4.133 1.00 53.47 351 ALA A O 1
ATOM 2693 N N . ILE A 1 352 ? -16.994 16.158 5.532 1.00 57.53 352 ILE A N 1
ATOM 2694 C CA . ILE A 1 352 ? -17.968 15.792 4.497 1.00 57.53 352 ILE A CA 1
ATOM 2695 C C . ILE A 1 352 ? -18.564 17.101 3.931 1.00 57.53 352 ILE A C 1
ATOM 2697 O O . ILE A 1 352 ? -18.950 17.963 4.720 1.00 57.53 352 ILE A O 1
ATOM 2701 N N . PRO A 1 353 ? -18.679 17.286 2.598 1.00 70.44 353 PRO A N 1
ATOM 2702 C CA . PRO A 1 353 ? -18.401 16.329 1.526 1.00 70.44 353 PRO A CA 1
ATOM 2703 C C . PRO A 1 353 ? -17.016 16.488 0.863 1.00 70.44 353 PRO A C 1
ATOM 2705 O O . PRO A 1 353 ? -16.520 17.590 0.645 1.00 70.44 353 PRO A O 1
ATOM 2708 N N . PHE A 1 354 ? -16.451 15.365 0.416 1.00 79.62 354 PHE A N 1
ATOM 2709 C CA . PHE A 1 354 ? -15.299 15.271 -0.491 1.00 79.62 354 PHE A CA 1
ATOM 2710 C C . PHE A 1 354 ? -15.566 14.252 -1.609 1.00 79.62 354 PHE A C 1
ATOM 2712 O O . PHE A 1 354 ? -16.487 13.436 -1.518 1.00 79.62 354 PHE A O 1
ATOM 2719 N N . THR A 1 355 ? -14.764 14.278 -2.675 1.00 86.25 355 THR A N 1
ATOM 2720 C CA . THR A 1 355 ? -14.947 13.388 -3.829 1.00 86.25 355 THR A CA 1
ATOM 2721 C C . THR A 1 355 ? -14.274 12.038 -3.589 1.00 86.25 355 THR A C 1
ATOM 2723 O O . THR A 1 355 ? -13.058 11.950 -3.428 1.00 86.25 355 THR A O 1
ATOM 2726 N N . VAL A 1 356 ? -15.071 10.971 -3.606 1.00 89.88 356 VAL A N 1
ATOM 2727 C CA . VAL A 1 356 ? -14.627 9.575 -3.518 1.00 89.88 356 VAL A CA 1
ATOM 2728 C C . VAL A 1 356 ? -14.649 8.957 -4.914 1.00 89.88 356 VAL A C 1
ATOM 2730 O O . VAL A 1 356 ? -15.613 9.095 -5.668 1.00 89.88 356 VAL A O 1
ATOM 2733 N N . LEU A 1 357 ? -13.573 8.262 -5.261 1.00 90.25 357 LEU A N 1
ATOM 2734 C CA . LEU A 1 357 ? -13.354 7.668 -6.572 1.00 90.25 357 LEU A CA 1
ATOM 2735 C C . LEU A 1 357 ? -13.186 6.164 -6.416 1.00 90.25 357 LEU A C 1
ATOM 2737 O O . LEU A 1 357 ? -12.425 5.696 -5.570 1.00 90.25 357 LEU A O 1
ATOM 2741 N N . LEU A 1 358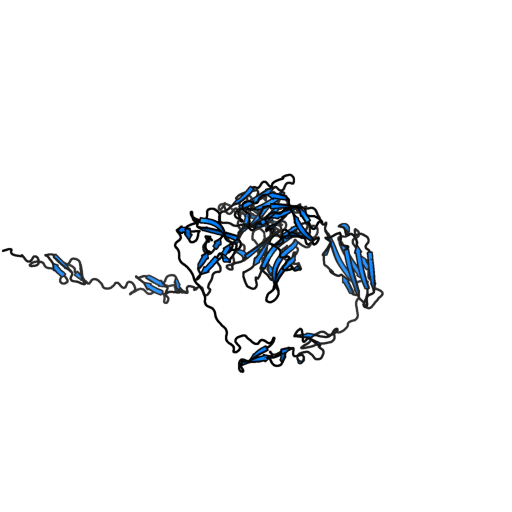 ? -13.891 5.413 -7.251 1.00 89.94 358 LEU A N 1
ATOM 2742 C CA . LEU A 1 358 ? -13.945 3.956 -7.215 1.00 89.94 358 LEU A CA 1
ATOM 2743 C C . LEU A 1 358 ? -13.657 3.412 -8.610 1.00 89.94 358 LEU A C 1
ATOM 2745 O O . LEU A 1 358 ? -14.073 4.010 -9.601 1.00 89.94 358 LEU A O 1
ATOM 2749 N N . THR A 1 359 ? -13.005 2.258 -8.703 1.00 86.56 359 THR A N 1
ATOM 2750 C CA . THR A 1 359 ? -12.898 1.526 -9.973 1.00 86.56 359 THR A CA 1
ATOM 2751 C C . THR A 1 359 ? -13.716 0.243 -9.937 1.00 86.56 359 THR A C 1
ATOM 2753 O O . THR A 1 359 ? -13.788 -0.456 -8.924 1.00 86.56 359 THR A O 1
ATOM 2756 N N . SER A 1 360 ? -14.363 -0.044 -11.059 1.00 81.19 360 SER A N 1
ATOM 2757 C CA . SER A 1 360 ? -15.234 -1.197 -11.293 1.00 81.19 360 SER A CA 1
ATOM 2758 C C . SER A 1 360 ? -14.954 -1.771 -12.681 1.00 81.19 360 SER A C 1
ATOM 2760 O O . SER A 1 360 ? -14.246 -1.145 -13.471 1.00 81.19 360 SER A O 1
ATOM 2762 N N . ASP A 1 361 ? -15.552 -2.914 -13.015 1.00 73.75 361 ASP A N 1
ATOM 2763 C CA . ASP A 1 361 ? -15.377 -3.532 -14.339 1.00 73.75 361 ASP A CA 1
ATOM 2764 C C . ASP A 1 361 ? -15.905 -2.660 -15.506 1.00 73.75 361 ASP A C 1
ATOM 2766 O O . ASP A 1 361 ? -15.490 -2.865 -16.646 1.00 73.75 361 ASP A O 1
ATOM 2770 N N . ASP A 1 362 ? -16.765 -1.667 -15.228 1.00 71.75 362 ASP A N 1
ATOM 2771 C CA . ASP A 1 362 ? -17.257 -0.671 -16.199 1.00 71.75 362 ASP A CA 1
ATOM 2772 C C . ASP A 1 362 ? -16.319 0.554 -16.345 1.00 71.75 362 ASP A C 1
ATOM 2774 O O . ASP A 1 362 ? -16.457 1.341 -17.285 1.00 71.75 362 ASP A O 1
ATOM 2778 N N . GLY A 1 363 ? -15.366 0.741 -15.420 1.00 79.81 363 GLY A N 1
ATOM 2779 C CA . GLY A 1 363 ? -14.425 1.864 -15.401 1.00 79.81 363 GLY A CA 1
ATOM 2780 C C . GLY A 1 363 ? -14.387 2.660 -14.090 1.00 79.81 363 GLY A C 1
ATOM 2781 O O . GLY A 1 363 ? -14.648 2.131 -13.004 1.00 79.81 363 GLY A O 1
ATOM 2782 N N . ILE A 1 364 ? -14.012 3.940 -14.200 1.00 85.19 364 ILE A N 1
ATOM 2783 C CA . ILE A 1 364 ? -13.837 4.875 -13.078 1.00 85.19 364 ILE A CA 1
ATOM 2784 C C . ILE A 1 364 ? -15.170 5.550 -12.758 1.00 85.19 364 ILE A C 1
ATOM 2786 O O . ILE A 1 364 ? -15.771 6.232 -13.596 1.00 85.19 364 ILE A O 1
ATOM 2790 N N . LEU A 1 365 ? -15.596 5.388 -11.512 1.00 87.06 365 LEU A N 1
ATOM 2791 C CA . LEU A 1 365 ? -16.812 5.933 -10.936 1.00 87.06 365 LEU A CA 1
ATOM 2792 C C . LEU A 1 365 ? -16.471 7.074 -9.974 1.00 87.06 365 LEU A C 1
ATOM 2794 O O . LEU A 1 365 ? -15.563 6.948 -9.150 1.00 87.06 365 LEU A O 1
ATOM 2798 N N . MET A 1 366 ? -17.242 8.156 -10.031 1.00 87.25 366 MET A N 1
ATOM 2799 C CA . MET A 1 366 ? -17.181 9.251 -9.065 1.00 87.25 366 MET A CA 1
ATOM 2800 C C . MET A 1 366 ? -18.413 9.222 -8.154 1.00 87.25 366 MET A C 1
ATOM 2802 O O . MET A 1 366 ? -19.536 8.991 -8.597 1.00 87.25 366 MET A O 1
ATOM 2806 N N . THR A 1 367 ? -18.202 9.460 -6.865 1.00 87.81 367 THR A N 1
ATOM 2807 C CA . THR A 1 367 ? -19.237 9.634 -5.840 1.00 87.81 367 THR A CA 1
ATOM 2808 C C . THR A 1 367 ? -18.784 10.726 -4.866 1.00 87.81 367 THR A C 1
ATOM 2810 O O . THR A 1 367 ? -17.608 11.073 -4.810 1.00 87.81 367 THR A O 1
ATOM 2813 N N . GLN A 1 368 ? -19.700 11.291 -4.085 1.00 84.62 368 GLN A N 1
ATOM 2814 C CA . GLN A 1 368 ? -19.355 12.165 -2.959 1.00 84.62 368 GLN A CA 1
ATOM 2815 C C . GLN A 1 368 ? -19.431 11.378 -1.647 1.00 84.62 368 GLN A C 1
ATOM 2817 O O . GLN A 1 368 ? -20.219 10.432 -1.538 1.00 84.62 368 GLN A O 1
ATOM 2822 N N . SER A 1 369 ? -18.622 11.751 -0.652 1.00 80.06 369 SER A N 1
ATOM 2823 C CA . SER A 1 369 ? -18.871 11.334 0.728 1.00 80.06 369 SER A CA 1
ATOM 2824 C C . SER A 1 369 ? -20.183 11.953 1.222 1.00 80.06 369 SER A C 1
ATOM 2826 O O . SER A 1 369 ? -20.605 13.019 0.771 1.00 80.06 369 SER A O 1
ATOM 2828 N N . THR A 1 370 ? -20.895 11.227 2.081 1.00 72.31 370 THR A N 1
ATOM 2829 C CA . THR A 1 370 ? -22.272 11.549 2.458 1.00 72.31 370 THR A CA 1
ATOM 2830 C C . THR A 1 370 ? -22.603 10.969 3.826 1.00 72.31 370 THR A C 1
ATOM 2832 O O . THR A 1 370 ? -22.135 9.888 4.180 1.00 72.31 370 THR A O 1
ATOM 2835 N N . ASP A 1 371 ? -23.484 11.648 4.559 1.00 68.62 371 ASP A N 1
ATOM 2836 C CA . ASP A 1 371 ? -24.061 11.157 5.812 1.00 68.62 371 ASP A CA 1
ATOM 2837 C C . ASP A 1 371 ? -25.137 10.075 5.637 1.00 68.62 371 ASP A C 1
ATOM 2839 O O . ASP A 1 371 ? -25.761 9.631 6.605 1.00 68.62 371 ASP A O 1
ATOM 2843 N N . SER A 1 372 ? -25.365 9.624 4.403 1.00 77.31 372 SER A N 1
ATOM 2844 C CA . SER A 1 372 ? -26.255 8.510 4.097 1.00 77.31 372 SER A CA 1
ATOM 2845 C C . SER A 1 372 ? -25.495 7.191 3.952 1.00 77.31 372 SER A C 1
ATOM 2847 O O . SER A 1 372 ? -24.411 7.126 3.380 1.00 77.31 372 SER A O 1
ATOM 2849 N N . ASN A 1 373 ? -26.131 6.083 4.335 1.00 79.69 373 ASN A N 1
ATOM 2850 C CA . ASN A 1 373 ? -25.620 4.730 4.062 1.00 79.69 373 ASN A CA 1
ATOM 2851 C C . ASN A 1 373 ? -25.769 4.324 2.575 1.00 79.69 373 ASN A C 1
ATOM 2853 O O . ASN A 1 373 ? -25.574 3.163 2.206 1.00 79.69 373 ASN A O 1
ATOM 2857 N N . VAL A 1 374 ? -26.161 5.263 1.707 1.00 85.12 374 VAL A N 1
ATOM 2858 C CA . VAL A 1 374 ? -26.358 5.075 0.270 1.00 85.12 374 VAL A CA 1
ATOM 2859 C C . VAL A 1 374 ? -25.825 6.288 -0.486 1.00 85.12 374 VAL A C 1
ATOM 2861 O O . VAL A 1 374 ? -26.247 7.410 -0.229 1.00 85.12 374 VAL A O 1
ATOM 2864 N N . THR A 1 375 ? -25.000 6.046 -1.502 1.00 89.19 375 THR A N 1
ATOM 2865 C CA . THR A 1 375 ? -24.570 7.074 -2.461 1.00 89.19 375 THR A CA 1
ATOM 2866 C C . THR A 1 375 ? -24.877 6.661 -3.904 1.00 89.19 375 THR A C 1
ATOM 2868 O O . THR A 1 375 ? -25.250 5.515 -4.181 1.00 89.19 375 THR A O 1
ATOM 2871 N N . LYS A 1 376 ? -24.758 7.603 -4.841 1.00 87.25 376 LYS A N 1
ATOM 2872 C CA . LYS A 1 376 ? -24.948 7.401 -6.281 1.00 87.25 376 LYS A CA 1
ATOM 2873 C C . LYS A 1 376 ? -23.604 7.575 -6.982 1.00 87.25 376 LYS A C 1
ATOM 2875 O O . LYS A 1 376 ? -22.992 8.629 -6.846 1.00 87.25 376 LYS A O 1
ATOM 2880 N N . ALA A 1 377 ? -23.178 6.571 -7.741 1.00 85.25 377 ALA A N 1
ATOM 2881 C CA . ALA A 1 377 ? -22.052 6.723 -8.650 1.00 85.25 377 ALA A CA 1
ATOM 2882 C C . ALA A 1 377 ? -22.473 7.459 -9.930 1.00 85.25 377 ALA A C 1
ATOM 2884 O O . ALA A 1 377 ? -23.581 7.264 -10.437 1.00 85.25 377 ALA A O 1
ATOM 2885 N N . THR A 1 378 ? -21.554 8.242 -10.484 1.00 83.56 378 THR A N 1
ATOM 2886 C CA . THR A 1 378 ? -21.548 8.663 -11.885 1.00 83.56 378 THR A CA 1
ATOM 2887 C C . THR A 1 378 ? -20.383 7.972 -12.595 1.00 83.56 378 THR A C 1
ATOM 2889 O O . THR A 1 378 ? -19.258 7.965 -12.093 1.00 83.56 378 THR A O 1
ATOM 2892 N N . LEU A 1 379 ? -20.636 7.357 -13.755 1.00 77.25 379 LEU A N 1
ATOM 2893 C CA . LEU A 1 379 ? -19.561 6.828 -14.598 1.00 77.25 379 LEU A CA 1
ATOM 2894 C C . LEU A 1 379 ? -18.818 8.010 -15.220 1.00 77.25 379 LEU A C 1
ATOM 2896 O O . LEU A 1 379 ? -19.413 8.792 -15.959 1.00 77.25 379 LEU A O 1
ATOM 2900 N N . TRP A 1 380 ? -17.533 8.141 -14.905 1.00 72.50 380 TRP A N 1
ATOM 2901 C CA . TRP A 1 380 ? -16.738 9.312 -15.266 1.00 72.50 380 TRP A CA 1
ATOM 2902 C C . TRP A 1 380 ? -15.671 9.008 -16.322 1.00 72.50 380 TRP A C 1
ATOM 2904 O O . TRP A 1 380 ? -15.367 9.863 -17.159 1.00 72.50 380 TRP A O 1
ATOM 2914 N N . ASN A 1 381 ? -15.170 7.768 -16.353 1.00 72.69 381 ASN A N 1
ATOM 2915 C CA . ASN A 1 381 ? -14.452 7.232 -17.505 1.00 72.69 381 ASN A CA 1
ATOM 2916 C C . ASN A 1 381 ? -14.716 5.737 -17.703 1.00 72.69 381 ASN A C 1
ATOM 2918 O O . ASN A 1 381 ? -14.762 4.993 -16.727 1.00 72.69 381 ASN A O 1
ATOM 2922 N N . ILE A 1 382 ? -14.771 5.289 -18.958 1.00 66.19 382 ILE A N 1
ATOM 2923 C CA . ILE A 1 382 ? -14.590 3.870 -19.285 1.00 66.19 382 ILE A CA 1
ATOM 2924 C C . ILE A 1 382 ? -13.084 3.628 -19.242 1.00 66.19 382 ILE A C 1
ATOM 2926 O O . ILE A 1 382 ? -12.355 4.196 -20.053 1.00 66.19 382 ILE A O 1
ATOM 2930 N N . ALA A 1 383 ? -12.615 2.840 -18.277 1.00 60.62 383 ALA A N 1
ATOM 2931 C CA . ALA A 1 383 ? -11.191 2.568 -18.143 1.00 60.62 383 ALA A CA 1
ATOM 2932 C C . ALA A 1 383 ? -10.768 1.522 -19.184 1.00 60.62 383 ALA A C 1
ATOM 2934 O O . ALA A 1 383 ? -11.342 0.434 -19.265 1.00 60.62 383 ALA A O 1
ATOM 2935 N N . GLU A 1 384 ? -9.787 1.884 -20.001 1.00 67.31 384 GLU A N 1
ATOM 2936 C CA . GLU A 1 384 ? -9.390 1.159 -21.200 1.00 67.31 384 GLU A CA 1
ATOM 2937 C C . GLU A 1 384 ? -8.916 -0.265 -20.847 1.00 67.31 384 GLU A C 1
ATOM 2939 O O . GLU A 1 384 ? -7.996 -0.445 -20.049 1.00 67.31 384 GLU A O 1
ATOM 2944 N N . ASN A 1 385 ? -9.602 -1.276 -21.400 1.00 66.31 385 ASN A N 1
ATOM 2945 C CA . ASN A 1 385 ? -9.309 -2.709 -21.242 1.00 66.31 385 ASN A CA 1
ATOM 2946 C C . ASN A 1 385 ? -9.131 -3.205 -19.786 1.00 66.31 385 ASN A C 1
ATOM 2948 O O . ASN A 1 385 ? -8.407 -4.161 -19.539 1.00 66.31 385 ASN A O 1
ATOM 2952 N N . ASN A 1 386 ? -9.814 -2.592 -18.815 1.00 66.31 386 ASN A N 1
ATOM 2953 C CA . ASN A 1 386 ? -9.674 -2.925 -17.386 1.00 66.31 386 ASN A CA 1
ATOM 2954 C C . ASN A 1 386 ? -10.718 -3.915 -16.837 1.00 66.31 386 ASN A C 1
ATOM 2956 O O . ASN A 1 386 ? -10.800 -4.138 -15.626 1.00 66.31 386 ASN A O 1
ATOM 2960 N N . LYS A 1 387 ? -11.530 -4.520 -17.708 1.00 61.28 387 LYS A N 1
ATOM 2961 C CA . LYS A 1 387 ? -12.575 -5.462 -17.297 1.00 61.28 387 LYS A CA 1
ATOM 2962 C C . LYS A 1 387 ? -11.933 -6.682 -16.624 1.00 61.28 387 LYS A C 1
ATOM 2964 O O . LYS A 1 387 ? -11.078 -7.324 -17.223 1.00 61.28 387 LYS A O 1
ATOM 2969 N N . TYR A 1 388 ? -12.332 -6.990 -15.389 1.00 59.97 388 TYR A N 1
ATOM 2970 C CA . TYR A 1 388 ? -11.792 -8.067 -14.540 1.00 59.97 388 TYR A CA 1
ATOM 2971 C C . TYR A 1 388 ? -10.358 -7.886 -13.989 1.00 59.97 388 TYR A C 1
ATOM 2973 O O . TYR A 1 388 ? -10.028 -8.547 -13.001 1.00 59.97 388 TYR A O 1
ATOM 2981 N N . GLY A 1 389 ? -9.535 -6.981 -14.533 1.00 63.75 389 GLY A N 1
ATOM 2982 C CA . GLY A 1 389 ? -8.160 -6.725 -14.071 1.00 63.75 389 GLY A CA 1
ATOM 2983 C C . GLY A 1 389 ? -8.060 -5.918 -12.763 1.00 63.75 389 GLY A C 1
ATOM 2984 O O . GLY A 1 389 ? -8.939 -5.126 -12.434 1.00 63.75 389 GLY A O 1
ATOM 2985 N N . ARG A 1 390 ? -6.964 -6.074 -11.999 1.00 75.56 390 ARG A N 1
ATOM 2986 C CA . ARG A 1 390 ? -6.695 -5.247 -10.800 1.00 75.56 390 ARG A CA 1
ATOM 2987 C C . ARG A 1 390 ? -6.201 -3.861 -11.219 1.00 75.56 390 ARG A C 1
ATOM 2989 O O . ARG A 1 390 ? -5.021 -3.688 -11.511 1.00 75.56 390 ARG A O 1
ATOM 2996 N N . VAL A 1 391 ? -7.086 -2.869 -11.198 1.00 84.69 391 VAL A N 1
ATOM 2997 C CA . VAL A 1 391 ? -6.710 -1.459 -11.369 1.00 84.69 391 VAL A CA 1
ATOM 2998 C C . VAL A 1 391 ? -6.105 -0.904 -10.081 1.00 84.69 391 VAL A C 1
ATOM 3000 O O . VAL A 1 391 ? -6.584 -1.205 -8.992 1.00 84.69 391 VAL A O 1
ATOM 3003 N N . SER A 1 392 ? -5.083 -0.059 -10.201 1.00 90.69 392 SER A N 1
ATOM 3004 C CA . SER A 1 392 ? -4.612 0.826 -9.132 1.00 90.69 392 SER A CA 1
ATOM 3005 C C . SER A 1 392 ? -4.872 2.284 -9.522 1.00 90.69 392 SER A C 1
ATOM 3007 O O . SER A 1 392 ? -4.812 2.622 -10.705 1.00 90.69 392 SER A O 1
ATOM 3009 N N . MET A 1 393 ? -5.215 3.136 -8.551 1.00 91.75 393 MET A N 1
ATOM 3010 C CA . MET A 1 393 ? -5.636 4.521 -8.779 1.00 91.75 393 MET A CA 1
ATOM 3011 C C . MET A 1 393 ? -5.274 5.415 -7.588 1.00 91.75 393 MET A C 1
ATOM 3013 O O . MET A 1 393 ? -5.552 5.056 -6.446 1.00 91.75 393 MET A O 1
ATOM 3017 N N . VAL A 1 394 ? -4.723 6.599 -7.867 1.00 92.94 394 VAL A N 1
ATOM 3018 C CA . VAL A 1 394 ? -4.377 7.633 -6.878 1.00 92.94 394 VAL A CA 1
ATOM 3019 C C . VAL A 1 394 ? -4.759 9.033 -7.363 1.00 92.94 394 VAL A C 1
ATOM 3021 O O . VAL A 1 394 ? -4.709 9.319 -8.560 1.00 92.94 394 VAL A O 1
ATOM 3024 N N . GLY A 1 395 ? -5.144 9.912 -6.435 1.00 90.50 395 GLY A N 1
ATOM 3025 C CA . GLY A 1 395 ? -5.394 11.331 -6.696 1.00 90.50 395 GLY A CA 1
ATOM 3026 C C . GLY A 1 395 ? -4.184 12.206 -6.355 1.00 90.50 395 GLY A C 1
ATOM 3027 O O . GLY A 1 395 ? -3.698 12.178 -5.229 1.00 90.50 395 GLY A O 1
ATOM 3028 N N . ASP A 1 396 ? -3.734 13.022 -7.306 1.00 91.00 396 ASP A N 1
ATOM 3029 C CA . ASP A 1 396 ? -2.814 14.137 -7.064 1.00 91.00 396 ASP A CA 1
ATOM 3030 C C . ASP A 1 396 ? -3.633 15.375 -6.667 1.00 91.00 396 ASP A C 1
ATOM 3032 O O . ASP A 1 396 ? -4.273 16.019 -7.507 1.00 91.00 396 ASP A O 1
ATOM 3036 N N . CYS A 1 397 ? -3.605 15.701 -5.373 1.00 87.25 397 CYS A N 1
ATOM 3037 C CA . CYS A 1 397 ? -4.310 16.849 -4.803 1.00 87.25 397 CYS A CA 1
ATOM 3038 C C . CYS A 1 397 ? -3.755 18.208 -5.268 1.00 87.25 397 CYS A C 1
ATOM 3040 O O . CYS A 1 397 ? -4.478 19.203 -5.234 1.00 87.25 397 CYS A O 1
ATOM 3042 N N . ASN A 1 398 ? -2.489 18.270 -5.696 1.00 87.62 398 ASN A N 1
ATOM 3043 C CA . ASN A 1 398 ? -1.797 19.519 -6.014 1.00 87.62 398 ASN A CA 1
ATOM 3044 C C . ASN A 1 398 ? -2.099 19.926 -7.456 1.00 87.62 398 ASN A C 1
ATOM 3046 O O . ASN A 1 398 ? -2.532 21.043 -7.729 1.00 87.62 398 ASN A O 1
ATOM 3050 N N . SER A 1 399 ? -1.964 18.975 -8.384 1.00 85.88 399 SER A N 1
ATOM 3051 C CA . SER A 1 399 ? -2.291 19.213 -9.792 1.00 85.88 399 SER A CA 1
ATOM 3052 C C . SER A 1 399 ? -3.781 19.069 -10.123 1.00 85.88 399 SER A C 1
ATOM 3054 O O . SER A 1 399 ? -4.146 19.322 -11.274 1.00 85.88 399 SER A O 1
ATOM 3056 N N . GLN A 1 400 ? -4.610 18.603 -9.176 1.00 86.62 400 GLN A N 1
ATOM 3057 C CA . GLN A 1 400 ? -5.999 18.165 -9.393 1.00 86.62 400 GLN A CA 1
ATOM 3058 C C . GLN A 1 400 ? -6.087 17.177 -10.571 1.00 86.62 400 GLN A C 1
ATOM 3060 O O . GLN A 1 400 ? -6.601 17.463 -11.664 1.00 86.62 400 GLN A O 1
ATOM 3065 N N . ARG A 1 401 ? -5.484 16.001 -10.359 1.00 87.94 401 ARG A N 1
ATOM 3066 C CA . ARG A 1 401 ? -5.397 14.916 -11.347 1.00 87.94 401 ARG A CA 1
ATOM 3067 C C . ARG A 1 401 ? -5.679 13.561 -10.716 1.00 87.94 401 ARG A C 1
ATOM 3069 O O . ARG A 1 401 ? -5.427 13.334 -9.539 1.00 87.94 401 ARG A O 1
ATOM 3076 N N . ILE A 1 402 ? -6.135 12.638 -11.549 1.00 89.94 402 ILE A N 1
ATOM 3077 C CA . ILE A 1 402 ? -6.226 11.208 -11.251 1.00 89.94 402 ILE A CA 1
ATOM 3078 C C . ILE A 1 402 ? -5.112 10.515 -12.020 1.00 89.94 402 ILE A C 1
ATOM 3080 O O . ILE A 1 402 ? -4.944 10.805 -13.206 1.00 89.94 402 ILE A O 1
ATOM 3084 N N . ILE A 1 403 ? -4.406 9.581 -11.392 1.00 92.94 403 ILE A N 1
ATOM 3085 C CA . ILE A 1 403 ? -3.469 8.673 -12.054 1.00 92.94 403 ILE A CA 1
ATOM 3086 C C . ILE A 1 403 ? -3.952 7.245 -11.815 1.00 92.94 403 ILE A C 1
ATOM 3088 O O . ILE A 1 403 ? -4.289 6.888 -10.686 1.00 92.94 403 ILE A O 1
ATOM 3092 N N . TYR A 1 404 ? -4.029 6.436 -12.870 1.00 92.62 404 TYR A N 1
ATOM 3093 C CA . TYR A 1 404 ? -4.520 5.062 -12.792 1.00 92.62 404 TYR A CA 1
ATOM 3094 C C . TYR A 1 404 ? -3.847 4.143 -13.815 1.00 92.62 404 TYR A C 1
ATOM 3096 O O . TYR A 1 404 ? -3.290 4.595 -14.816 1.00 92.62 404 TYR A O 1
ATOM 3104 N N . THR A 1 405 ? -3.913 2.836 -13.571 1.00 92.06 405 THR A N 1
ATOM 3105 C CA . THR A 1 405 ? -3.422 1.810 -14.501 1.00 92.06 405 THR A CA 1
ATOM 3106 C C . THR A 1 405 ? -4.521 1.380 -15.479 1.00 92.06 405 THR A C 1
ATOM 3108 O O . THR A 1 405 ? -5.622 1.035 -15.040 1.00 92.06 405 THR A O 1
ATOM 3111 N N . SER A 1 406 ? -4.233 1.353 -16.779 1.00 88.75 406 SER A N 1
ATOM 3112 C CA . SER A 1 406 ? -5.093 0.785 -17.830 1.00 88.75 406 SER A CA 1
ATOM 3113 C C . SER A 1 406 ? -4.466 -0.454 -18.467 1.00 88.75 406 SER A C 1
ATOM 3115 O O . SER A 1 406 ? -3.329 -0.814 -18.148 1.00 88.75 406 SER A O 1
ATOM 3117 N N . ASP A 1 407 ? -5.212 -1.110 -19.358 1.00 85.75 407 ASP A N 1
ATOM 3118 C CA . ASP A 1 407 ? -4.711 -2.190 -20.213 1.00 85.75 407 ASP A CA 1
ATOM 3119 C C . ASP A 1 407 ? -4.087 -3.327 -19.394 1.00 85.75 407 ASP A C 1
ATOM 3121 O O . ASP A 1 407 ? -2.928 -3.697 -19.556 1.00 85.75 407 ASP A O 1
ATOM 3125 N N . TYR A 1 408 ? -4.859 -3.822 -18.420 1.00 80.75 408 TYR A N 1
ATOM 3126 C CA . TYR A 1 408 ? -4.453 -4.836 -17.437 1.00 80.75 408 TYR A CA 1
ATOM 3127 C C . TYR A 1 408 ? -3.215 -4.472 -16.598 1.00 80.75 408 TYR A C 1
ATOM 3129 O O . TYR A 1 408 ? -2.708 -5.312 -15.856 1.00 80.75 408 TYR A O 1
ATOM 3137 N N . GLY A 1 409 ? -2.760 -3.217 -16.608 1.00 88.00 409 GLY A N 1
ATOM 3138 C CA . GLY A 1 409 ? -1.544 -2.758 -15.928 1.00 88.00 409 GLY A CA 1
ATOM 3139 C C . GLY A 1 409 ? -0.409 -2.359 -16.859 1.00 88.00 409 GLY A C 1
ATOM 3140 O O . GLY A 1 409 ? 0.566 -1.801 -16.374 1.00 88.00 409 GLY A O 1
ATOM 3141 N N . HIS A 1 410 ? -0.517 -2.616 -18.161 1.00 89.94 410 HIS A N 1
ATOM 3142 C CA . HIS A 1 410 ? 0.547 -2.339 -19.128 1.00 89.94 410 HIS A CA 1
ATOM 3143 C C . HIS A 1 410 ? 0.706 -0.851 -19.471 1.00 89.94 410 HIS A C 1
ATOM 3145 O O . HIS A 1 410 ? 1.708 -0.452 -20.065 1.00 89.94 410 HIS A O 1
ATOM 3151 N N . THR A 1 411 ? -0.239 -0.009 -19.046 1.00 91.50 411 THR A N 1
ATOM 3152 C CA . THR A 1 411 ? -0.196 1.438 -19.269 1.00 91.50 411 THR A CA 1
ATOM 3153 C C . THR A 1 411 ? -0.549 2.203 -17.994 1.00 91.50 411 THR A C 1
ATOM 3155 O O . THR A 1 411 ? -1.478 1.843 -17.270 1.00 91.50 411 THR A O 1
ATOM 3158 N N . ILE A 1 412 ? 0.165 3.300 -17.726 1.00 93.62 412 ILE A N 1
ATOM 3159 C CA . ILE A 1 412 ? -0.194 4.278 -16.691 1.00 93.62 412 ILE A CA 1
ATOM 3160 C C . ILE A 1 412 ? -0.775 5.512 -17.388 1.00 93.62 412 ILE A C 1
ATOM 3162 O O . ILE A 1 412 ? -0.111 6.144 -18.215 1.00 93.62 412 ILE A O 1
ATOM 3166 N N . ARG A 1 413 ? -2.012 5.872 -17.042 1.00 91.69 413 ARG A N 1
ATOM 3167 C CA . ARG A 1 413 ? -2.738 7.037 -17.563 1.00 91.69 413 ARG A CA 1
ATOM 3168 C C . ARG A 1 413 ? -2.957 8.081 -16.472 1.00 91.69 413 ARG A C 1
ATOM 3170 O O . ARG A 1 413 ? -3.062 7.752 -15.293 1.00 91.69 413 ARG A O 1
ATOM 3177 N N . TRP A 1 414 ? -3.105 9.341 -16.874 1.00 90.62 414 TRP A N 1
ATOM 3178 C CA . TRP A 1 414 ? -3.632 10.403 -16.018 1.00 90.62 414 TRP A CA 1
ATOM 3179 C C . TRP A 1 414 ? -4.748 11.193 -16.696 1.00 90.62 414 TRP A C 1
ATOM 3181 O O . TRP A 1 414 ? -4.797 11.277 -17.921 1.00 90.62 414 TRP A O 1
ATOM 3191 N N . GLY A 1 415 ? -5.617 11.817 -15.905 1.00 86.69 415 GLY A N 1
ATOM 3192 C CA . GLY A 1 415 ? -6.609 12.784 -16.382 1.00 86.69 415 GLY A CA 1
ATOM 3193 C C . GLY A 1 415 ? -6.811 13.923 -15.383 1.00 86.69 415 GLY A C 1
ATOM 3194 O O . GLY A 1 415 ? -6.550 13.759 -14.192 1.00 86.69 415 GLY A O 1
ATOM 3195 N N . SER A 1 416 ? -7.235 15.095 -15.862 1.00 83.00 416 SER A N 1
ATOM 3196 C CA . SER A 1 416 ? -7.533 16.242 -14.990 1.00 83.00 416 SER A CA 1
ATOM 3197 C C . SER A 1 416 ? -8.890 16.068 -14.315 1.00 83.00 416 SER A C 1
ATOM 3199 O O . SER A 1 416 ? -9.857 15.674 -14.960 1.00 83.00 416 SER A O 1
ATOM 3201 N N . SER A 1 417 ? -8.967 16.398 -13.028 1.00 71.06 417 SER A N 1
ATOM 3202 C CA . SER A 1 417 ? -10.178 16.251 -12.222 1.00 71.06 417 SER A CA 1
ATOM 3203 C C . SER A 1 417 ? -10.959 17.548 -12.007 1.00 71.06 417 SER A C 1
ATOM 3205 O O . SER A 1 417 ? -11.809 17.615 -11.121 1.00 71.06 417 SER A O 1
ATOM 3207 N N . ASN A 1 418 ? -10.685 18.585 -12.804 1.00 66.00 418 ASN A N 1
ATOM 3208 C CA . ASN A 1 418 ? -11.335 19.886 -12.666 1.00 66.00 418 ASN A CA 1
ATOM 3209 C C . ASN A 1 418 ? -12.864 19.758 -12.818 1.00 66.00 418 ASN A C 1
ATOM 3211 O O . ASN A 1 418 ? -13.366 19.190 -13.791 1.00 66.00 418 ASN A O 1
ATOM 3215 N N . SER A 1 419 ? -13.597 20.339 -11.866 1.00 53.09 419 SER A N 1
ATOM 3216 C CA . SER A 1 419 ? -15.011 20.079 -11.531 1.00 53.09 419 SER A CA 1
ATOM 3217 C C . SER A 1 419 ? -16.076 20.428 -12.590 1.00 53.09 419 SER A C 1
ATOM 3219 O O . SER A 1 419 ? -17.268 20.389 -12.296 1.00 53.09 419 SER A O 1
ATOM 3221 N N . GLY A 1 420 ? -15.676 20.746 -13.824 1.00 55.09 420 GLY A N 1
ATOM 3222 C CA . GLY A 1 420 ? -16.565 21.043 -14.954 1.00 55.09 420 GLY A CA 1
ATOM 3223 C C . GLY A 1 420 ? -16.614 19.975 -16.056 1.00 55.09 420 GLY A C 1
ATOM 3224 O O . GLY A 1 420 ? -17.301 20.183 -17.055 1.00 55.09 420 GLY A O 1
ATOM 3225 N N . GLN A 1 421 ? -15.878 18.860 -15.941 1.00 58.50 421 GLN A N 1
ATOM 3226 C CA . GLN A 1 421 ? -15.805 17.841 -17.000 1.00 58.50 421 GLN A CA 1
ATOM 3227 C C . GLN A 1 421 ? -16.733 16.638 -16.755 1.00 58.50 421 GLN A C 1
ATOM 3229 O O . GLN A 1 421 ? -16.445 15.771 -15.932 1.00 58.50 421 GLN A O 1
ATOM 3234 N N . ASN A 1 422 ? -17.792 16.528 -17.570 1.00 60.69 422 ASN A N 1
ATOM 3235 C CA . ASN A 1 422 ? -18.724 15.384 -17.589 1.00 60.69 422 ASN A CA 1
ATOM 3236 C C . ASN A 1 422 ? -18.074 14.041 -17.986 1.00 60.69 422 ASN A C 1
ATOM 3238 O O . ASN A 1 422 ? -18.688 12.992 -17.815 1.00 60.69 422 ASN A O 1
ATOM 3242 N N . LYS A 1 423 ? -16.862 14.064 -18.551 1.00 66.31 423 LYS A N 1
ATOM 3243 C CA . LYS A 1 423 ? -16.069 12.887 -18.915 1.00 66.31 423 LYS A CA 1
ATOM 3244 C C . LYS A 1 423 ? -14.593 13.203 -18.696 1.00 66.31 423 LYS A C 1
ATOM 3246 O O . LYS A 1 423 ? -14.139 14.262 -19.126 1.00 66.31 423 LYS A O 1
ATOM 3251 N N . LEU A 1 424 ? -13.855 12.280 -18.088 1.00 72.75 424 LEU A N 1
ATOM 3252 C CA . LEU A 1 424 ? -12.408 12.394 -17.931 1.00 72.75 424 LEU A CA 1
ATOM 3253 C C . LEU A 1 424 ? -11.714 12.354 -19.304 1.00 72.75 424 LEU A C 1
ATOM 3255 O O . LEU A 1 424 ? -11.921 11.424 -20.085 1.00 72.75 424 LEU A O 1
ATOM 3259 N N . VAL A 1 425 ? -10.862 13.341 -19.592 1.00 77.69 425 VAL A N 1
ATOM 3260 C CA . VAL A 1 425 ? -9.931 13.284 -20.731 1.00 77.69 425 VAL A CA 1
ATOM 3261 C C . VAL A 1 425 ? -8.586 12.776 -20.227 1.00 77.69 425 VAL A C 1
ATOM 3263 O O . VAL A 1 425 ? -7.978 13.396 -19.351 1.00 77.69 425 VAL A O 1
ATOM 3266 N N . THR A 1 426 ? -8.132 11.651 -20.776 1.00 85.00 426 THR A N 1
ATOM 3267 C CA . THR A 1 426 ? -6.954 10.921 -20.298 1.00 85.00 426 THR A CA 1
ATOM 3268 C C . THR A 1 426 ? -5.765 11.055 -21.249 1.00 85.00 426 THR A C 1
ATOM 3270 O O . THR A 1 426 ? -5.915 11.295 -22.448 1.00 85.00 426 THR A O 1
ATOM 3273 N N . LYS A 1 427 ? -4.559 10.940 -20.692 1.00 88.19 427 LYS A N 1
ATOM 3274 C CA . LYS A 1 427 ? -3.275 10.919 -21.398 1.00 88.19 427 LYS A CA 1
ATOM 3275 C C . LYS A 1 427 ? -2.394 9.822 -20.822 1.00 88.19 427 LYS A C 1
ATOM 3277 O O . LYS A 1 427 ? -2.417 9.572 -19.620 1.00 88.19 427 LYS A O 1
ATOM 3282 N N . GLU A 1 428 ? -1.589 9.208 -21.672 1.00 90.81 428 GLU A N 1
ATOM 3283 C CA . GLU A 1 428 ? -0.609 8.200 -21.273 1.00 90.81 428 GLU A CA 1
ATOM 3284 C C . GLU A 1 428 ? 0.623 8.876 -20.654 1.00 90.81 428 GLU A C 1
ATOM 3286 O O . GLU A 1 428 ? 1.102 9.899 -21.149 1.00 90.81 428 GLU A O 1
ATOM 3291 N N . ILE A 1 429 ? 1.112 8.320 -19.544 1.00 91.75 429 ILE A N 1
ATOM 3292 C CA . ILE A 1 429 ? 2.417 8.652 -18.953 1.00 91.75 429 ILE A CA 1
ATOM 3293 C C . ILE A 1 429 ? 3.481 7.722 -19.534 1.00 91.75 429 ILE A C 1
ATOM 3295 O O . ILE A 1 429 ? 4.572 8.171 -19.887 1.00 91.75 429 ILE A O 1
ATOM 3299 N N . TYR A 1 430 ? 3.154 6.429 -19.585 1.00 92.94 430 TYR A N 1
ATOM 3300 C CA . TYR A 1 430 ? 4.043 5.340 -19.964 1.00 92.94 430 TYR A CA 1
ATOM 3301 C C . TYR A 1 430 ? 3.215 4.111 -20.365 1.00 92.94 430 TYR A C 1
ATOM 3303 O O . TYR A 1 430 ? 2.184 3.842 -19.743 1.00 92.94 430 TYR A O 1
ATOM 3311 N N . THR A 1 431 ? 3.679 3.358 -21.362 1.00 91.81 431 THR A N 1
ATOM 3312 C CA . THR A 1 431 ? 3.104 2.077 -21.802 1.00 91.81 431 THR A CA 1
ATOM 3313 C C . THR A 1 431 ? 4.226 1.083 -22.116 1.00 91.81 431 THR A C 1
ATOM 3315 O O . THR A 1 431 ? 5.301 1.490 -22.559 1.00 91.81 431 THR A O 1
ATOM 3318 N N . SER A 1 432 ? 4.012 -0.208 -21.856 1.00 88.12 432 SER A N 1
ATOM 3319 C CA . SER A 1 432 ? 4.984 -1.276 -22.117 1.00 88.12 432 SER A CA 1
ATOM 3320 C C . SER A 1 432 ? 4.288 -2.610 -22.368 1.00 88.12 432 SER A C 1
ATOM 3322 O O . SER A 1 432 ? 3.337 -2.958 -21.681 1.00 88.12 432 SER A O 1
ATOM 3324 N N . GLN A 1 433 ? 4.806 -3.393 -23.316 1.00 82.69 433 GLN A N 1
ATOM 3325 C CA . GLN A 1 433 ? 4.312 -4.747 -23.604 1.00 82.69 433 GLN A CA 1
ATOM 3326 C C . GLN A 1 433 ? 4.724 -5.785 -22.544 1.00 82.69 433 GLN A C 1
ATOM 3328 O O . GLN A 1 433 ? 4.162 -6.876 -22.518 1.00 82.69 433 GLN A O 1
ATOM 3333 N N . PHE A 1 434 ? 5.700 -5.456 -21.689 1.00 82.75 434 PHE A N 1
ATOM 3334 C CA . PHE A 1 434 ? 6.287 -6.382 -20.714 1.00 82.75 434 PHE A CA 1
ATOM 3335 C C . PHE A 1 434 ? 5.990 -5.969 -19.270 1.00 82.75 434 PHE A C 1
ATOM 3337 O O . PHE A 1 434 ? 5.615 -6.807 -18.456 1.00 82.75 434 PHE A O 1
ATOM 3344 N N . ASN A 1 435 ? 6.118 -4.676 -18.962 1.00 88.31 435 ASN A N 1
ATOM 3345 C CA . ASN A 1 435 ? 5.966 -4.176 -17.596 1.00 88.31 435 ASN A CA 1
ATOM 3346 C C . ASN A 1 435 ? 4.483 -4.122 -17.215 1.00 88.31 435 ASN A C 1
ATOM 3348 O O . ASN A 1 435 ? 3.651 -3.697 -18.021 1.00 88.31 435 ASN A O 1
ATOM 3352 N N . ARG A 1 436 ? 4.158 -4.500 -15.980 1.00 89.56 436 ARG A N 1
ATOM 3353 C CA . ARG A 1 436 ? 2.792 -4.572 -15.453 1.00 89.56 436 ARG A CA 1
ATOM 3354 C C . ARG A 1 436 ? 2.711 -3.836 -14.121 1.00 89.56 436 ARG A C 1
ATOM 3356 O O . ARG A 1 436 ? 3.230 -4.283 -13.104 1.00 89.56 436 ARG A O 1
ATOM 3363 N N . PHE A 1 437 ? 2.035 -2.693 -14.126 1.00 92.81 437 PHE A N 1
ATOM 3364 C CA . PHE A 1 437 ? 2.016 -1.772 -12.995 1.00 92.81 437 PHE A CA 1
ATOM 3365 C C . PHE A 1 437 ? 0.865 -2.032 -12.019 1.00 92.81 437 PHE A C 1
ATOM 3367 O O . PHE A 1 437 ? -0.286 -2.268 -12.407 1.00 92.81 437 PHE A O 1
ATOM 3374 N N . ARG A 1 438 ? 1.180 -1.939 -10.724 1.00 91.50 438 ARG A N 1
ATOM 3375 C CA . ARG A 1 438 ? 0.263 -2.040 -9.578 1.00 91.50 438 ARG A CA 1
ATOM 3376 C C . ARG A 1 438 ? 0.669 -1.039 -8.491 1.00 91.50 438 ARG A C 1
ATOM 3378 O O . ARG A 1 438 ? 1.695 -0.375 -8.601 1.00 91.50 438 ARG A O 1
ATOM 3385 N N . ASN A 1 439 ? -0.143 -0.958 -7.433 1.00 93.06 439 ASN A N 1
ATOM 3386 C CA . ASN A 1 439 ? 0.162 -0.249 -6.182 1.00 93.06 439 ASN A CA 1
ATOM 3387 C C . ASN A 1 439 ? 0.786 1.141 -6.400 1.00 93.06 439 ASN A C 1
ATOM 3389 O O . ASN A 1 439 ? 1.893 1.417 -5.944 1.00 93.06 439 ASN A O 1
ATOM 3393 N N . LEU A 1 440 ? 0.073 1.992 -7.142 1.00 95.88 440 LEU A N 1
ATOM 3394 C CA . LEU A 1 440 ? 0.478 3.373 -7.371 1.00 95.88 440 LEU A CA 1
ATOM 3395 C C . LEU A 1 440 ? 0.483 4.156 -6.055 1.00 95.88 440 LEU A C 1
ATOM 3397 O O . LEU A 1 440 ? -0.426 4.013 -5.237 1.00 95.88 440 LEU A O 1
ATOM 3401 N N . ALA A 1 441 ? 1.450 5.054 -5.909 1.00 96.19 441 ALA A N 1
ATOM 3402 C CA . ALA A 1 441 ? 1.462 6.096 -4.892 1.00 96.19 441 ALA A CA 1
ATOM 3403 C C . ALA A 1 441 ? 1.972 7.409 -5.506 1.00 96.19 441 ALA A C 1
ATOM 3405 O O . ALA A 1 441 ? 2.751 7.394 -6.458 1.00 96.19 441 ALA A O 1
ATOM 3406 N N . VAL A 1 442 ? 1.522 8.556 -4.993 1.00 94.56 442 VAL A N 1
ATOM 3407 C CA . VAL A 1 442 ? 1.856 9.873 -5.557 1.00 94.56 442 VAL A CA 1
ATOM 3408 C C . VAL A 1 442 ? 2.502 10.783 -4.519 1.00 94.56 442 VAL A C 1
ATOM 3410 O O . VAL A 1 442 ? 1.981 10.968 -3.421 1.00 94.56 442 VAL A O 1
ATOM 3413 N N . ASP A 1 443 ? 3.641 11.368 -4.881 1.00 94.56 443 ASP A N 1
ATOM 3414 C CA . ASP A 1 443 ? 4.204 12.515 -4.182 1.00 94.56 443 ASP A CA 1
ATOM 3415 C C . ASP A 1 443 ? 3.623 13.784 -4.814 1.00 94.56 443 ASP A C 1
ATOM 3417 O O . ASP A 1 443 ? 4.186 14.348 -5.757 1.00 94.56 443 ASP A O 1
ATOM 3421 N N . SER A 1 444 ? 2.481 14.237 -4.290 1.00 91.44 444 SER A N 1
ATOM 3422 C CA . SER A 1 444 ? 1.787 15.436 -4.780 1.00 91.44 444 SER A CA 1
ATOM 3423 C C . SER A 1 444 ? 2.625 16.720 -4.670 1.00 91.44 444 SER A C 1
ATOM 3425 O O . SER A 1 444 ? 2.342 17.687 -5.372 1.00 91.44 444 SER A O 1
ATOM 3427 N N . LEU A 1 445 ? 3.660 16.768 -3.817 1.00 91.38 445 LEU A N 1
ATOM 3428 C CA . LEU A 1 445 ? 4.491 17.966 -3.642 1.00 91.38 445 LEU A CA 1
ATOM 3429 C C . LEU A 1 445 ? 5.578 18.089 -4.716 1.00 91.38 445 LEU A C 1
ATOM 3431 O O . LEU A 1 445 ? 5.933 19.211 -5.076 1.00 91.38 445 LEU A O 1
ATOM 3435 N N . SER A 1 446 ? 6.074 16.966 -5.241 1.00 92.62 446 SER A N 1
ATOM 3436 C CA . SER A 1 446 ? 7.026 16.930 -6.368 1.00 92.62 446 SER A CA 1
ATOM 3437 C C . SER A 1 446 ? 6.352 16.632 -7.718 1.00 92.62 446 SER A C 1
ATOM 3439 O O . SER A 1 446 ? 6.952 16.825 -8.775 1.00 92.62 446 SER A O 1
ATOM 3441 N N . GLY A 1 447 ? 5.108 16.142 -7.703 1.00 92.00 447 GLY A N 1
ATOM 3442 C CA . GLY A 1 447 ? 4.379 15.682 -8.887 1.00 92.00 447 GLY A CA 1
ATOM 3443 C C . GLY A 1 447 ? 4.897 14.352 -9.448 1.00 92.00 447 GLY A C 1
ATOM 3444 O O . GLY A 1 447 ? 4.756 14.106 -10.645 1.00 92.00 447 GLY A O 1
ATOM 3445 N N . ASN A 1 448 ? 5.524 13.512 -8.619 1.00 95.44 448 ASN A N 1
ATOM 3446 C CA . ASN A 1 448 ? 6.045 12.204 -9.027 1.00 95.44 448 ASN A CA 1
ATOM 3447 C C . ASN A 1 448 ? 5.055 11.085 -8.678 1.00 95.44 448 ASN A C 1
ATOM 3449 O O . ASN A 1 448 ? 4.397 11.123 -7.640 1.00 95.44 448 ASN A O 1
ATOM 3453 N N . VAL A 1 449 ? 4.992 10.059 -9.522 1.00 96.38 449 VAL A N 1
ATOM 3454 C CA . VAL A 1 449 ? 4.188 8.848 -9.324 1.00 96.38 449 VAL A CA 1
ATOM 3455 C C . VAL A 1 449 ? 5.131 7.665 -9.189 1.00 96.38 449 VAL A C 1
ATOM 3457 O O . VAL A 1 449 ? 5.943 7.422 -10.077 1.00 96.38 449 VAL A O 1
ATOM 3460 N N . PHE A 1 450 ? 5.001 6.921 -8.101 1.00 97.69 450 PHE A N 1
ATOM 3461 C CA . PHE A 1 450 ? 5.709 5.672 -7.862 1.00 97.69 450 PHE A CA 1
ATOM 3462 C C . PHE A 1 450 ? 4.754 4.522 -8.183 1.00 97.69 450 PHE A C 1
ATOM 3464 O O . PHE A 1 450 ? 3.578 4.574 -7.817 1.00 97.69 450 PHE A O 1
ATOM 3471 N N . ALA A 1 451 ? 5.246 3.493 -8.862 1.00 96.69 451 ALA A N 1
ATOM 3472 C CA . ALA A 1 451 ? 4.487 2.294 -9.192 1.00 96.69 451 ALA A CA 1
ATOM 3473 C C . ALA A 1 451 ? 5.299 1.044 -8.855 1.00 96.69 451 ALA A C 1
ATOM 3475 O O . ALA A 1 451 ? 6.507 1.004 -9.094 1.00 96.69 451 ALA A O 1
ATOM 3476 N N . TRP A 1 452 ? 4.622 0.012 -8.355 1.00 95.06 452 TRP A N 1
ATOM 3477 C CA . TRP A 1 452 ? 5.176 -1.336 -8.322 1.00 95.06 452 TRP A CA 1
ATOM 3478 C C . TRP A 1 452 ? 5.096 -1.943 -9.720 1.00 95.06 452 TRP A C 1
ATOM 3480 O O . TRP A 1 452 ? 4.016 -1.983 -10.314 1.00 95.06 452 TRP A O 1
ATOM 3490 N N . GLU A 1 453 ? 6.227 -2.408 -10.231 1.00 92.25 453 GLU A N 1
ATOM 3491 C CA . GLU A 1 453 ? 6.325 -3.200 -11.448 1.00 92.25 453 GLU A CA 1
ATOM 3492 C C . GLU A 1 453 ? 6.350 -4.691 -11.051 1.00 92.25 453 GLU A C 1
ATOM 3494 O O . GLU A 1 453 ? 7.233 -5.149 -10.324 1.00 92.25 453 GLU A O 1
ATOM 3499 N N . GLU A 1 454 ? 5.316 -5.423 -11.473 1.00 86.38 454 GLU A N 1
ATOM 3500 C CA . GLU A 1 454 ? 4.979 -6.773 -11.006 1.00 86.38 454 GLU A CA 1
ATOM 3501 C C . GLU A 1 454 ? 5.834 -7.878 -11.657 1.00 86.38 454 GLU A C 1
ATOM 3503 O O . GLU A 1 454 ? 6.004 -8.933 -11.049 1.00 86.38 454 GLU A O 1
ATOM 3508 N N . ALA A 1 455 ? 6.384 -7.665 -12.860 1.00 79.50 455 ALA A N 1
ATOM 3509 C CA . ALA A 1 455 ? 7.085 -8.704 -13.626 1.00 79.50 455 ALA A CA 1
ATOM 3510 C C . ALA A 1 455 ? 8.576 -8.863 -13.261 1.00 79.50 455 ALA A C 1
ATOM 3512 O O . ALA A 1 455 ? 9.116 -9.969 -13.331 1.00 79.50 455 ALA A O 1
ATOM 3513 N N . PHE A 1 456 ? 9.237 -7.771 -12.875 1.00 80.25 456 PHE A N 1
ATOM 3514 C CA . PHE A 1 456 ? 10.655 -7.692 -12.508 1.00 80.25 456 PHE A CA 1
ATOM 3515 C C . PHE A 1 456 ? 10.875 -7.333 -11.033 1.00 80.25 456 PHE A C 1
ATOM 3517 O O . PHE A 1 456 ? 12.019 -7.319 -10.580 1.00 80.25 456 PHE A O 1
ATOM 3524 N N . GLY A 1 457 ? 9.806 -7.047 -10.286 1.00 86.94 457 GLY A N 1
ATOM 3525 C CA . GLY A 1 457 ? 9.861 -6.838 -8.841 1.00 86.94 457 GLY A CA 1
ATOM 3526 C C . GLY A 1 457 ? 10.524 -5.523 -8.422 1.00 86.94 457 GLY A C 1
ATOM 3527 O O . GLY A 1 457 ? 11.258 -5.488 -7.435 1.00 86.94 457 GLY A O 1
ATOM 3528 N N . LYS A 1 458 ? 10.306 -4.438 -9.176 1.00 90.75 458 LYS A N 1
ATOM 3529 C CA . LYS A 1 458 ? 10.965 -3.141 -8.945 1.00 90.75 458 LYS A CA 1
ATOM 3530 C C . LYS A 1 458 ? 9.963 -2.012 -8.703 1.00 90.75 458 LYS A C 1
ATOM 3532 O O . LYS A 1 458 ? 8.845 -2.030 -9.211 1.00 90.75 458 LYS A O 1
ATOM 3537 N N . ILE A 1 459 ? 10.382 -0.979 -7.968 1.00 95.38 459 ILE A N 1
ATOM 3538 C CA . ILE A 1 459 ? 9.627 0.279 -7.871 1.00 95.38 459 ILE A CA 1
ATOM 3539 C C . ILE A 1 459 ? 10.147 1.242 -8.945 1.00 95.38 459 ILE A C 1
ATOM 3541 O O . ILE A 1 459 ? 11.335 1.565 -8.980 1.00 95.38 459 ILE A O 1
ATOM 3545 N N . MET A 1 460 ? 9.250 1.709 -9.812 1.00 95.44 460 MET A N 1
ATOM 3546 C CA . MET A 1 460 ? 9.545 2.668 -10.880 1.00 95.44 460 MET A CA 1
ATOM 3547 C C . MET A 1 460 ? 8.904 4.025 -10.578 1.00 95.44 460 MET A C 1
ATOM 3549 O O . MET A 1 460 ? 7.769 4.094 -10.102 1.00 95.44 460 MET A O 1
ATOM 3553 N N . VAL A 1 461 ? 9.623 5.107 -10.875 1.00 96.50 461 VAL A N 1
ATOM 3554 C CA . VAL A 1 461 ? 9.192 6.492 -10.657 1.00 96.50 461 VAL A CA 1
ATOM 3555 C C . VAL A 1 461 ? 8.979 7.196 -11.992 1.00 96.50 461 VAL A C 1
ATOM 3557 O O . VAL A 1 461 ? 9.855 7.204 -12.854 1.00 96.50 461 VAL A O 1
ATOM 3560 N N . PHE A 1 462 ? 7.824 7.837 -12.133 1.00 95.00 462 PHE A N 1
ATOM 3561 C CA . PHE A 1 462 ? 7.386 8.583 -13.309 1.00 95.00 462 PHE A CA 1
ATOM 3562 C C . PHE A 1 462 ? 7.021 10.018 -12.919 1.00 95.00 462 PHE A C 1
ATOM 3564 O O . PHE A 1 462 ? 6.684 10.293 -11.767 1.00 95.00 462 PHE A O 1
ATOM 3571 N N . ASN A 1 463 ? 6.994 10.939 -13.882 1.00 91.56 463 ASN A N 1
ATOM 3572 C CA . ASN A 1 463 ? 6.429 12.274 -13.678 1.00 91.56 463 ASN A CA 1
ATOM 3573 C C . ASN A 1 463 ? 5.399 12.570 -14.787 1.00 91.56 463 ASN A C 1
ATOM 3575 O O . ASN A 1 463 ? 5.781 12.602 -15.957 1.00 91.56 463 ASN A O 1
ATOM 3579 N N . PRO A 1 464 ? 4.106 12.824 -14.487 1.00 89.19 464 PRO A N 1
ATOM 3580 C CA . PRO A 1 464 ? 3.074 13.032 -15.511 1.00 89.19 464 PRO A CA 1
ATOM 3581 C C . PRO A 1 464 ? 3.313 14.244 -16.426 1.00 89.19 464 PRO A C 1
ATOM 3583 O O . PRO A 1 464 ? 2.692 14.345 -17.483 1.00 89.19 464 PRO A O 1
ATOM 3586 N N . ASN A 1 465 ? 4.187 15.178 -16.028 1.00 86.25 465 ASN A N 1
ATOM 3587 C CA . ASN A 1 465 ? 4.584 16.329 -16.842 1.00 86.25 465 ASN A CA 1
ATOM 3588 C C . ASN A 1 465 ? 5.817 16.039 -17.728 1.00 86.25 465 ASN A C 1
ATOM 3590 O O . ASN A 1 465 ? 6.203 16.891 -18.526 1.00 86.25 465 ASN A O 1
ATOM 3594 N N . LYS A 1 466 ? 6.428 14.852 -17.602 1.00 84.50 466 LYS A N 1
ATOM 3595 C CA . LYS A 1 466 ? 7.579 14.362 -18.378 1.00 84.50 466 LYS A CA 1
ATOM 3596 C C . LYS A 1 466 ? 7.262 12.949 -18.923 1.00 84.50 466 LYS A C 1
ATOM 3598 O O . LYS A 1 466 ? 7.780 11.966 -18.401 1.00 84.50 466 LYS A O 1
ATOM 3603 N N . PRO A 1 467 ? 6.365 12.816 -19.921 1.00 78.50 467 PRO A N 1
ATOM 3604 C CA . PRO A 1 467 ? 5.925 11.511 -20.425 1.00 78.50 467 PRO A CA 1
ATOM 3605 C C . PRO A 1 467 ? 7.090 10.695 -21.001 1.00 78.50 467 PRO A C 1
ATOM 3607 O O . PRO A 1 467 ? 8.042 11.259 -21.541 1.00 78.50 467 PRO A O 1
ATOM 3610 N N . ASN A 1 468 ? 7.002 9.368 -20.889 1.00 81.06 468 ASN A N 1
ATOM 3611 C CA . ASN A 1 468 ? 8.032 8.382 -21.252 1.00 81.06 468 ASN A CA 1
ATOM 3612 C C . ASN A 1 468 ? 9.378 8.493 -20.499 1.00 81.06 468 ASN A C 1
ATOM 3614 O O . ASN A 1 468 ? 10.254 7.650 -20.700 1.00 81.06 468 ASN A O 1
ATOM 3618 N N . ILE A 1 469 ? 9.543 9.469 -19.600 1.00 86.62 469 ILE A N 1
ATOM 3619 C CA . ILE A 1 469 ? 10.690 9.569 -18.692 1.00 86.62 469 ILE A CA 1
ATOM 3620 C C . ILE A 1 469 ? 10.366 8.813 -17.400 1.00 86.62 469 ILE A C 1
ATOM 3622 O O . ILE A 1 469 ? 9.351 9.074 -16.752 1.00 86.62 469 ILE A O 1
ATOM 3626 N N . HIS A 1 470 ? 11.244 7.882 -17.033 1.00 92.31 470 HIS A N 1
ATOM 3627 C CA . HIS A 1 470 ? 11.128 7.063 -15.831 1.00 92.31 470 HIS A CA 1
ATOM 3628 C C . HIS A 1 470 ? 12.501 6.795 -15.207 1.00 92.31 470 HIS A C 1
ATOM 3630 O O . HIS A 1 470 ? 13.523 6.900 -15.887 1.00 92.31 470 HIS A O 1
ATOM 3636 N N . TYR A 1 471 ? 12.501 6.471 -13.917 1.00 93.62 471 TYR A N 1
ATOM 3637 C CA . TYR A 1 471 ? 13.675 6.052 -13.155 1.00 93.62 471 TYR A CA 1
ATOM 3638 C C . TYR A 1 471 ? 13.334 4.832 -12.302 1.00 93.62 471 TYR A C 1
ATOM 3640 O O . TYR A 1 471 ? 12.300 4.821 -11.630 1.00 93.62 471 TYR A O 1
ATOM 3648 N N . THR A 1 472 ? 14.202 3.828 -12.299 1.00 93.56 472 THR A N 1
ATOM 3649 C CA . THR A 1 472 ? 14.007 2.588 -11.545 1.00 93.56 472 THR A CA 1
ATOM 3650 C C . THR A 1 472 ? 14.829 2.590 -10.257 1.00 93.56 472 THR A C 1
ATOM 3652 O O . THR A 1 472 ? 16.026 2.871 -10.257 1.00 93.56 472 THR A O 1
ATOM 3655 N N . LEU A 1 473 ? 14.197 2.246 -9.131 1.00 92.19 473 LEU A N 1
ATOM 3656 C CA . LEU A 1 473 ? 14.877 2.128 -7.841 1.00 92.19 473 LEU A CA 1
ATOM 3657 C C . LEU A 1 473 ? 15.587 0.773 -7.736 1.00 92.19 473 LEU A C 1
ATOM 3659 O O . LEU A 1 473 ? 14.946 -0.262 -7.567 1.00 92.19 473 LEU A O 1
ATOM 3663 N N . GLU A 1 474 ? 16.918 0.787 -7.832 1.00 80.38 474 GLU A N 1
ATOM 3664 C CA . GLU A 1 474 ? 17.744 -0.433 -7.816 1.00 80.38 474 GLU A CA 1
ATOM 3665 C C . GLU A 1 474 ? 18.317 -0.791 -6.435 1.00 80.38 474 GLU A C 1
ATOM 3667 O O . GLU A 1 474 ? 18.664 -1.944 -6.195 1.00 80.38 474 GLU A O 1
ATOM 3672 N N . SER A 1 475 ? 18.405 0.172 -5.513 1.00 72.62 475 SER A N 1
ATOM 3673 C CA . SER A 1 475 ? 19.111 0.021 -4.228 1.00 72.62 475 SER A CA 1
ATOM 3674 C C . SER A 1 475 ? 18.278 -0.589 -3.089 1.00 72.62 475 SER A C 1
ATOM 3676 O O . SER A 1 475 ? 18.631 -0.401 -1.928 1.00 72.62 475 SER A O 1
ATOM 3678 N N . LEU A 1 476 ? 17.173 -1.280 -3.390 1.00 86.31 476 LEU A N 1
ATOM 3679 C CA . LEU A 1 476 ? 16.252 -1.802 -2.372 1.00 86.31 476 LEU A CA 1
ATOM 3680 C C . LEU A 1 476 ? 16.568 -3.263 -2.032 1.00 86.31 476 LEU A C 1
ATOM 3682 O O . LEU A 1 476 ? 16.353 -4.170 -2.836 1.00 86.31 476 LEU A O 1
ATOM 3686 N N . HIS A 1 477 ? 17.104 -3.486 -0.837 1.00 85.06 477 HIS A N 1
ATOM 3687 C CA . HIS A 1 477 ? 17.628 -4.758 -0.349 1.00 85.06 477 HIS A CA 1
ATOM 3688 C C . HIS A 1 477 ? 16.546 -5.815 -0.116 1.00 85.06 477 HIS A C 1
ATOM 3690 O O . HIS A 1 477 ? 16.779 -6.976 -0.448 1.00 85.06 477 HIS A O 1
ATOM 3696 N N . SER A 1 478 ? 15.364 -5.452 0.397 1.00 81.25 478 SER A N 1
ATOM 3697 C CA . SER A 1 478 ? 14.260 -6.420 0.518 1.00 81.25 478 SER A CA 1
ATOM 3698 C C . SER A 1 478 ? 13.823 -6.952 -0.850 1.00 81.25 478 SER A C 1
ATOM 3700 O O . SER A 1 478 ? 13.742 -8.162 -1.053 1.00 81.25 478 SER A O 1
ATOM 3702 N N . LEU A 1 479 ? 13.649 -6.049 -1.817 1.00 83.31 479 LEU A N 1
ATOM 3703 C CA . LEU A 1 479 ? 13.157 -6.348 -3.166 1.00 83.31 479 LEU A CA 1
ATOM 3704 C C . LEU A 1 479 ? 14.208 -7.005 -4.079 1.00 83.31 479 LEU A C 1
ATOM 3706 O O . LEU A 1 479 ? 13.851 -7.604 -5.088 1.00 83.31 479 LEU A O 1
ATOM 3710 N N . THR A 1 480 ? 15.495 -6.923 -3.729 1.00 74.06 480 THR A N 1
ATOM 3711 C CA . THR A 1 480 ? 16.600 -7.592 -4.445 1.00 74.06 480 THR A CA 1
ATOM 3712 C C . THR A 1 480 ? 17.058 -8.893 -3.778 1.00 74.06 480 THR A C 1
ATOM 3714 O O . THR A 1 480 ? 18.050 -9.489 -4.205 1.00 74.06 480 THR A O 1
ATOM 3717 N N . SER A 1 481 ? 16.352 -9.360 -2.740 1.00 64.94 481 SER A N 1
ATOM 3718 C CA . SER A 1 481 ? 16.667 -10.629 -2.080 1.00 64.94 481 SER A CA 1
ATOM 3719 C C . SER A 1 481 ? 16.427 -11.833 -3.004 1.00 64.94 481 SER A C 1
ATOM 3721 O O . SER A 1 481 ? 15.596 -11.789 -3.908 1.00 64.94 481 SER A O 1
ATOM 3723 N N . SER A 1 482 ? 17.137 -12.937 -2.760 1.00 56.22 482 SER A N 1
ATOM 3724 C CA . SER A 1 482 ? 16.961 -14.189 -3.511 1.00 56.22 482 SER A CA 1
ATOM 3725 C C . SER A 1 482 ? 15.685 -14.961 -3.158 1.00 56.22 482 SER A C 1
ATOM 3727 O O . SER A 1 482 ? 15.395 -15.964 -3.805 1.00 56.22 482 SER A O 1
ATOM 3729 N N . GLU A 1 483 ? 14.953 -14.553 -2.119 1.00 63.16 483 GLU A N 1
ATOM 3730 C CA . GLU A 1 483 ? 13.661 -15.145 -1.773 1.00 63.16 483 GLU A CA 1
ATOM 3731 C C . GLU A 1 483 ? 12.536 -14.399 -2.494 1.00 63.16 483 GLU A C 1
ATOM 3733 O O . GLU A 1 483 ? 12.488 -13.169 -2.500 1.00 63.16 483 GLU A O 1
ATOM 3738 N N . GLN A 1 484 ? 11.603 -15.147 -3.085 1.00 62.41 484 GLN A N 1
ATOM 3739 C CA . GLN A 1 484 ? 10.439 -14.572 -3.748 1.00 62.41 484 GLN A CA 1
ATOM 3740 C C . GLN A 1 484 ? 9.537 -13.861 -2.727 1.00 62.41 484 GLN A C 1
ATOM 3742 O O . GLN A 1 484 ? 8.890 -14.502 -1.896 1.00 62.41 484 GLN A O 1
ATOM 3747 N N . GLN A 1 485 ? 9.462 -12.534 -2.828 1.00 73.62 485 GLN A N 1
ATOM 3748 C CA . GLN A 1 485 ? 8.596 -11.696 -2.002 1.00 73.62 485 GLN A CA 1
ATOM 3749 C C . GLN A 1 485 ? 7.433 -11.136 -2.823 1.00 73.62 485 GLN A C 1
ATOM 3751 O O . GLN A 1 485 ? 7.615 -10.586 -3.908 1.00 73.62 485 GLN A O 1
ATOM 3756 N N . ASN A 1 486 ? 6.227 -11.240 -2.273 1.00 84.19 486 ASN A N 1
ATOM 3757 C CA . ASN A 1 486 ? 5.021 -10.637 -2.822 1.00 84.19 486 ASN A CA 1
ATOM 3758 C C . ASN A 1 486 ? 4.846 -9.214 -2.287 1.00 84.19 486 ASN A C 1
ATOM 3760 O O . ASN A 1 486 ? 5.099 -8.954 -1.111 1.00 84.19 486 ASN A O 1
ATOM 3764 N N . PHE A 1 487 ? 4.344 -8.305 -3.125 1.00 90.81 487 PHE A N 1
ATOM 3765 C CA . PHE A 1 487 ? 4.165 -6.891 -2.790 1.00 90.81 487 PHE A CA 1
ATOM 3766 C C . PHE A 1 487 ? 2.682 -6.541 -2.601 1.00 90.81 487 PHE A C 1
ATOM 3768 O O . PHE A 1 487 ? 1.868 -6.657 -3.521 1.00 90.81 487 PHE A O 1
ATOM 3775 N N . ALA A 1 488 ? 2.321 -6.062 -1.412 1.00 88.94 488 ALA A N 1
ATOM 3776 C CA . ALA A 1 488 ? 0.932 -5.807 -1.037 1.00 88.94 488 ALA A CA 1
ATOM 3777 C C . ALA A 1 488 ? 0.464 -4.369 -1.306 1.00 88.94 488 ALA A C 1
ATOM 3779 O O . ALA A 1 488 ? -0.666 -4.165 -1.753 1.00 88.94 488 ALA A O 1
ATOM 3780 N N . GLY A 1 489 ? 1.318 -3.370 -1.068 1.00 92.75 489 GLY A N 1
ATOM 3781 C CA . GLY A 1 489 ? 0.951 -1.963 -1.225 1.00 92.75 489 GLY A CA 1
ATOM 3782 C C . GLY A 1 489 ? 2.099 -0.991 -0.959 1.00 92.75 489 GLY A C 1
ATOM 3783 O O . GLY A 1 489 ? 3.107 -1.363 -0.361 1.00 92.75 489 GLY A O 1
ATOM 3784 N N . LEU A 1 490 ? 1.913 0.255 -1.405 1.00 96.00 490 LEU A N 1
ATOM 3785 C CA . LEU A 1 490 ? 2.883 1.350 -1.356 1.00 96.00 490 LEU A CA 1
ATOM 3786 C C . LEU A 1 490 ? 2.209 2.623 -0.819 1.00 96.00 490 LEU A C 1
ATOM 3788 O O . LEU A 1 490 ? 1.093 2.947 -1.220 1.00 96.00 490 LEU A O 1
ATOM 3792 N N . ALA A 1 491 ? 2.891 3.361 0.055 1.00 95.94 491 ALA A N 1
ATOM 3793 C CA . ALA A 1 491 ? 2.453 4.653 0.578 1.00 95.94 491 ALA A CA 1
ATOM 3794 C C . ALA A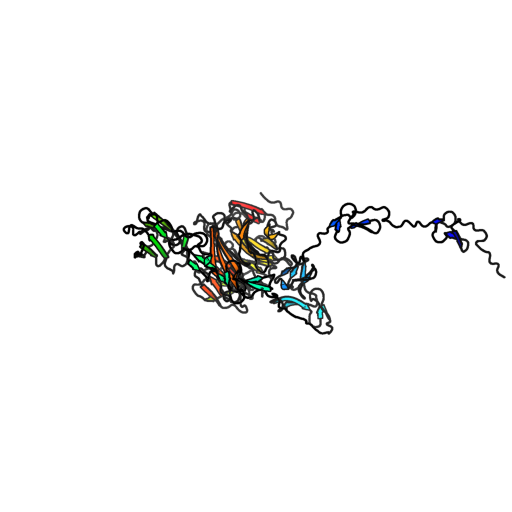 1 491 ? 3.634 5.637 0.657 1.00 95.94 491 ALA A C 1
ATOM 3796 O O . ALA A 1 491 ? 4.772 5.234 0.893 1.00 95.94 491 ALA A O 1
ATOM 3797 N N . LEU A 1 492 ? 3.370 6.934 0.469 1.00 95.38 492 LEU A N 1
ATOM 3798 C CA . LEU A 1 492 ? 4.395 7.983 0.390 1.00 95.38 492 LEU A CA 1
ATOM 3799 C C . LEU A 1 492 ? 4.131 9.103 1.396 1.00 95.38 492 LEU A C 1
ATOM 3801 O O . LEU A 1 492 ? 2.991 9.511 1.605 1.00 95.38 492 LEU A O 1
ATOM 3805 N N . HIS A 1 493 ? 5.202 9.633 1.984 1.00 94.06 493 HIS A N 1
ATOM 3806 C CA . HIS A 1 493 ? 5.173 10.770 2.904 1.00 94.06 493 HIS A CA 1
ATOM 3807 C C . HIS A 1 493 ? 5.919 11.953 2.284 1.00 94.06 493 HIS A C 1
ATOM 3809 O O . HIS A 1 493 ? 7.117 12.145 2.501 1.00 94.06 493 HIS A O 1
ATOM 3815 N N . SER A 1 494 ? 5.203 12.717 1.454 1.00 92.31 494 SER A N 1
ATOM 3816 C CA . SER A 1 494 ? 5.743 13.789 0.602 1.00 92.31 494 SER A CA 1
ATOM 3817 C C . SER A 1 494 ? 6.575 14.843 1.334 1.00 92.31 494 SER A C 1
ATOM 3819 O O . SER A 1 494 ? 7.494 15.408 0.740 1.00 92.31 494 SER A O 1
ATOM 3821 N N . THR A 1 495 ? 6.256 15.135 2.600 1.00 90.06 495 THR A N 1
ATOM 3822 C CA . THR A 1 495 ? 6.955 16.158 3.391 1.00 90.06 495 THR A CA 1
ATOM 3823 C C . THR A 1 495 ? 8.207 15.639 4.085 1.00 90.06 495 THR A C 1
ATOM 3825 O O . THR A 1 495 ? 9.112 16.434 4.285 1.00 90.06 495 THR A O 1
ATOM 3828 N N . LEU A 1 496 ? 8.303 14.344 4.415 1.00 91.94 496 LEU A N 1
ATOM 3829 C CA . LEU A 1 496 ? 9.524 13.741 4.977 1.00 91.94 496 LEU A CA 1
ATOM 3830 C C . LEU A 1 496 ? 10.418 13.067 3.924 1.00 91.94 496 LEU A C 1
ATOM 3832 O O . LEU A 1 496 ? 11.542 12.672 4.233 1.00 91.94 496 LEU A O 1
ATOM 3836 N N . GLY A 1 497 ? 9.935 12.919 2.688 1.00 94.50 497 GLY A N 1
ATOM 3837 C CA . GLY A 1 497 ? 10.661 12.223 1.628 1.00 94.50 497 GLY A CA 1
ATOM 3838 C C . GLY A 1 497 ? 10.835 10.731 1.908 1.00 94.50 497 GLY A C 1
ATOM 3839 O O . GLY A 1 497 ? 11.886 10.168 1.608 1.00 94.50 497 GLY A O 1
ATOM 3840 N N . LEU A 1 498 ? 9.819 10.095 2.501 1.00 96.06 498 LEU A N 1
ATOM 3841 C CA . LEU A 1 498 ? 9.823 8.666 2.836 1.00 96.06 498 LEU A CA 1
ATOM 3842 C C . LEU A 1 498 ? 8.810 7.880 2.002 1.00 96.06 498 LEU A C 1
ATOM 3844 O O . LEU A 1 498 ? 7.734 8.383 1.673 1.00 96.06 498 LEU A O 1
ATOM 3848 N N . MET A 1 499 ? 9.136 6.621 1.731 1.00 96.44 499 MET A N 1
ATOM 3849 C CA . MET A 1 499 ? 8.239 5.630 1.144 1.00 96.44 499 MET A CA 1
ATOM 3850 C C . MET A 1 499 ? 8.126 4.408 2.056 1.00 96.44 499 MET A C 1
ATOM 3852 O O . MET A 1 499 ? 9.109 3.996 2.668 1.00 96.44 499 MET A O 1
ATOM 3856 N N . TYR A 1 500 ? 6.924 3.840 2.124 1.00 97.69 500 TYR A N 1
ATOM 3857 C CA . TYR A 1 500 ? 6.575 2.683 2.944 1.00 97.69 500 TYR A CA 1
ATOM 3858 C C . TYR A 1 500 ? 5.948 1.631 2.043 1.00 97.69 500 TYR A C 1
ATOM 3860 O O . TYR A 1 500 ? 5.010 1.943 1.304 1.00 97.69 500 TYR A O 1
ATOM 3868 N N . TRP A 1 501 ? 6.416 0.391 2.115 1.00 97.00 501 TRP A N 1
ATOM 3869 C CA . TRP A 1 501 ? 5.822 -0.709 1.361 1.00 97.00 501 TRP A CA 1
ATOM 3870 C C . TRP A 1 501 ? 5.685 -1.958 2.217 1.00 97.00 501 TRP A C 1
ATOM 3872 O O . TRP A 1 501 ? 6.451 -2.181 3.153 1.00 97.00 501 TRP A O 1
ATOM 3882 N N . ALA A 1 502 ? 4.663 -2.749 1.907 1.00 95.62 502 ALA A N 1
ATOM 3883 C CA . ALA A 1 502 ? 4.373 -3.993 2.601 1.00 95.62 502 ALA A CA 1
ATOM 3884 C C . ALA A 1 502 ? 4.682 -5.185 1.691 1.00 95.62 502 ALA A C 1
ATOM 3886 O O . ALA A 1 502 ? 4.197 -5.248 0.558 1.00 95.62 502 ALA A O 1
ATOM 3887 N N . ILE A 1 503 ? 5.465 -6.127 2.208 1.00 92.06 503 ILE A N 1
ATOM 3888 C CA . ILE A 1 503 ? 5.920 -7.346 1.524 1.00 92.06 503 ILE A CA 1
ATOM 3889 C C . ILE A 1 503 ? 5.621 -8.577 2.373 1.00 92.06 503 ILE A C 1
ATOM 3891 O O . ILE A 1 503 ? 5.480 -8.463 3.590 1.00 92.06 503 ILE A O 1
ATOM 3895 N N . TYR A 1 504 ? 5.532 -9.753 1.756 1.00 89.06 504 TYR A N 1
ATOM 3896 C CA . TYR A 1 504 ? 5.397 -11.032 2.460 1.00 89.06 504 TYR A CA 1
ATOM 3897 C C . TYR A 1 504 ? 5.927 -12.203 1.634 1.00 89.06 504 TYR A C 1
ATOM 3899 O O . TYR A 1 504 ? 6.035 -12.114 0.412 1.00 89.06 504 TYR A O 1
ATOM 3907 N N . THR A 1 505 ? 6.216 -13.318 2.301 1.00 80.88 505 THR A N 1
ATOM 3908 C CA . THR A 1 505 ? 6.557 -14.594 1.661 1.00 80.88 505 THR A CA 1
ATOM 3909 C C . THR A 1 505 ? 5.363 -15.549 1.640 1.00 80.88 505 THR A C 1
ATOM 3911 O O . THR A 1 505 ? 4.532 -15.554 2.554 1.00 80.88 505 THR A O 1
ATOM 3914 N N . ASP A 1 506 ? 5.277 -16.372 0.593 1.00 67.81 506 ASP A N 1
ATOM 3915 C CA . ASP A 1 506 ? 4.288 -17.450 0.502 1.00 67.81 506 ASP A CA 1
ATOM 3916 C C . ASP A 1 506 ? 4.531 -18.522 1.574 1.00 67.81 506 ASP A C 1
ATOM 3918 O O . ASP A 1 506 ? 5.655 -18.980 1.781 1.00 67.81 506 ASP A O 1
ATOM 3922 N N . GLY A 1 507 ? 3.463 -19.007 2.209 1.00 63.66 507 GLY A N 1
ATOM 3923 C CA . GLY A 1 507 ? 3.552 -20.148 3.117 1.00 63.66 507 GLY A CA 1
ATOM 3924 C C . GLY A 1 507 ? 2.291 -20.377 3.942 1.00 63.66 507 GLY A C 1
ATOM 3925 O O . GLY A 1 507 ? 1.374 -19.562 3.956 1.00 63.66 507 GLY A O 1
ATOM 3926 N N . TRP A 1 508 ? 2.259 -21.484 4.693 1.00 53.66 508 TRP A N 1
ATOM 3927 C CA . TRP A 1 508 ? 1.145 -21.801 5.605 1.00 53.66 508 TRP A CA 1
ATOM 3928 C C . TRP A 1 508 ? 1.004 -20.796 6.767 1.00 53.66 508 TRP A C 1
ATOM 3930 O O . TRP A 1 508 ? -0.036 -20.722 7.418 1.00 53.66 508 TRP A O 1
ATOM 3940 N N . ARG A 1 509 ? 2.059 -20.013 7.025 1.00 63.09 509 ARG A N 1
ATOM 3941 C CA . ARG A 1 509 ? 2.059 -18.831 7.892 1.00 63.09 509 ARG A CA 1
ATOM 3942 C C . ARG A 1 509 ? 2.844 -17.722 7.180 1.00 63.09 509 ARG A C 1
ATOM 3944 O O . ARG A 1 509 ? 4.068 -17.720 7.295 1.00 63.09 509 ARG A O 1
ATOM 3951 N N . PRO A 1 510 ? 2.182 -16.843 6.408 1.00 66.88 510 PRO A N 1
ATOM 3952 C CA . PRO A 1 510 ? 2.865 -15.768 5.698 1.00 66.88 510 PRO A CA 1
ATOM 3953 C C . PRO A 1 510 ? 3.424 -14.756 6.701 1.00 66.88 510 PRO A C 1
ATOM 3955 O O . PRO A 1 510 ? 2.684 -14.183 7.504 1.00 66.88 510 PRO A O 1
ATOM 3958 N N . ASN A 1 511 ? 4.738 -14.537 6.652 1.00 76.69 511 ASN A N 1
ATOM 3959 C CA . ASN A 1 511 ? 5.412 -13.516 7.447 1.00 76.69 511 ASN A CA 1
ATOM 3960 C C . ASN A 1 511 ? 5.502 -12.232 6.619 1.00 76.69 511 ASN A C 1
ATOM 3962 O O . ASN A 1 511 ? 6.404 -12.075 5.796 1.00 76.69 511 ASN A O 1
ATOM 3966 N N . GLY A 1 512 ? 4.558 -11.316 6.826 1.00 88.88 512 GLY A N 1
ATOM 3967 C CA . GLY A 1 512 ? 4.633 -9.981 6.242 1.00 88.88 512 GLY A CA 1
ATOM 3968 C C . GLY A 1 512 ? 5.604 -9.061 6.985 1.00 88.88 512 GLY A C 1
ATOM 3969 O O . GLY A 1 512 ? 5.825 -9.213 8.185 1.00 88.88 512 GLY A O 1
ATOM 3970 N N . THR A 1 513 ? 6.140 -8.056 6.302 1.00 94.19 513 THR A N 1
ATOM 3971 C CA . THR A 1 513 ? 6.840 -6.919 6.918 1.00 94.19 513 THR A CA 1
ATOM 3972 C C . THR A 1 513 ? 6.422 -5.615 6.245 1.00 94.19 513 THR A C 1
ATOM 3974 O O . THR A 1 513 ? 6.001 -5.608 5.087 1.00 94.19 513 THR A O 1
ATOM 3977 N N . ILE A 1 514 ? 6.531 -4.508 6.979 1.00 97.31 514 ILE A N 1
ATOM 3978 C CA . ILE A 1 514 ? 6.479 -3.157 6.417 1.00 97.31 514 ILE A CA 1
ATOM 3979 C C . ILE A 1 514 ? 7.896 -2.595 6.457 1.00 97.31 514 ILE A C 1
ATOM 3981 O O . ILE A 1 514 ? 8.515 -2.537 7.521 1.00 97.31 514 ILE A O 1
ATOM 3985 N N . GLN A 1 515 ? 8.384 -2.185 5.294 1.00 96.81 515 GLN A N 1
ATOM 3986 C CA . GLN A 1 515 ? 9.682 -1.553 5.088 1.00 96.81 515 GLN A CA 1
ATOM 3987 C C . GLN A 1 515 ? 9.501 -0.036 4.954 1.00 96.81 515 GLN A C 1
ATOM 3989 O O . GLN A 1 515 ? 8.439 0.430 4.525 1.00 96.81 515 GLN A O 1
ATOM 3994 N N . VAL A 1 516 ? 10.530 0.733 5.307 1.00 97.19 516 VAL A N 1
ATOM 3995 C CA . VAL A 1 516 ? 10.594 2.184 5.089 1.00 97.19 516 VAL A CA 1
ATOM 3996 C C . VAL A 1 516 ? 11.962 2.586 4.542 1.00 97.19 516 VAL A C 1
ATOM 3998 O O . VAL A 1 516 ? 12.997 2.097 4.985 1.00 97.19 516 VAL A O 1
ATOM 4001 N N . ALA A 1 517 ? 11.974 3.501 3.577 1.00 96.31 517 ALA A N 1
ATOM 4002 C CA . ALA A 1 517 ? 13.192 4.090 3.024 1.00 96.31 517 ALA A CA 1
ATOM 4003 C C . ALA A 1 517 ? 12.953 5.543 2.603 1.00 96.31 517 ALA A C 1
ATOM 4005 O O . ALA A 1 517 ? 11.814 6.014 2.547 1.00 96.31 517 ALA A O 1
ATOM 4006 N N . SER A 1 518 ? 14.025 6.264 2.276 1.00 94.88 518 SER A N 1
ATOM 4007 C CA . SER A 1 518 ? 13.904 7.549 1.581 1.00 94.88 518 SER A CA 1
ATOM 4008 C C . SER A 1 518 ? 13.360 7.328 0.166 1.00 94.88 518 SER A C 1
ATOM 4010 O O . SER A 1 518 ? 13.619 6.288 -0.436 1.00 94.88 518 SER A O 1
ATOM 4012 N N . MET A 1 519 ? 12.661 8.307 -0.414 1.00 95.31 519 MET A N 1
ATOM 4013 C CA . MET A 1 519 ? 12.111 8.200 -1.780 1.00 95.31 519 MET A CA 1
ATOM 4014 C C . MET A 1 519 ? 13.179 8.003 -2.872 1.00 95.31 519 MET A C 1
ATOM 4016 O O . MET A 1 519 ? 12.860 7.567 -3.973 1.00 95.31 519 MET A O 1
ATOM 4020 N N . SER A 1 520 ? 14.445 8.293 -2.567 1.00 91.75 520 SER A N 1
ATOM 4021 C CA . SER A 1 520 ? 15.629 7.980 -3.377 1.00 91.75 520 SER A CA 1
ATOM 4022 C C . SER A 1 520 ? 16.034 6.495 -3.385 1.00 91.75 520 SER A C 1
ATOM 4024 O O . SER A 1 520 ? 16.926 6.124 -4.147 1.00 91.75 520 SER A O 1
ATOM 4026 N N . GLY A 1 521 ? 15.415 5.654 -2.547 1.00 91.00 521 GLY A N 1
ATOM 4027 C CA . GLY A 1 521 ? 15.823 4.268 -2.288 1.00 91.00 521 GLY A CA 1
ATOM 4028 C C . GLY A 1 521 ? 16.939 4.125 -1.245 1.00 91.00 521 GLY A C 1
ATOM 4029 O O . GLY A 1 521 ? 17.499 3.048 -1.095 1.00 91.00 521 GLY A O 1
ATOM 4030 N N . GLU A 1 522 ? 17.293 5.204 -0.543 1.00 90.56 522 GLU A N 1
ATOM 4031 C CA . GLU A 1 522 ? 18.388 5.230 0.437 1.00 90.56 522 GLU A CA 1
ATOM 4032 C C . GLU A 1 522 ? 17.889 4.982 1.868 1.00 90.56 522 GLU A C 1
ATOM 4034 O O . GLU A 1 522 ? 16.800 5.431 2.247 1.00 90.56 522 GLU A O 1
ATOM 4039 N N . ASN A 1 523 ? 18.738 4.365 2.697 1.00 91.62 523 ASN A N 1
ATOM 4040 C CA . ASN A 1 523 ? 18.469 4.065 4.109 1.00 91.62 523 ASN A CA 1
ATOM 4041 C C . ASN A 1 523 ? 17.166 3.265 4.282 1.00 91.62 523 ASN A C 1
ATOM 4043 O O . ASN A 1 523 ? 16.205 3.749 4.882 1.00 91.62 523 ASN A O 1
ATOM 4047 N N . GLU A 1 524 ? 17.119 2.073 3.690 1.00 94.50 524 GLU A N 1
ATOM 4048 C CA . GLU A 1 524 ? 16.049 1.097 3.907 1.00 94.50 524 GLU A CA 1
ATOM 4049 C C . GLU A 1 524 ? 16.183 0.415 5.270 1.00 94.50 524 GLU A C 1
ATOM 4051 O O . GLU A 1 524 ? 17.274 0.006 5.667 1.00 94.50 524 GLU A O 1
ATOM 4056 N N . GLU A 1 525 ? 15.058 0.267 5.966 1.00 94.69 525 GLU A N 1
ATOM 4057 C CA . GLU A 1 525 ? 14.948 -0.488 7.211 1.00 94.69 525 GLU A CA 1
ATOM 4058 C C . GLU A 1 525 ? 13.557 -1.127 7.360 1.00 94.69 525 GLU A C 1
ATOM 4060 O O . GLU A 1 525 ? 12.553 -0.625 6.843 1.00 94.69 525 GLU A O 1
ATOM 4065 N N . GLN A 1 526 ? 13.486 -2.215 8.128 1.00 95.62 526 GLN A N 1
ATOM 4066 C CA . GLN A 1 526 ? 12.219 -2.837 8.500 1.00 95.62 526 GLN A CA 1
ATOM 4067 C C . GLN A 1 526 ? 11.551 -2.029 9.618 1.00 95.62 526 GLN A C 1
ATOM 4069 O O . GLN A 1 526 ? 11.986 -2.070 10.767 1.00 95.62 526 GLN A O 1
ATOM 4074 N N . LEU A 1 527 ? 10.449 -1.353 9.291 1.00 96.38 527 LEU A N 1
ATOM 4075 C CA . LEU A 1 527 ? 9.650 -0.581 10.243 1.00 96.38 527 LEU A CA 1
ATOM 4076 C C . LEU A 1 527 ? 8.827 -1.484 11.174 1.00 96.38 527 LEU A C 1
ATOM 4078 O O . LEU A 1 527 ? 8.678 -1.187 12.358 1.00 96.38 527 LEU A O 1
ATOM 4082 N N . LEU A 1 528 ? 8.248 -2.567 10.639 1.00 94.50 528 LEU A N 1
ATOM 4083 C CA . LEU A 1 528 ? 7.357 -3.445 11.401 1.00 94.50 528 LEU A CA 1
ATOM 4084 C C . LEU A 1 528 ? 7.359 -4.890 10.889 1.00 94.50 528 LEU A C 1
ATOM 4086 O O . LEU A 1 528 ? 7.272 -5.141 9.688 1.00 94.50 528 LEU A O 1
ATOM 4090 N N . GLN A 1 529 ? 7.376 -5.845 11.821 1.00 93.12 529 GLN A N 1
ATOM 4091 C CA . GLN A 1 529 ? 7.055 -7.249 11.557 1.00 93.12 529 GLN A CA 1
ATOM 4092 C C . GLN A 1 529 ? 5.537 -7.460 11.630 1.00 93.12 529 GLN A C 1
ATOM 4094 O O . GLN A 1 529 ? 4.920 -7.129 12.642 1.00 93.12 529 GLN A O 1
ATOM 4099 N N . LEU A 1 530 ? 4.940 -8.046 10.591 1.00 91.31 530 LEU A N 1
ATOM 4100 C CA . LEU A 1 530 ? 3.521 -8.406 10.566 1.00 91.31 530 LEU A CA 1
ATOM 4101 C C . LEU A 1 530 ? 3.303 -9.868 10.969 1.00 91.31 530 LEU A C 1
ATOM 4103 O O . LEU A 1 530 ? 4.201 -10.708 10.887 1.00 91.31 530 LEU A O 1
ATOM 4107 N N . THR A 1 531 ? 2.069 -10.161 11.374 1.00 84.94 531 THR A N 1
ATOM 4108 C CA . THR A 1 531 ? 1.583 -11.481 11.814 1.00 84.94 531 THR A CA 1
ATOM 4109 C C . THR A 1 531 ? 0.647 -12.132 10.782 1.00 84.94 531 THR A C 1
ATOM 4111 O O . THR A 1 531 ? -0.250 -12.905 11.134 1.00 84.94 531 THR A O 1
ATOM 4114 N N . GLY A 1 532 ? 0.804 -11.780 9.505 1.00 86.00 532 GLY A N 1
ATOM 4115 C CA . GLY A 1 532 ? -0.046 -12.246 8.412 1.00 86.00 532 GLY A CA 1
ATOM 4116 C C . GLY A 1 532 ? 0.322 -11.650 7.052 1.00 86.00 532 GLY A C 1
ATOM 4117 O O . GLY A 1 532 ? 1.291 -10.900 6.933 1.00 86.00 532 GLY A O 1
ATOM 4118 N N . GLU A 1 533 ? -0.485 -11.977 6.042 1.00 89.19 533 GLU A N 1
ATOM 4119 C CA . GLU A 1 533 ? -0.404 -11.467 4.665 1.00 89.19 533 GLU A CA 1
ATOM 4120 C C . GLU A 1 533 ? -0.972 -10.035 4.607 1.00 89.19 533 GLU A C 1
ATOM 4122 O O . GLU A 1 533 ? -2.176 -9.868 4.811 1.00 89.19 533 GLU A O 1
ATOM 4127 N N . PRO A 1 534 ? -0.173 -8.985 4.344 1.00 92.75 534 PRO A N 1
ATOM 4128 C CA . PRO A 1 534 ? -0.698 -7.645 4.108 1.00 92.75 534 PRO A CA 1
ATOM 4129 C C . PRO A 1 534 ? -1.484 -7.579 2.788 1.00 92.75 534 PRO A C 1
ATOM 4131 O O . PRO A 1 534 ? -1.095 -8.175 1.789 1.00 92.75 534 PRO A O 1
ATOM 4134 N N . LEU A 1 535 ? -2.568 -6.799 2.769 1.00 90.06 535 LEU A N 1
ATOM 4135 C CA . LEU A 1 535 ? -3.436 -6.596 1.598 1.00 90.06 535 LEU A CA 1
ATOM 4136 C C . LEU A 1 535 ? -3.317 -5.196 0.994 1.00 90.06 535 LEU A C 1
ATOM 4138 O O . LEU A 1 535 ? -3.381 -5.030 -0.222 1.00 90.06 535 LEU A O 1
ATOM 4142 N N . ALA A 1 536 ? -3.201 -4.184 1.852 1.00 92.69 536 ALA A N 1
ATOM 4143 C CA . ALA A 1 536 ? -3.134 -2.778 1.479 1.00 92.69 536 ALA A CA 1
ATOM 4144 C C . ALA A 1 536 ? -2.496 -1.969 2.613 1.00 92.69 536 ALA A C 1
ATOM 4146 O O . ALA A 1 536 ? -2.616 -2.336 3.783 1.00 92.69 536 ALA A O 1
ATOM 4147 N N . ILE A 1 537 ? -1.876 -0.842 2.265 1.00 95.44 537 ILE A N 1
ATOM 4148 C CA . ILE A 1 537 ? -1.272 0.124 3.190 1.00 95.44 537 ILE A CA 1
ATOM 4149 C C . ILE A 1 537 ? -1.685 1.540 2.775 1.00 95.44 537 ILE A C 1
ATOM 4151 O O . ILE A 1 537 ? -1.852 1.822 1.591 1.00 95.44 537 ILE A O 1
ATOM 4155 N N . SER A 1 538 ? -1.882 2.432 3.740 1.00 94.19 538 SER A N 1
ATOM 4156 C CA . SER A 1 538 ? -2.192 3.842 3.499 1.00 94.19 538 SER A CA 1
ATOM 4157 C C . SER A 1 538 ? -1.643 4.697 4.633 1.00 94.19 538 SER A C 1
ATOM 4159 O O . SER A 1 538 ? -1.635 4.269 5.786 1.00 94.19 538 SER A O 1
ATOM 4161 N N . ILE A 1 539 ? -1.231 5.926 4.330 1.00 91.69 539 ILE A N 1
ATOM 4162 C CA . ILE A 1 539 ? -0.690 6.873 5.307 1.00 91.69 539 ILE A CA 1
ATOM 4163 C C . ILE A 1 539 ? -1.523 8.156 5.343 1.00 91.69 539 ILE A C 1
ATOM 4165 O O . ILE A 1 539 ? -1.951 8.654 4.305 1.00 91.69 539 ILE A O 1
ATOM 4169 N N . SER A 1 540 ? -1.718 8.699 6.542 1.00 88.25 540 SER A N 1
ATOM 4170 C CA . SER A 1 540 ? -2.209 10.056 6.776 1.00 88.25 540 SER A CA 1
ATOM 4171 C C . SER A 1 540 ? -1.095 10.849 7.459 1.00 88.25 540 SER A C 1
ATOM 4173 O O . SER A 1 540 ? -0.900 10.679 8.667 1.00 88.25 540 SER A O 1
ATOM 4175 N N . PRO A 1 541 ? -0.328 11.676 6.724 1.00 83.50 541 PRO A N 1
ATOM 4176 C CA . PRO A 1 541 ? 0.671 12.560 7.316 1.00 83.50 541 PRO A CA 1
ATOM 4177 C C . PRO A 1 541 ? 0.046 13.504 8.350 1.00 83.50 541 PRO A C 1
ATOM 4179 O O . PRO A 1 541 ? -1.083 13.966 8.174 1.00 83.50 541 PRO A O 1
ATOM 4182 N N . ALA A 1 542 ? 0.775 13.802 9.424 1.00 73.94 542 ALA A N 1
ATOM 4183 C CA . ALA A 1 542 ? 0.353 14.805 10.396 1.00 73.94 542 ALA A CA 1
ATOM 4184 C C . ALA A 1 542 ? 0.418 16.217 9.792 1.00 73.94 542 ALA A C 1
ATOM 4186 O O . ALA A 1 542 ? 1.315 16.535 9.008 1.00 73.94 542 ALA A O 1
ATOM 4187 N N . THR A 1 543 ? -0.507 17.089 10.193 1.00 62.72 543 THR A N 1
ATOM 4188 C CA . THR A 1 543 ? -0.406 18.522 9.899 1.00 62.72 543 THR A CA 1
ATOM 4189 C C . THR A 1 543 ? 0.684 19.168 10.771 1.00 62.72 543 THR A C 1
ATOM 4191 O O . THR A 1 543 ? 0.874 18.742 11.915 1.00 62.72 543 THR A O 1
ATOM 4194 N N . PRO A 1 544 ? 1.374 20.231 10.301 1.00 50.59 544 PRO A N 1
ATOM 4195 C CA . PRO A 1 544 ? 2.486 20.865 11.032 1.00 50.59 544 PRO A CA 1
ATOM 4196 C C . PRO A 1 544 ? 2.160 21.409 12.435 1.00 50.59 544 PRO A C 1
ATOM 4198 O O . PRO A 1 544 ? 3.067 21.795 13.166 1.00 50.59 544 PRO A O 1
ATOM 4201 N N . VAL A 1 545 ? 0.879 21.462 12.808 1.00 45.38 545 VAL A N 1
ATOM 4202 C CA . VAL A 1 545 ? 0.391 21.943 14.110 1.00 45.38 545 VAL A CA 1
ATOM 4203 C C . VAL A 1 545 ? 0.708 20.946 15.240 1.00 45.38 545 VAL A C 1
ATOM 4205 O O . VAL A 1 545 ? 0.960 21.353 16.372 1.00 45.38 545 VAL A O 1
ATOM 4208 N N . ASN A 1 546 ? 0.769 19.643 14.938 1.00 48.84 546 ASN A N 1
ATOM 4209 C CA . ASN A 1 546 ? 0.924 18.572 15.930 1.00 48.84 546 ASN A CA 1
ATOM 4210 C C . ASN A 1 546 ? 2.391 18.118 16.054 1.00 48.84 546 ASN A C 1
ATOM 4212 O O . ASN A 1 546 ? 2.766 17.034 15.608 1.00 48.84 546 ASN A O 1
ATOM 4216 N N . GLY A 1 547 ? 3.222 18.954 16.685 1.00 51.59 547 GLY A N 1
ATOM 4217 C CA . GLY A 1 547 ? 4.696 18.929 16.615 1.00 51.59 547 GLY A CA 1
ATOM 4218 C C . GLY A 1 547 ? 5.482 17.694 17.101 1.00 51.59 547 GLY A C 1
ATOM 4219 O O . GLY A 1 547 ? 6.694 17.804 17.235 1.00 51.59 547 GLY A O 1
ATOM 4220 N N . ASN A 1 548 ? 4.853 16.541 17.364 1.00 68.12 548 ASN A N 1
ATOM 4221 C CA . ASN A 1 548 ? 5.506 15.332 17.902 1.00 68.12 548 ASN A CA 1
ATOM 4222 C C . ASN A 1 548 ? 5.227 14.023 17.121 1.00 68.12 548 ASN A C 1
ATOM 4224 O O . ASN A 1 548 ? 5.488 12.942 17.644 1.00 68.12 548 ASN A O 1
ATOM 4228 N N . SER A 1 549 ? 4.679 14.059 15.902 1.00 81.75 549 SER A N 1
ATOM 4229 C CA . SER A 1 549 ? 4.362 12.835 15.142 1.00 81.75 549 SER A CA 1
ATOM 4230 C C . SER A 1 549 ? 4.401 13.074 13.635 1.00 81.75 549 SER A C 1
ATOM 4232 O O . SER A 1 549 ? 3.953 14.118 13.174 1.00 81.75 549 SER A O 1
ATOM 4234 N N . ALA A 1 550 ? 4.886 12.102 12.859 1.00 83.69 550 ALA A N 1
ATOM 4235 C CA . ALA A 1 550 ? 4.841 12.158 11.399 1.00 83.69 550 ALA A CA 1
ATOM 4236 C C . ALA A 1 550 ? 3.451 11.838 10.820 1.00 83.69 550 ALA A C 1
ATOM 4238 O O . ALA A 1 550 ? 3.192 12.170 9.662 1.00 83.69 550 ALA A O 1
ATOM 4239 N N . GLY A 1 551 ? 2.556 11.203 11.586 1.00 85.12 551 GLY A N 1
ATOM 4240 C CA . GLY A 1 551 ? 1.210 10.834 11.140 1.00 85.12 551 GLY A CA 1
ATOM 4241 C C . GLY A 1 551 ? 0.792 9.419 11.537 1.00 85.12 551 GLY A C 1
ATOM 4242 O O . GLY A 1 551 ? 1.319 8.838 12.487 1.00 85.12 551 GLY A O 1
ATOM 4243 N N . LYS A 1 552 ? -0.172 8.867 10.796 1.00 86.75 552 LYS A N 1
ATOM 4244 C CA . LYS A 1 552 ? -0.787 7.558 11.048 1.00 86.75 552 LYS A CA 1
ATOM 4245 C C . LYS A 1 552 ? -0.655 6.643 9.832 1.00 86.75 552 LYS A C 1
ATOM 4247 O O . LYS A 1 552 ? -1.152 6.964 8.751 1.00 86.75 552 LYS A O 1
ATOM 4252 N N . LEU A 1 553 ? -0.012 5.496 10.016 1.00 93.38 553 LEU A N 1
ATOM 4253 C CA . LEU A 1 553 ? 0.126 4.445 9.009 1.00 93.38 553 LEU A CA 1
ATOM 4254 C C . LEU A 1 553 ? -0.897 3.346 9.306 1.00 93.38 553 LEU A C 1
ATOM 4256 O O . LEU A 1 553 ? -0.929 2.842 10.421 1.00 93.38 553 LEU A O 1
ATOM 4260 N N . CYS A 1 554 ? -1.730 2.971 8.341 1.00 94.12 554 CYS A N 1
ATOM 4261 C CA . CYS A 1 554 ? -2.725 1.909 8.499 1.00 94.12 554 CYS A CA 1
ATOM 4262 C C . CYS A 1 554 ? -2.530 0.832 7.433 1.00 94.12 554 CYS A C 1
ATOM 4264 O O . CYS A 1 554 ? -2.224 1.147 6.281 1.00 94.12 554 CYS A O 1
ATOM 4266 N N . TRP A 1 555 ? -2.741 -0.429 7.805 1.00 95.69 555 TRP A N 1
ATOM 4267 C CA . TRP A 1 555 ? -2.696 -1.570 6.893 1.00 95.69 555 TRP A CA 1
ATOM 4268 C C . TRP A 1 555 ? -3.782 -2.590 7.227 1.00 95.69 555 TRP A C 1
ATOM 4270 O O . TRP A 1 555 ? -4.224 -2.717 8.369 1.00 95.69 555 TRP A O 1
ATOM 4280 N N . MET A 1 556 ? -4.203 -3.333 6.209 1.00 93.75 556 MET A N 1
ATOM 4281 C CA . MET A 1 556 ? -5.043 -4.518 6.380 1.00 93.75 556 MET A CA 1
ATOM 4282 C C . MET A 1 556 ? -4.190 -5.763 6.175 1.00 93.75 556 MET A C 1
ATOM 4284 O O . MET A 1 556 ? -3.355 -5.782 5.270 1.00 93.75 556 MET A O 1
ATOM 4288 N N . GLN A 1 557 ? -4.397 -6.793 6.993 1.00 92.50 557 GLN A N 1
ATOM 4289 C CA . GLN A 1 557 ? -3.684 -8.068 6.895 1.00 92.50 557 GLN A CA 1
ATOM 4290 C C . GLN A 1 557 ? -4.605 -9.268 7.146 1.00 92.50 557 GLN A C 1
ATOM 4292 O O . GLN A 1 557 ? -5.550 -9.168 7.927 1.00 92.50 557 GLN A O 1
ATOM 4297 N N . ARG A 1 558 ? -4.309 -10.414 6.527 1.00 87.62 558 ARG A N 1
ATOM 4298 C CA . ARG A 1 558 ? -4.942 -11.711 6.809 1.00 87.62 558 ARG A CA 1
ATOM 4299 C C . ARG A 1 558 ? -4.064 -12.520 7.751 1.00 87.62 558 ARG A C 1
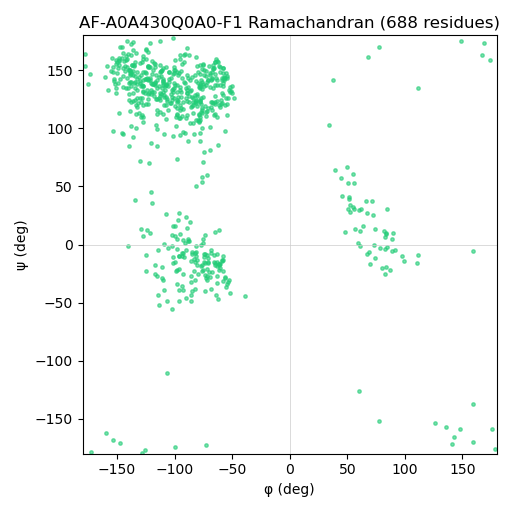ATOM 4301 O O . ARG A 1 558 ? -2.948 -12.894 7.395 1.00 87.62 558 ARG A O 1
ATOM 4308 N N . SER A 1 559 ? -4.581 -12.821 8.935 1.00 83.31 559 SER A N 1
ATOM 4309 C CA . SER A 1 559 ? -3.872 -13.560 9.981 1.00 83.31 559 SER A CA 1
ATOM 4310 C C . SER A 1 559 ? -4.542 -14.900 10.285 1.00 83.31 559 SER A C 1
ATOM 4312 O O . SER A 1 559 ? -5.765 -15.045 10.245 1.00 83.31 559 SER A O 1
ATOM 4314 N N . SER A 1 560 ? -3.729 -15.903 10.626 1.00 73.88 560 SER A N 1
ATOM 4315 C CA . SER A 1 560 ? -4.210 -17.224 11.039 1.00 73.88 560 SER A CA 1
ATOM 4316 C C . SER A 1 560 ? -4.720 -17.198 12.486 1.00 73.88 560 SER A C 1
ATOM 4318 O O . SER A 1 560 ? -3.931 -17.048 13.424 1.00 73.88 560 SER A O 1
ATOM 4320 N N . LYS A 1 561 ? -6.024 -17.402 12.686 1.00 66.31 561 LYS A N 1
ATOM 4321 C CA . LYS A 1 561 ? -6.677 -17.508 13.997 1.00 66.31 561 LYS A CA 1
ATOM 4322 C C . LYS A 1 561 ? -6.940 -18.980 14.332 1.00 66.31 561 LYS A C 1
ATOM 4324 O O . LYS A 1 561 ? -7.962 -19.561 13.969 1.00 66.31 561 LYS A O 1
ATOM 4329 N N . GLY A 1 562 ? -5.996 -19.595 15.044 1.00 60.38 562 GLY A N 1
ATOM 4330 C CA . GLY A 1 562 ? -6.053 -21.015 15.409 1.00 60.38 562 GLY A CA 1
ATOM 4331 C C . GLY A 1 562 ? -5.674 -21.949 14.254 1.00 60.38 562 GLY A C 1
ATOM 4332 O O . GLY A 1 562 ? -4.870 -21.592 13.400 1.00 60.38 562 GLY A O 1
ATOM 4333 N N . MET A 1 563 ? -6.215 -23.172 14.253 1.00 49.91 563 MET A N 1
ATOM 4334 C CA . MET A 1 563 ? -5.812 -24.233 13.312 1.00 49.91 563 MET A CA 1
ATOM 4335 C C . MET A 1 563 ? -6.495 -24.148 11.932 1.00 49.91 563 MET A C 1
ATOM 4337 O O . MET A 1 563 ? -5.951 -24.674 10.967 1.00 49.91 563 MET A O 1
ATOM 4341 N N . PHE A 1 564 ? -7.661 -23.493 11.833 1.00 48.09 564 PHE A N 1
ATOM 4342 C CA . PHE A 1 564 ? -8.492 -23.476 10.614 1.00 48.09 564 PHE A CA 1
ATOM 4343 C C . PHE A 1 564 ? -9.144 -22.118 10.289 1.00 48.09 564 PHE A C 1
ATOM 4345 O O . PHE A 1 564 ? -9.861 -22.014 9.299 1.00 48.09 564 PHE A O 1
ATOM 4352 N N . GLY A 1 565 ? -8.945 -21.083 11.113 1.00 60.41 565 GLY A N 1
ATOM 4353 C CA . GLY A 1 565 ? -9.502 -19.753 10.866 1.00 60.41 565 GLY A CA 1
ATOM 4354 C C . GLY A 1 565 ? -8.506 -18.851 10.143 1.00 60.41 565 GLY A C 1
ATOM 4355 O O . GLY A 1 565 ? -7.399 -18.653 10.637 1.00 60.41 565 GLY A O 1
ATOM 4356 N N . LEU A 1 566 ? -8.915 -18.252 9.027 1.00 71.12 566 LEU A N 1
ATOM 4357 C CA . LEU A 1 566 ? -8.322 -17.007 8.537 1.00 71.12 566 LEU A CA 1
ATOM 4358 C C . LEU A 1 566 ? -9.213 -15.855 8.987 1.00 71.12 566 LEU A C 1
ATOM 4360 O O . LEU A 1 566 ? -10.439 -15.958 8.927 1.00 71.12 566 LEU A O 1
ATOM 4364 N N . VAL A 1 567 ? -8.596 -14.778 9.459 1.00 81.75 567 VAL A N 1
ATOM 4365 C CA . VAL A 1 567 ? -9.292 -13.566 9.878 1.00 81.75 567 VAL A CA 1
ATOM 4366 C C . VAL A 1 567 ? -8.541 -12.363 9.346 1.00 81.75 567 VAL A C 1
ATOM 4368 O O . VAL A 1 567 ? -7.327 -12.249 9.520 1.00 81.75 567 VAL A O 1
ATOM 4371 N N . THR A 1 568 ? -9.278 -11.465 8.706 1.00 88.69 568 THR A N 1
ATOM 4372 C CA . THR A 1 568 ? -8.734 -10.208 8.209 1.00 88.69 568 THR A CA 1
ATOM 4373 C C . THR A 1 568 ? -8.836 -9.156 9.307 1.00 88.69 568 THR A C 1
ATOM 4375 O O . THR A 1 568 ? -9.852 -9.041 9.996 1.00 88.69 568 THR A O 1
ATOM 4378 N N . GLU A 1 569 ? -7.771 -8.388 9.491 1.00 89.50 569 GLU A N 1
ATOM 4379 C CA . GLU A 1 569 ? -7.635 -7.388 10.543 1.00 89.50 569 GLU A CA 1
ATOM 4380 C C . GLU A 1 569 ? -7.183 -6.057 9.941 1.00 89.50 569 GLU A C 1
ATOM 4382 O O . GLU A 1 569 ? -6.309 -6.019 9.073 1.00 89.50 569 GLU A O 1
ATOM 4387 N N . LEU A 1 570 ? -7.763 -4.961 10.424 1.00 88.69 570 LEU A N 1
ATOM 4388 C CA . LEU A 1 570 ? -7.292 -3.603 10.179 1.00 88.69 570 LEU A CA 1
ATOM 4389 C C . LEU A 1 570 ? -6.464 -3.152 11.380 1.00 88.69 570 LEU A C 1
ATOM 4391 O O . LEU A 1 570 ? -6.969 -3.108 12.504 1.00 88.69 570 LEU A O 1
ATOM 4395 N N . HIS A 1 571 ? -5.226 -2.752 11.119 1.00 90.31 571 HIS A N 1
ATOM 4396 C CA . HIS A 1 571 ? -4.304 -2.201 12.105 1.00 90.31 571 HIS A CA 1
ATOM 4397 C C . HIS A 1 571 ? -3.911 -0.779 11.723 1.00 90.31 571 HIS A C 1
ATOM 4399 O O . HIS A 1 571 ? -3.859 -0.427 10.540 1.00 90.31 571 HIS A O 1
ATOM 4405 N N . CYS A 1 572 ? -3.616 0.039 12.727 1.00 88.62 572 CYS A N 1
ATOM 4406 C CA . CYS A 1 572 ? -3.015 1.346 12.524 1.00 88.62 572 CYS A CA 1
ATOM 4407 C C . CYS A 1 572 ? -1.934 1.613 13.570 1.00 88.62 572 CYS A C 1
ATOM 4409 O O . CYS A 1 572 ? -2.115 1.347 14.756 1.00 88.62 572 CYS A O 1
ATOM 4411 N N . ALA A 1 573 ? -0.846 2.225 13.118 1.00 84.56 573 ALA A N 1
ATOM 4412 C CA . ALA A 1 573 ? 0.269 2.661 13.930 1.00 84.56 573 ALA A CA 1
ATOM 4413 C C . ALA A 1 573 ? 0.429 4.185 13.885 1.00 84.56 573 ALA A C 1
ATOM 4415 O O . ALA A 1 573 ? 0.318 4.812 12.824 1.00 84.56 573 ALA A O 1
ATOM 4416 N N . ARG A 1 574 ? 0.731 4.788 15.037 1.00 84.25 574 ARG A N 1
ATOM 4417 C CA . ARG A 1 574 ? 1.167 6.186 15.121 1.00 84.25 574 ARG A CA 1
ATOM 4418 C C . ARG A 1 574 ? 2.668 6.252 14.866 1.00 84.25 574 ARG A C 1
ATOM 4420 O O . ARG A 1 574 ? 3.442 5.637 15.594 1.00 84.25 574 ARG A O 1
ATOM 4427 N N . LEU A 1 575 ? 3.073 7.025 13.865 1.00 86.50 575 LEU A N 1
ATOM 4428 C CA . LEU A 1 575 ? 4.478 7.244 13.541 1.00 86.50 575 LEU A CA 1
ATOM 4429 C C . LEU A 1 575 ? 5.082 8.319 14.453 1.00 86.50 575 LEU A C 1
ATOM 4431 O O . LEU A 1 575 ? 4.441 9.339 14.735 1.00 86.50 575 LEU A O 1
ATOM 4435 N N . GLY A 1 576 ? 6.324 8.117 14.884 1.00 84.44 576 GLY A N 1
ATOM 4436 C CA . GLY A 1 576 ? 7.084 9.135 15.611 1.00 84.44 576 GLY A CA 1
ATOM 4437 C C . GLY A 1 576 ? 7.547 10.283 14.719 1.00 84.44 576 GLY A C 1
ATOM 4438 O O . GLY A 1 576 ? 7.125 10.392 13.566 1.00 84.44 576 GLY A O 1
ATOM 4439 N N . GLN A 1 577 ? 8.369 11.190 15.246 1.00 85.81 577 GLN A N 1
ATOM 4440 C CA . GLN A 1 577 ? 8.686 12.457 14.564 1.00 85.81 577 GLN A CA 1
ATOM 4441 C C . GLN A 1 577 ? 9.423 12.251 13.233 1.00 85.81 577 GLN A C 1
ATOM 4443 O O . GLN A 1 577 ? 9.230 13.014 12.290 1.00 85.81 577 GLN A O 1
ATOM 4448 N N . THR A 1 578 ? 10.252 11.212 13.154 1.00 89.69 578 THR A N 1
ATOM 4449 C CA . THR A 1 578 ? 11.070 10.888 11.977 1.00 89.69 578 THR A CA 1
ATOM 4450 C C . THR A 1 578 ? 10.302 10.149 10.882 1.00 89.69 578 THR A C 1
ATOM 4452 O O . THR A 1 578 ? 10.832 9.989 9.788 1.00 89.69 578 THR A O 1
ATOM 4455 N N . GLY A 1 579 ? 9.098 9.637 11.170 1.00 90.62 579 GLY A N 1
ATOM 4456 C CA . GLY A 1 579 ? 8.381 8.678 10.316 1.00 90.62 579 GLY A CA 1
ATOM 4457 C C . GLY A 1 579 ? 8.946 7.249 10.336 1.00 90.62 579 GLY A C 1
ATOM 4458 O O . GLY A 1 579 ? 8.283 6.328 9.873 1.00 90.62 579 GLY A O 1
ATOM 4459 N N . ARG A 1 580 ? 10.135 7.046 10.912 1.00 94.25 580 ARG A N 1
ATOM 4460 C CA . ARG A 1 580 ? 10.899 5.786 10.900 1.00 94.25 580 ARG A CA 1
ATOM 4461 C C . ARG A 1 580 ? 10.730 4.934 12.163 1.00 94.25 580 ARG A C 1
ATOM 4463 O O . ARG A 1 580 ? 11.355 3.894 12.314 1.00 94.25 580 ARG A O 1
ATOM 4470 N N . GLU A 1 581 ? 9.861 5.363 13.071 1.00 91.19 581 GLU A N 1
ATOM 4471 C CA . GLU A 1 581 ? 9.574 4.691 14.338 1.00 91.19 581 GLU A CA 1
ATOM 4472 C C . GLU A 1 581 ? 8.059 4.591 14.564 1.00 91.19 581 GLU A C 1
ATOM 4474 O O . GLU A 1 581 ? 7.297 5.476 14.159 1.00 91.19 581 GLU A O 1
ATOM 4479 N N . ILE A 1 582 ? 7.620 3.528 15.239 1.00 86.38 582 ILE A N 1
ATOM 4480 C CA . ILE A 1 582 ? 6.229 3.328 15.656 1.00 86.38 582 ILE A CA 1
ATOM 4481 C C . ILE A 1 582 ? 6.111 3.630 17.153 1.00 86.38 582 ILE A C 1
ATOM 4483 O O . ILE A 1 582 ? 6.772 2.992 17.969 1.00 86.38 582 ILE A O 1
ATOM 4487 N N . LEU A 1 583 ? 5.248 4.585 17.509 1.00 78.69 583 LEU A N 1
ATOM 4488 C CA . LEU A 1 583 ? 4.962 4.964 18.898 1.00 78.69 583 LEU A CA 1
ATOM 4489 C C . LEU A 1 583 ? 3.880 4.079 19.527 1.00 78.69 583 LEU A C 1
ATOM 4491 O O . LEU A 1 583 ? 4.012 3.653 20.670 1.00 78.69 583 LEU A O 1
ATOM 4495 N N . THR A 1 584 ? 2.807 3.807 18.781 1.00 75.38 584 THR A N 1
ATOM 4496 C CA . THR A 1 584 ? 1.724 2.888 19.170 1.00 75.38 584 THR A CA 1
ATOM 4497 C C . THR A 1 584 ? 1.296 2.068 17.960 1.00 75.38 584 THR A C 1
ATOM 4499 O O . THR A 1 584 ? 1.402 2.541 16.828 1.00 75.38 584 THR A O 1
ATOM 4502 N N . ASN A 1 585 ? 0.825 0.842 18.190 1.00 80.50 585 ASN A N 1
ATOM 4503 C CA . ASN A 1 585 ? 0.264 -0.044 17.173 1.00 80.50 585 ASN A CA 1
ATOM 4504 C C . ASN A 1 585 ? -0.987 -0.718 17.743 1.00 80.50 585 ASN A C 1
ATOM 4506 O O . ASN A 1 585 ? -0.914 -1.373 18.783 1.00 80.50 585 ASN A O 1
ATOM 4510 N N . GLU A 1 586 ? -2.120 -0.552 17.068 1.00 77.44 586 GLU A N 1
ATOM 4511 C CA . GLU A 1 586 ? -3.431 -0.972 17.551 1.00 77.44 586 GLU A CA 1
ATOM 4512 C C . GLU A 1 586 ? -4.196 -1.735 16.464 1.00 77.44 586 GLU A C 1
ATOM 4514 O O . GLU A 1 586 ? -4.335 -1.261 15.330 1.00 77.44 586 GLU A O 1
ATOM 4519 N N . LYS A 1 587 ? -4.773 -2.889 16.834 1.00 83.44 587 LYS A N 1
ATOM 4520 C CA . LYS A 1 587 ? -5.810 -3.532 16.021 1.00 83.44 587 LYS A CA 1
ATOM 4521 C C . LYS A 1 587 ? -7.094 -2.727 16.156 1.00 83.44 587 LYS A C 1
ATOM 4523 O O . LYS A 1 587 ? -7.737 -2.743 17.202 1.00 83.44 587 LYS A O 1
ATOM 4528 N N . ILE A 1 588 ? -7.472 -2.066 15.073 1.00 82.00 588 ILE A N 1
ATOM 4529 C CA . ILE A 1 588 ? -8.618 -1.167 15.008 1.00 82.00 588 ILE A CA 1
ATOM 4530 C C . ILE A 1 588 ? -9.919 -1.934 14.731 1.00 82.00 588 ILE A C 1
ATOM 4532 O O . ILE A 1 588 ? -10.956 -1.625 15.314 1.00 82.00 588 ILE A O 1
ATOM 4536 N N . ARG A 1 589 ? -9.887 -2.941 13.846 1.00 80.31 589 ARG A N 1
ATOM 4537 C CA . ARG A 1 589 ? -11.061 -3.767 13.513 1.00 80.31 589 ARG A CA 1
ATOM 4538 C C . ARG A 1 589 ? -10.650 -5.197 13.183 1.00 80.31 589 ARG A C 1
ATOM 4540 O O . ARG A 1 589 ? -9.638 -5.430 12.530 1.00 80.31 589 ARG A O 1
ATOM 4547 N N . GLU A 1 590 ? -11.469 -6.148 13.608 1.00 84.38 590 GLU A N 1
ATOM 4548 C CA . GLU A 1 590 ? -11.433 -7.534 13.144 1.00 84.38 590 GLU A CA 1
ATOM 4549 C C . GLU A 1 590 ? -12.645 -7.740 12.222 1.00 84.38 590 GLU A C 1
ATOM 4551 O O . GLU A 1 590 ? -13.770 -7.418 12.611 1.00 84.38 59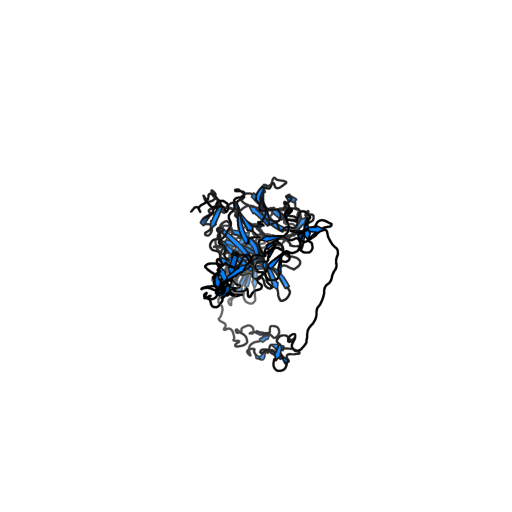0 GLU A O 1
ATOM 4556 N N . PHE A 1 591 ? -12.433 -8.195 10.987 1.00 78.31 591 PHE A N 1
ATOM 4557 C CA . PHE A 1 591 ? -13.509 -8.337 10.004 1.00 78.31 591 PHE A CA 1
ATOM 4558 C C . PHE A 1 591 ? -14.215 -9.688 10.141 1.00 78.31 591 PHE A C 1
ATOM 4560 O O . PHE A 1 591 ? -13.587 -10.726 10.354 1.00 78.31 591 PHE A O 1
ATOM 4567 N N . SER A 1 592 ? -15.541 -9.696 9.966 1.00 67.50 592 SER A N 1
ATOM 4568 C CA . SER A 1 592 ? -16.260 -10.960 9.781 1.00 67.50 592 SER A CA 1
ATOM 4569 C C . SER A 1 592 ? -15.921 -11.556 8.405 1.00 67.50 592 SER A C 1
ATOM 4571 O O . SER A 1 592 ? -15.715 -10.787 7.464 1.00 67.50 592 SER A O 1
ATOM 4573 N N . PRO A 1 593 ? -15.996 -12.887 8.209 1.00 64.81 593 PRO A N 1
ATOM 4574 C CA . PRO A 1 593 ? -15.834 -13.506 6.885 1.00 64.81 593 PRO A CA 1
ATOM 4575 C C . PRO A 1 593 ? -16.829 -13.008 5.822 1.00 64.81 593 PRO A C 1
ATOM 4577 O O . PRO A 1 593 ? -16.665 -13.274 4.636 1.00 64.81 593 PRO A O 1
ATOM 4580 N N . SER A 1 594 ? -17.888 -12.304 6.240 1.00 66.00 594 SER A N 1
ATOM 4581 C CA . SER A 1 594 ? -18.868 -11.690 5.346 1.00 66.00 594 SER A CA 1
ATOM 4582 C C . SER A 1 594 ? -18.559 -10.229 5.000 1.00 66.00 594 SER A C 1
ATOM 4584 O O . SER A 1 594 ? -19.246 -9.674 4.151 1.00 66.00 594 SER A O 1
ATOM 4586 N N . GLU A 1 595 ? -17.563 -9.599 5.623 1.00 70.19 595 GLU A N 1
ATOM 4587 C CA . GLU A 1 595 ? -17.138 -8.205 5.401 1.00 70.19 595 GLU A CA 1
ATOM 4588 C C . GLU A 1 595 ? -15.675 -8.135 4.927 1.00 70.19 595 GLU A C 1
ATOM 4590 O O . GLU A 1 595 ? -14.933 -7.236 5.314 1.00 70.19 595 GLU A O 1
ATOM 4595 N N . GLU A 1 596 ? -15.249 -9.107 4.114 1.00 82.38 596 GLU A N 1
ATOM 4596 C CA . GLU A 1 596 ? -13.868 -9.201 3.632 1.00 82.38 596 GLU A CA 1
ATOM 4597 C C . GLU A 1 596 ? -13.470 -7.940 2.834 1.00 82.38 596 GLU A C 1
ATOM 4599 O O . GLU A 1 596 ? -14.111 -7.622 1.819 1.00 82.38 596 GLU A O 1
ATOM 4604 N N . PRO A 1 597 ? -12.430 -7.200 3.260 1.00 87.12 597 PRO A N 1
ATOM 4605 C CA . PRO A 1 597 ? -11.953 -6.038 2.534 1.00 87.12 597 PRO A CA 1
ATOM 4606 C C . PRO A 1 597 ? -11.157 -6.436 1.285 1.00 87.12 597 PRO A C 1
ATOM 4608 O O . PRO A 1 597 ? -10.575 -7.513 1.176 1.00 87.12 597 PRO A O 1
ATOM 4611 N N . SER A 1 598 ? -11.124 -5.518 0.330 1.00 85.12 598 SER A N 1
ATOM 4612 C CA . SER A 1 598 ? -10.332 -5.597 -0.899 1.00 85.12 598 SER A CA 1
ATOM 4613 C C . SER A 1 598 ? -9.037 -4.780 -0.788 1.00 85.12 598 SER A C 1
ATOM 4615 O O . SER A 1 598 ? -8.723 -4.205 0.250 1.00 85.12 598 SER A O 1
ATOM 4617 N N . PHE A 1 599 ? -8.301 -4.680 -1.895 1.00 85.56 599 PHE A N 1
ATOM 4618 C CA . PHE A 1 599 ? -7.061 -3.906 -1.997 1.00 85.56 599 PHE A CA 1
ATOM 4619 C C . PHE A 1 599 ? -7.255 -2.377 -1.963 1.00 85.56 599 PHE A C 1
ATOM 4621 O O . PHE A 1 599 ? -6.283 -1.641 -1.808 1.00 85.56 599 PHE A O 1
ATOM 4628 N N . GLY A 1 600 ? -8.480 -1.877 -2.159 1.00 88.44 600 GLY A N 1
ATOM 4629 C CA . GLY A 1 600 ? -8.761 -0.442 -2.159 1.00 88.44 600 GLY A CA 1
ATOM 4630 C C . GLY A 1 600 ? -8.843 0.112 -0.739 1.00 88.44 600 GLY A C 1
ATOM 4631 O O . GLY A 1 600 ? -9.794 -0.186 -0.020 1.00 88.44 600 GLY A O 1
ATOM 4632 N N . MET A 1 601 ? -7.874 0.945 -0.353 1.00 92.88 601 MET A N 1
ATOM 4633 C CA . MET A 1 601 ? -7.836 1.620 0.945 1.00 92.88 601 MET A CA 1
ATOM 4634 C C . MET A 1 601 ? -7.146 2.985 0.839 1.00 92.88 601 MET A C 1
ATOM 4636 O O . MET A 1 601 ? -6.129 3.121 0.163 1.00 92.88 601 MET A O 1
ATOM 4640 N N . THR A 1 602 ? -7.683 4.001 1.514 1.00 92.44 602 THR A N 1
ATOM 4641 C CA . THR A 1 602 ? -7.122 5.361 1.507 1.00 92.44 602 THR A CA 1
ATOM 4642 C C . THR A 1 602 ? -7.479 6.125 2.785 1.00 92.44 602 THR A C 1
ATOM 4644 O O . THR A 1 602 ? -8.509 5.849 3.403 1.00 92.44 602 THR A O 1
ATOM 4647 N N . GLN A 1 603 ? -6.639 7.081 3.187 1.00 88.75 603 GLN A N 1
ATOM 4648 C CA . GLN A 1 603 ? -6.896 8.003 4.294 1.00 88.75 603 GLN A CA 1
ATOM 4649 C C . GLN A 1 603 ? -7.052 9.436 3.769 1.00 88.75 603 GLN A C 1
ATOM 4651 O O . GLN A 1 603 ? -6.260 9.883 2.941 1.00 88.75 603 GLN A O 1
ATOM 4656 N N . TYR A 1 604 ? -8.042 10.173 4.273 1.00 84.00 604 TYR A N 1
ATOM 4657 C CA . TYR A 1 604 ? -8.230 11.597 3.987 1.00 84.00 604 TYR A CA 1
ATOM 4658 C C . TYR A 1 604 ? -8.923 12.303 5.160 1.00 84.00 604 TYR A C 1
ATOM 4660 O O . TYR A 1 604 ? -9.941 11.813 5.637 1.00 84.00 604 TYR A O 1
ATOM 4668 N N . LYS A 1 605 ? -8.375 13.441 5.624 1.00 75.12 605 LYS A N 1
ATOM 4669 C CA . LYS A 1 605 ? -8.895 14.265 6.745 1.00 75.12 605 LYS A CA 1
ATOM 4670 C C . LYS A 1 605 ? -9.436 13.417 7.919 1.00 75.12 605 LYS A C 1
ATOM 4672 O O . LYS A 1 605 ? -10.639 13.361 8.156 1.00 75.12 605 LYS A O 1
ATOM 4677 N N . GLY A 1 606 ? -8.550 12.656 8.569 1.00 71.94 606 GLY A N 1
ATOM 4678 C CA . GLY A 1 606 ? -8.886 11.783 9.708 1.00 71.94 606 GLY A CA 1
ATOM 4679 C C . GLY A 1 606 ? -9.754 10.555 9.375 1.00 71.94 606 GLY A C 1
ATOM 4680 O O . GLY A 1 606 ? -9.970 9.696 10.231 1.00 71.94 606 GLY A O 1
ATOM 4681 N N . THR A 1 607 ? -10.246 10.425 8.140 1.00 77.50 607 THR A N 1
ATOM 4682 C CA . THR A 1 607 ? -11.127 9.338 7.701 1.00 77.50 607 THR A CA 1
ATOM 4683 C C . THR A 1 607 ? -10.339 8.264 6.960 1.00 77.50 607 THR A C 1
ATOM 4685 O O . THR A 1 607 ? -9.778 8.527 5.898 1.00 77.50 607 THR A O 1
ATOM 4688 N N . LEU A 1 608 ? -10.338 7.033 7.476 1.00 86.88 608 LEU A N 1
ATOM 4689 C CA . LEU A 1 608 ? -9.915 5.849 6.722 1.00 86.88 608 LEU A CA 1
ATOM 4690 C C . LEU A 1 608 ? -11.118 5.257 5.976 1.00 86.88 608 LEU A C 1
ATOM 4692 O O . LEU A 1 608 ? -12.180 5.057 6.572 1.00 86.88 608 LEU A O 1
ATOM 4696 N N . LEU A 1 609 ? -10.922 4.953 4.693 1.00 91.25 609 LEU A N 1
ATOM 4697 C CA . LEU A 1 609 ? -11.906 4.367 3.786 1.00 91.25 609 LEU A CA 1
ATOM 4698 C C . LEU A 1 609 ? -11.345 3.084 3.155 1.00 91.25 609 LEU A C 1
ATOM 4700 O O . LEU A 1 609 ? -10.166 3.050 2.799 1.00 91.25 609 LEU A O 1
ATOM 4704 N N . TRP A 1 610 ? -12.182 2.062 2.955 1.00 92.75 610 TRP A N 1
ATOM 4705 C CA . TRP A 1 610 ? -11.813 0.835 2.228 1.00 92.75 610 TRP A CA 1
ATOM 4706 C C . TRP A 1 610 ? -12.997 0.206 1.479 1.00 92.75 610 TRP A C 1
ATOM 4708 O O . TRP A 1 610 ? -14.158 0.445 1.810 1.00 92.75 610 TRP A O 1
ATOM 4718 N N . THR A 1 611 ? -12.721 -0.603 0.455 1.00 91.38 611 THR A N 1
ATOM 4719 C CA . THR A 1 611 ? -13.743 -1.260 -0.385 1.00 91.38 611 THR A CA 1
ATOM 4720 C C . THR A 1 611 ? -13.962 -2.735 -0.034 1.00 91.38 611 THR A C 1
ATOM 4722 O O . THR A 1 611 ? -13.017 -3.436 0.321 1.00 91.38 611 THR A O 1
ATOM 4725 N N . ASP A 1 612 ? -15.197 -3.231 -0.169 1.00 88.56 612 ASP A N 1
ATOM 4726 C CA . ASP A 1 612 ? -15.563 -4.652 0.006 1.00 88.56 612 ASP A CA 1
ATOM 4727 C C . ASP A 1 612 ? -15.043 -5.512 -1.167 1.00 88.56 612 ASP A C 1
ATOM 4729 O O . ASP A 1 612 ? -15.135 -5.103 -2.327 1.00 88.56 612 ASP A O 1
ATOM 4733 N N . ALA A 1 613 ? -14.534 -6.717 -0.896 1.00 81.38 613 ALA A N 1
ATOM 4734 C CA . ALA A 1 613 ? -14.055 -7.644 -1.931 1.00 81.38 613 ALA A CA 1
ATOM 4735 C C . ALA A 1 613 ? -15.179 -8.280 -2.768 1.00 81.38 613 ALA A C 1
ATOM 4737 O O . ALA A 1 613 ? -14.935 -8.759 -3.878 1.00 81.38 613 ALA A O 1
ATOM 4738 N N . SER A 1 614 ? -16.407 -8.291 -2.244 1.00 76.38 614 SER A N 1
ATOM 4739 C CA . SER A 1 614 ? -17.531 -9.085 -2.757 1.00 76.38 614 SER A CA 1
ATOM 4740 C C . SER A 1 614 ? -18.788 -8.274 -3.089 1.00 76.38 614 SER A C 1
ATOM 4742 O O . SER A 1 614 ? -19.746 -8.829 -3.635 1.00 76.38 614 SER A O 1
ATOM 4744 N N . LYS A 1 615 ? -18.824 -6.987 -2.712 1.00 82.50 615 LYS A N 1
ATOM 4745 C CA . LYS A 1 615 ? -20.011 -6.121 -2.805 1.00 82.50 615 LYS A CA 1
ATOM 4746 C C . LYS A 1 615 ? -19.662 -4.745 -3.370 1.00 82.50 615 LYS A C 1
ATOM 4748 O O . LYS A 1 615 ? -18.580 -4.211 -3.155 1.00 82.50 615 LYS A O 1
ATOM 4753 N N . THR A 1 616 ? -20.648 -4.097 -3.989 1.00 86.50 616 THR A N 1
ATOM 4754 C CA . THR A 1 616 ? -20.597 -2.690 -4.432 1.00 86.50 616 THR A CA 1
ATOM 4755 C C . THR A 1 616 ? -20.765 -1.713 -3.257 1.00 86.50 616 THR A C 1
ATOM 4757 O O . THR A 1 616 ? -21.709 -0.920 -3.167 1.00 86.50 616 THR A O 1
ATOM 4760 N N . VAL A 1 617 ? -19.860 -1.834 -2.286 1.00 87.75 617 VAL A N 1
ATOM 4761 C CA . VAL A 1 617 ? -19.872 -1.141 -0.996 1.00 87.75 617 VAL A CA 1
ATOM 4762 C C . VAL A 1 617 ? -18.460 -0.667 -0.668 1.00 87.75 617 VAL A C 1
ATOM 4764 O O . VAL A 1 617 ? -17.489 -1.394 -0.880 1.00 87.75 617 VAL A O 1
ATOM 4767 N N . TYR A 1 618 ? -18.361 0.536 -0.112 1.00 90.69 618 TYR A N 1
ATOM 4768 C CA . TYR A 1 618 ? -17.182 0.963 0.634 1.00 90.69 618 TYR A CA 1
ATOM 4769 C C . TYR A 1 618 ? -17.578 1.296 2.072 1.00 90.69 618 TYR A C 1
ATOM 4771 O O . TYR A 1 618 ? -18.748 1.554 2.373 1.00 90.69 618 TYR A O 1
ATOM 4779 N N . TYR A 1 619 ? -16.597 1.260 2.956 1.00 87.56 619 TYR A N 1
ATOM 4780 C CA . TYR A 1 619 ? -16.738 1.544 4.372 1.00 87.56 619 TYR A CA 1
ATOM 4781 C C . TYR A 1 619 ? -15.894 2.771 4.727 1.00 87.56 619 TYR A C 1
ATOM 4783 O O . TYR A 1 619 ? -14.885 3.046 4.073 1.00 87.56 619 TYR A O 1
ATOM 4791 N N . SER A 1 620 ? -16.307 3.493 5.762 1.00 82.62 620 SER A N 1
ATOM 4792 C CA . SER A 1 620 ? -15.501 4.484 6.482 1.00 82.62 620 SER A CA 1
ATOM 4793 C C . SER A 1 620 ? -15.446 4.080 7.948 1.00 82.62 620 SER A C 1
ATOM 4795 O O . SER A 1 620 ? -16.389 3.452 8.416 1.00 82.62 620 SER A O 1
ATOM 4797 N N . ILE A 1 621 ? -14.391 4.453 8.679 1.00 72.75 621 ILE A N 1
ATOM 4798 C CA . ILE A 1 621 ? -14.332 4.252 10.144 1.00 72.75 621 ILE A CA 1
ATOM 4799 C C . ILE A 1 621 ? -14.625 5.516 10.960 1.00 72.75 621 ILE A C 1
ATOM 4801 O O . ILE A 1 621 ? -14.768 5.463 12.176 1.00 72.75 621 ILE A O 1
ATOM 4805 N N . ASN A 1 622 ? -14.685 6.666 10.296 1.00 61.59 622 ASN A N 1
ATOM 4806 C CA . ASN A 1 622 ? -14.844 7.961 10.936 1.00 61.59 622 ASN A CA 1
ATOM 4807 C C . ASN A 1 622 ? -15.697 8.886 10.046 1.00 61.59 622 ASN A C 1
ATOM 4809 O O . ASN A 1 622 ? -15.164 9.471 9.106 1.00 61.59 622 ASN A O 1
ATOM 4813 N N . PRO A 1 623 ? -17.015 8.985 10.284 1.00 60.22 623 PRO A N 1
ATOM 4814 C CA . PRO A 1 623 ? -17.823 8.087 11.124 1.00 60.22 623 PRO A CA 1
ATOM 4815 C C . PRO A 1 623 ? -17.808 6.629 10.613 1.00 60.22 623 PRO A C 1
ATOM 4817 O O . PRO A 1 623 ? -17.633 6.400 9.410 1.00 60.22 623 PRO A O 1
ATOM 4820 N N . ASP A 1 624 ? -18.003 5.639 11.497 1.00 72.69 624 ASP A N 1
ATOM 4821 C CA . ASP A 1 624 ? -18.129 4.227 11.086 1.00 72.69 624 ASP A CA 1
ATOM 4822 C C . ASP A 1 624 ? -19.409 4.044 10.264 1.00 72.69 624 ASP A C 1
ATOM 4824 O O . ASP A 1 624 ? -20.528 4.205 10.758 1.00 72.69 624 ASP A O 1
ATOM 4828 N N . ARG A 1 625 ? -19.252 3.775 8.966 1.00 77.31 625 ARG A N 1
ATOM 4829 C CA . ARG A 1 625 ? -20.372 3.652 8.031 1.00 77.31 625 ARG A CA 1
ATOM 4830 C C . ARG A 1 625 ? -20.095 2.589 6.987 1.00 77.31 625 ARG A C 1
ATOM 4832 O O . ARG A 1 625 ? -18.971 2.363 6.550 1.00 77.31 625 ARG A O 1
ATOM 4839 N N . ARG A 1 626 ? -21.191 2.011 6.501 1.00 84.62 626 ARG A N 1
ATOM 4840 C CA . ARG A 1 626 ? -21.230 1.083 5.373 1.00 84.62 626 ARG A CA 1
ATOM 4841 C C . ARG A 1 626 ? -22.042 1.703 4.239 1.00 84.62 626 ARG A C 1
ATOM 4843 O O . ARG A 1 626 ? -23.272 1.706 4.291 1.00 84.62 626 ARG A O 1
ATOM 4850 N N . ILE A 1 627 ? -21.367 2.220 3.215 1.00 88.56 627 ILE A N 1
ATOM 4851 C CA . ILE A 1 627 ? -21.986 2.995 2.139 1.00 88.56 627 ILE A CA 1
ATOM 4852 C C . ILE A 1 627 ? -22.241 2.092 0.928 1.00 88.56 627 ILE A C 1
ATOM 4854 O O . ILE A 1 627 ? -21.317 1.645 0.246 1.00 88.56 627 ILE A O 1
ATOM 4858 N N . ARG A 1 628 ? -23.519 1.840 0.614 1.00 88.50 628 ARG A N 1
ATOM 4859 C CA . ARG A 1 628 ? -23.909 1.143 -0.621 1.00 88.50 628 ARG A CA 1
ATOM 4860 C C . ARG A 1 628 ? -23.926 2.111 -1.798 1.00 88.50 628 ARG A C 1
ATOM 4862 O O . ARG A 1 628 ? -24.707 3.062 -1.817 1.00 88.50 628 ARG A O 1
ATOM 4869 N N . VAL A 1 629 ? -23.144 1.805 -2.823 1.00 88.44 629 VAL A N 1
ATOM 4870 C CA . VAL A 1 629 ? -23.097 2.592 -4.056 1.00 88.44 629 VAL A CA 1
ATOM 4871 C C . VAL A 1 629 ? -24.174 2.089 -5.020 1.00 88.44 629 VAL A C 1
ATOM 4873 O O . VAL A 1 629 ? -24.282 0.893 -5.291 1.00 88.44 629 VAL A O 1
ATOM 4876 N N . ARG A 1 630 ? -25.013 2.997 -5.523 1.00 85.88 630 ARG A N 1
ATOM 4877 C CA . ARG A 1 630 ? -26.025 2.714 -6.556 1.00 85.88 630 ARG A CA 1
ATOM 4878 C C . ARG A 1 630 ? -25.538 3.146 -7.939 1.00 85.88 630 ARG A C 1
ATOM 4880 O O . ARG A 1 630 ? -24.687 4.022 -8.045 1.00 85.88 630 ARG A O 1
ATOM 4887 N N . TYR A 1 631 ? -26.153 2.562 -8.970 1.00 82.31 631 TYR A N 1
ATOM 4888 C CA . TYR A 1 631 ? -25.844 2.772 -10.395 1.00 82.31 631 TYR A CA 1
ATOM 4889 C C . TYR A 1 631 ? -24.473 2.243 -10.853 1.00 82.31 631 TYR A C 1
ATOM 4891 O O . TYR A 1 631 ? -23.923 2.709 -11.842 1.00 82.31 631 TYR A O 1
ATOM 4899 N N . VAL A 1 632 ? -23.969 1.214 -10.170 1.00 76.00 632 VAL A N 1
ATOM 4900 C CA . VAL A 1 632 ? -22.930 0.316 -10.693 1.00 76.00 632 VAL A CA 1
ATOM 4901 C C . VAL A 1 632 ? -23.649 -0.775 -11.492 1.00 76.00 632 VAL A C 1
ATOM 4903 O O . VAL A 1 632 ? -24.481 -1.475 -10.906 1.00 76.00 632 VAL A O 1
ATOM 4906 N N . CYS A 1 633 ? -23.403 -0.907 -12.801 1.00 61.09 633 CYS A N 1
ATOM 4907 C CA . CYS A 1 633 ? -23.831 -2.114 -13.512 1.00 61.09 633 CYS A CA 1
ATOM 4908 C C . CYS A 1 633 ? -22.808 -3.222 -13.285 1.00 61.09 633 CYS A C 1
ATOM 4910 O O . CYS A 1 633 ? -21.661 -2.948 -12.950 1.00 61.09 633 CYS A O 1
ATOM 4912 N N . CYS A 1 634 ? -23.234 -4.466 -13.526 1.00 61.31 634 CYS A N 1
ATOM 4913 C CA . CYS A 1 634 ? -22.406 -5.484 -14.173 1.00 61.31 634 CYS A CA 1
ATOM 4914 C C . CYS A 1 634 ? -21.166 -5.994 -13.394 1.00 61.31 634 CYS A C 1
ATOM 4916 O O . CYS A 1 634 ? -20.580 -7.000 -13.787 1.00 61.31 634 CYS A O 1
ATOM 4918 N N . SER A 1 635 ? -20.820 -5.369 -12.269 1.00 65.94 635 SER A N 1
ATOM 4919 C CA . SER A 1 635 ? -19.731 -5.700 -11.361 1.00 65.94 635 SER A CA 1
ATOM 4920 C C . SER A 1 635 ? -20.270 -5.927 -9.954 1.00 65.94 635 SER A C 1
ATOM 4922 O O . SER A 1 635 ? -21.156 -5.212 -9.478 1.00 65.94 635 SER A O 1
ATOM 4924 N N . ASN A 1 636 ? -19.694 -6.912 -9.268 1.00 60.59 636 ASN A N 1
ATOM 4925 C CA . ASN A 1 636 ? -20.019 -7.214 -7.878 1.00 60.59 636 ASN A CA 1
ATOM 4926 C C . ASN A 1 636 ? -19.042 -6.569 -6.881 1.00 60.59 636 ASN A C 1
ATOM 4928 O O . ASN A 1 636 ? -19.330 -6.595 -5.693 1.00 60.59 636 ASN A O 1
ATOM 4932 N N . ARG A 1 637 ? -17.916 -5.987 -7.321 1.00 76.31 637 ARG A N 1
ATOM 4933 C CA . ARG A 1 637 ? -16.821 -5.530 -6.442 1.00 76.31 637 ARG A CA 1
ATOM 4934 C C . ARG A 1 637 ? -16.218 -4.200 -6.896 1.00 76.31 637 ARG A C 1
ATOM 4936 O O . ARG A 1 637 ? -16.374 -3.810 -8.049 1.00 76.31 637 ARG A O 1
ATOM 4943 N N . PHE A 1 638 ? -15.473 -3.547 -6.010 1.00 85.81 638 PHE A N 1
ATOM 4944 C CA . PHE A 1 638 ? -14.573 -2.456 -6.390 1.00 85.81 638 PHE A CA 1
ATOM 4945 C C . PHE A 1 638 ? -13.122 -2.941 -6.398 1.00 85.81 638 PHE A C 1
ATOM 4947 O O . PHE A 1 638 ? -12.740 -3.785 -5.590 1.00 85.81 638 PHE A O 1
ATOM 4954 N N . GLN A 1 639 ? -12.328 -2.443 -7.345 1.00 82.19 639 GLN A N 1
ATOM 4955 C CA . GLN A 1 639 ? -10.945 -2.890 -7.555 1.00 82.19 639 GLN A CA 1
ATOM 4956 C C . GLN A 1 639 ? -9.940 -1.967 -6.837 1.00 82.19 639 GLN A C 1
ATOM 4958 O O . GLN A 1 639 ? -8.977 -2.448 -6.242 1.00 82.19 639 GLN A O 1
ATOM 4963 N N . ALA A 1 640 ? -10.195 -0.654 -6.855 1.00 88.75 640 ALA A N 1
ATOM 4964 C CA . ALA A 1 640 ? -9.453 0.375 -6.134 1.00 88.75 640 ALA A CA 1
ATOM 4965 C C . ALA A 1 640 ? -10.371 1.506 -5.644 1.00 88.75 640 ALA A C 1
ATOM 4967 O O . ALA A 1 640 ? -11.508 1.675 -6.097 1.00 88.75 640 ALA A O 1
ATOM 4968 N N . LEU A 1 641 ? -9.819 2.293 -4.724 1.00 92.19 641 LEU A N 1
ATOM 4969 C CA . LEU A 1 641 ? -10.457 3.397 -4.024 1.00 92.19 641 LEU A CA 1
ATOM 4970 C C . LEU A 1 641 ? -9.447 4.539 -3.891 1.00 92.19 641 LEU A C 1
ATOM 4972 O O . LEU A 1 641 ? -8.308 4.306 -3.494 1.00 92.19 641 LEU A O 1
ATOM 4976 N N . SER A 1 642 ? -9.867 5.768 -4.174 1.00 92.25 642 SER A N 1
ATOM 4977 C CA . SER A 1 642 ? -9.067 6.964 -3.911 1.00 92.25 642 SER A CA 1
ATOM 4978 C C . SER A 1 642 ? -9.958 8.138 -3.510 1.00 92.25 642 SER A C 1
ATOM 4980 O O . SER A 1 642 ? -11.159 8.135 -3.784 1.00 92.25 642 SER A O 1
ATOM 4982 N N . VAL A 1 643 ? -9.378 9.149 -2.868 1.00 89.62 643 VAL A N 1
ATOM 4983 C CA . VAL A 1 643 ? -10.053 10.416 -2.568 1.00 89.62 643 VAL A CA 1
ATOM 4984 C C . VAL A 1 643 ? -9.364 11.528 -3.338 1.00 89.62 643 VAL A C 1
ATOM 4986 O O . VAL A 1 643 ? -8.140 11.626 -3.348 1.00 89.62 643 VAL A O 1
ATOM 4989 N N . LEU A 1 644 ? -10.171 12.377 -3.966 1.00 83.06 644 LEU A N 1
ATOM 4990 C CA . LEU A 1 644 ? -9.723 13.641 -4.519 1.00 83.06 644 LEU A CA 1
ATOM 4991 C C . LEU A 1 644 ? -10.233 14.760 -3.614 1.00 83.06 644 LEU A C 1
ATOM 4993 O O . LEU A 1 644 ? -11.440 14.980 -3.485 1.00 83.06 644 LEU A O 1
ATOM 4997 N N . GLY A 1 645 ? -9.289 15.466 -3.010 1.00 78.69 645 GLY A N 1
ATOM 4998 C CA . GLY A 1 645 ? -9.542 16.604 -2.144 1.00 78.69 645 GLY A CA 1
ATOM 4999 C C . GLY A 1 645 ? -8.356 17.561 -2.136 1.00 78.69 645 GLY A C 1
ATOM 5000 O O . GLY A 1 645 ? -7.447 17.450 -2.963 1.00 78.69 645 GLY A O 1
ATOM 5001 N N . ASP A 1 646 ? -8.380 18.504 -1.204 1.00 79.12 646 ASP A N 1
ATOM 5002 C CA . ASP A 1 646 ? -7.343 19.520 -1.054 1.00 79.12 646 ASP A CA 1
ATOM 5003 C C . ASP A 1 646 ? -6.061 18.906 -0.481 1.00 79.12 646 ASP A C 1
ATOM 5005 O O . ASP A 1 646 ? -6.112 18.032 0.391 1.00 79.12 646 ASP A O 1
ATOM 5009 N N . CYS A 1 647 ? -4.896 19.393 -0.912 1.00 77.62 647 CYS A N 1
ATOM 5010 C CA . CYS A 1 647 ? -3.658 19.064 -0.210 1.00 77.62 647 CYS A CA 1
ATOM 5011 C C . CYS A 1 647 ? -3.647 19.685 1.201 1.00 77.62 647 CYS A C 1
ATOM 5013 O O . CYS A 1 647 ? -4.199 20.773 1.394 1.00 77.62 647 CYS A O 1
ATOM 5015 N N . PRO A 1 648 ? -2.952 19.067 2.176 1.00 69.25 648 PRO A N 1
ATOM 5016 C CA . PRO A 1 648 ? -2.702 19.684 3.476 1.00 69.25 648 PRO A CA 1
ATOM 5017 C C . PRO A 1 648 ? -2.046 21.063 3.310 1.00 69.25 648 PRO A C 1
ATOM 5019 O O . PRO A 1 648 ? -0.966 21.181 2.722 1.00 69.25 648 PRO A O 1
ATOM 5022 N N . GLN A 1 649 ? -2.700 22.114 3.816 1.00 58.44 649 GLN A N 1
ATOM 5023 C CA . GLN A 1 649 ? -2.223 23.489 3.654 1.00 58.44 649 GLN A CA 1
ATOM 5024 C C . GLN A 1 649 ? -0.806 23.671 4.231 1.00 58.44 649 GLN A C 1
ATOM 5026 O O . GLN A 1 649 ? -0.428 23.028 5.210 1.00 58.44 649 GLN A O 1
ATOM 5031 N N . ALA A 1 650 ? -0.027 24.559 3.604 1.00 59.31 650 ALA A N 1
ATOM 5032 C CA . ALA A 1 650 ? 1.351 24.916 3.970 1.00 59.31 650 ALA A CA 1
ATOM 5033 C C . ALA A 1 650 ? 2.412 23.785 3.928 1.00 59.31 650 ALA A C 1
ATOM 5035 O O . ALA A 1 650 ? 3.540 23.993 4.371 1.00 59.31 650 ALA A O 1
ATOM 5036 N N . SER A 1 651 ? 2.108 22.617 3.352 1.00 74.56 651 SER A N 1
ATOM 5037 C CA . SER A 1 651 ? 3.099 21.546 3.158 1.00 74.56 651 SER A CA 1
ATOM 5038 C C . SER A 1 651 ? 3.981 21.796 1.929 1.00 74.56 651 SER A C 1
ATOM 5040 O O . SER A 1 651 ? 3.471 22.006 0.832 1.00 74.56 651 SER A O 1
ATOM 5042 N N . THR A 1 652 ? 5.306 21.744 2.093 1.00 87.38 652 THR A N 1
ATOM 5043 C CA . THR A 1 652 ? 6.296 21.864 1.002 1.00 87.38 652 THR A CA 1
ATOM 5044 C C . THR A 1 652 ? 7.460 20.902 1.234 1.00 87.38 652 THR A C 1
ATOM 5046 O O . THR A 1 652 ? 7.670 20.449 2.359 1.00 87.38 652 THR A O 1
ATOM 5049 N N . ASN A 1 653 ? 8.207 20.582 0.178 1.00 91.31 653 ASN A N 1
ATOM 5050 C CA . ASN A 1 653 ? 9.447 19.810 0.252 1.00 91.31 653 ASN A CA 1
ATOM 5051 C C . ASN A 1 653 ? 10.539 20.437 -0.655 1.00 91.31 653 ASN A C 1
ATOM 5053 O O . ASN A 1 653 ? 10.254 21.375 -1.411 1.00 91.31 6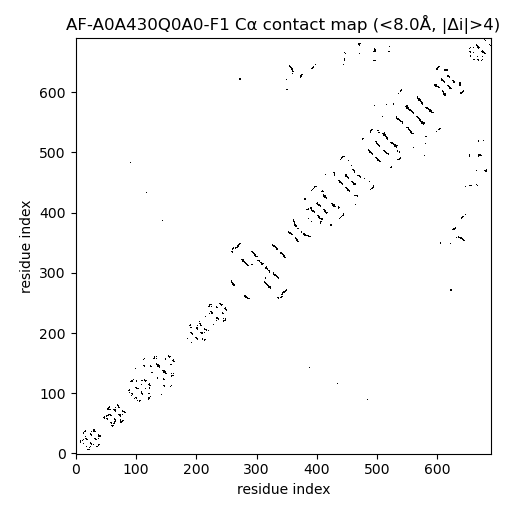53 ASN A O 1
ATOM 5057 N N . PRO A 1 654 ? 11.794 19.947 -0.633 1.00 93.88 654 PRO A N 1
ATOM 5058 C CA . PRO A 1 654 ? 12.896 20.548 -1.393 1.00 93.88 654 PRO A CA 1
ATOM 5059 C C . PRO A 1 654 ? 12.786 20.415 -2.922 1.00 93.88 654 PRO A C 1
ATOM 5061 O O . PRO A 1 654 ? 13.597 21.016 -3.636 1.00 93.88 654 PRO A O 1
ATOM 5064 N N . CYS A 1 655 ? 11.806 19.656 -3.422 1.00 94.38 655 CYS A N 1
ATOM 5065 C CA . CYS A 1 655 ? 11.486 19.482 -4.838 1.00 94.38 655 CYS A CA 1
ATOM 5066 C C . CYS A 1 655 ? 10.322 20.372 -5.317 1.00 94.38 655 CYS A C 1
ATOM 5068 O O . CYS A 1 655 ? 10.265 20.686 -6.506 1.00 94.38 655 CYS A O 1
ATOM 5070 N N . THR A 1 656 ? 9.447 20.841 -4.414 1.00 91.75 656 THR A N 1
ATOM 5071 C CA . THR A 1 656 ? 8.245 21.643 -4.730 1.00 91.75 656 THR A CA 1
ATOM 5072 C C . THR A 1 656 ? 8.537 22.863 -5.606 1.00 91.75 656 THR A C 1
ATOM 5074 O O . THR A 1 656 ? 7.797 23.154 -6.544 1.00 91.75 656 THR A O 1
ATOM 5077 N N . TYR A 1 657 ? 9.632 23.579 -5.337 1.00 90.31 657 TYR A N 1
ATOM 5078 C CA . TYR A 1 657 ? 9.996 24.782 -6.085 1.00 90.31 657 TYR A CA 1
ATOM 5079 C C . TYR A 1 657 ? 11.032 24.478 -7.168 1.00 90.31 657 TYR A C 1
ATOM 5081 O O . TYR A 1 657 ? 12.130 23.992 -6.888 1.00 90.31 657 TYR A O 1
ATOM 5089 N N . SER A 1 658 ? 10.683 24.794 -8.419 1.00 91.06 658 SER A N 1
ATOM 5090 C CA . SER A 1 658 ? 11.527 24.602 -9.609 1.00 91.06 658 SER A CA 1
ATOM 5091 C C . SER A 1 658 ? 12.097 23.181 -9.747 1.00 91.06 658 SER A C 1
ATOM 5093 O O . SER A 1 658 ? 13.260 23.028 -10.116 1.00 91.06 658 SER A O 1
ATOM 5095 N N . ASN A 1 659 ? 11.302 22.149 -9.418 1.00 91.69 659 ASN A N 1
ATOM 5096 C CA . ASN A 1 659 ? 11.715 20.734 -9.420 1.00 91.69 659 ASN A CA 1
ATOM 5097 C C . ASN A 1 659 ? 13.006 20.489 -8.613 1.00 91.69 659 ASN A C 1
ATOM 5099 O O . ASN A 1 659 ? 13.878 19.726 -9.022 1.00 91.69 659 ASN A O 1
ATOM 5103 N N . GLY A 1 660 ? 13.201 21.245 -7.529 1.00 92.06 660 GLY A N 1
ATOM 5104 C CA . GLY A 1 660 ? 14.432 21.219 -6.747 1.00 92.06 660 GLY A CA 1
ATOM 5105 C C . GLY A 1 660 ? 15.701 21.504 -7.559 1.00 92.06 660 GLY A C 1
ATOM 5106 O O . GLY A 1 660 ? 16.755 20.968 -7.250 1.00 92.06 660 GLY A O 1
ATOM 5107 N N . ARG A 1 661 ? 15.622 22.314 -8.622 1.00 92.31 661 ARG A N 1
ATOM 5108 C CA . ARG A 1 661 ? 16.709 22.551 -9.596 1.00 92.31 661 ARG A CA 1
ATOM 5109 C C . ARG A 1 661 ? 17.210 21.303 -10.342 1.00 92.31 661 ARG A C 1
ATOM 5111 O O . ARG A 1 661 ? 18.085 21.458 -11.185 1.00 92.31 661 ARG A O 1
ATOM 5118 N N . CYS A 1 662 ? 16.643 20.121 -10.103 1.00 90.25 662 CYS A N 1
ATOM 5119 C CA . CYS A 1 662 ? 16.985 18.913 -10.840 1.00 90.25 662 CYS A CA 1
ATOM 5120 C C . CYS A 1 662 ? 16.479 19.020 -12.280 1.00 90.25 662 CYS A C 1
ATOM 5122 O O . CYS A 1 662 ? 15.316 19.373 -12.519 1.00 90.25 662 CYS A O 1
ATOM 5124 N N . ARG A 1 663 ? 17.305 18.641 -13.253 1.00 87.94 663 ARG A N 1
ATOM 5125 C CA . ARG A 1 663 ? 16.911 18.600 -14.668 1.00 87.94 663 ARG A CA 1
ATOM 5126 C C . ARG A 1 663 ? 15.807 17.567 -14.933 1.00 87.94 663 ARG A C 1
ATOM 5128 O O . ARG A 1 663 ? 14.814 17.860 -15.610 1.00 87.94 663 ARG A O 1
ATOM 5135 N N . TYR A 1 664 ? 15.936 16.380 -14.343 1.00 89.62 664 TYR A N 1
ATOM 5136 C CA . TYR A 1 664 ? 15.038 15.240 -14.556 1.00 89.62 664 TYR A CA 1
ATOM 5137 C C . TYR A 1 664 ? 14.118 14.998 -13.359 1.00 89.62 664 TYR A C 1
ATOM 5139 O O . TYR A 1 664 ? 13.207 15.800 -13.150 1.00 89.62 664 TYR A O 1
ATOM 5147 N N . ILE A 1 665 ? 14.289 13.924 -12.594 1.00 92.62 665 ILE A N 1
ATOM 5148 C CA . ILE A 1 665 ? 13.409 13.613 -11.464 1.00 92.62 665 ILE A CA 1
ATOM 5149 C C . ILE A 1 665 ? 14.081 14.102 -10.175 1.00 92.62 665 ILE A C 1
ATOM 5151 O O . ILE A 1 665 ? 15.267 13.865 -9.954 1.00 92.62 665 ILE A O 1
ATOM 5155 N N . CYS A 1 666 ? 13.324 14.825 -9.350 1.00 94.56 666 CYS A N 1
ATOM 5156 C CA . CYS A 1 666 ? 13.734 15.248 -8.013 1.00 94.56 666 CYS A CA 1
ATOM 5157 C C . CYS A 1 666 ? 13.051 14.349 -6.986 1.00 94.56 666 CYS A C 1
ATOM 5159 O O . CYS A 1 666 ? 11.824 14.251 -7.004 1.00 94.56 666 CYS A O 1
ATOM 5161 N N . LEU A 1 667 ? 13.825 13.702 -6.114 1.00 95.25 667 LEU A N 1
ATOM 5162 C CA . LEU A 1 667 ? 13.317 12.825 -5.059 1.00 95.25 667 LEU A CA 1
ATOM 5163 C C . LEU A 1 667 ? 13.663 13.435 -3.691 1.00 95.25 667 LEU A C 1
ATOM 5165 O O . LEU A 1 667 ? 14.852 13.558 -3.395 1.00 95.25 667 LEU A O 1
ATOM 5169 N N . PRO A 1 668 ? 12.689 13.846 -2.860 1.00 94.12 668 PRO A N 1
ATOM 5170 C CA . PRO A 1 668 ? 12.971 14.376 -1.525 1.00 94.12 668 PRO A CA 1
ATOM 5171 C C . PRO A 1 668 ? 13.522 13.275 -0.603 1.00 94.12 668 PRO A C 1
ATOM 5173 O O . PRO A 1 668 ? 13.078 12.130 -0.660 1.00 94.12 668 PRO A O 1
ATOM 5176 N N . ASN A 1 669 ? 14.472 13.616 0.266 1.00 91.00 669 ASN A N 1
ATOM 5177 C CA . ASN A 1 669 ? 15.046 12.708 1.265 1.00 91.00 669 ASN A CA 1
ATOM 5178 C C . ASN A 1 669 ? 15.447 13.478 2.545 1.00 91.00 669 ASN A C 1
ATOM 5180 O O . ASN A 1 669 ? 15.070 14.638 2.731 1.00 91.00 669 ASN A O 1
ATOM 5184 N N . ASP A 1 670 ? 16.162 12.808 3.457 1.00 85.00 670 ASP A N 1
ATOM 5185 C CA . ASP A 1 670 ? 16.671 13.373 4.721 1.00 85.00 670 ASP A CA 1
ATOM 5186 C C . ASP A 1 670 ? 15.597 14.114 5.548 1.00 85.00 670 ASP A C 1
ATOM 5188 O O . ASP A 1 670 ? 15.706 15.300 5.865 1.00 85.00 670 ASP A O 1
ATOM 5192 N N . GLY A 1 671 ? 14.476 13.434 5.817 1.00 81.81 671 GLY A N 1
ATOM 5193 C CA . GLY A 1 671 ? 13.365 14.000 6.590 1.00 81.81 671 GLY A CA 1
ATOM 5194 C C . GLY A 1 671 ? 12.748 15.254 5.959 1.00 81.81 671 GLY A C 1
ATOM 5195 O O . GLY A 1 671 ? 12.281 16.133 6.682 1.00 81.81 671 GLY A O 1
ATOM 5196 N N . GLY A 1 672 ? 12.794 15.370 4.627 1.00 81.44 672 GLY A N 1
ATOM 5197 C CA . GLY A 1 672 ? 12.273 16.516 3.882 1.00 81.44 672 GLY A CA 1
ATOM 5198 C C . GLY A 1 672 ? 13.209 17.718 3.821 1.00 81.44 672 GLY A C 1
ATOM 5199 O O . GLY A 1 672 ? 12.776 18.803 3.437 1.00 81.44 672 GLY A O 1
ATOM 5200 N N . ARG A 1 673 ? 14.476 17.568 4.220 1.00 86.94 673 ARG A N 1
ATOM 5201 C CA . ARG A 1 673 ? 15.457 18.668 4.253 1.00 86.94 673 ARG A CA 1
ATOM 5202 C C . ARG A 1 673 ? 16.373 18.687 3.038 1.00 86.94 673 ARG A C 1
ATOM 5204 O O . ARG A 1 673 ? 16.893 19.747 2.696 1.00 86.94 673 ARG A O 1
ATOM 5211 N N . SER A 1 674 ? 16.527 17.546 2.372 1.00 91.94 674 SER A N 1
ATOM 5212 C CA . SER A 1 674 ? 17.368 17.387 1.190 1.00 91.94 674 SER A CA 1
ATOM 5213 C C . SER A 1 674 ? 16.601 16.727 0.035 1.00 91.94 674 SER A C 1
ATOM 5215 O O . SER A 1 674 ? 15.395 16.463 0.112 1.00 91.94 674 SER A O 1
ATOM 5217 N N . ARG A 1 675 ? 17.291 16.537 -1.087 1.00 93.56 675 ARG A N 1
ATOM 5218 C CA . ARG A 1 675 ? 16.784 15.879 -2.292 1.00 93.56 675 ARG A CA 1
ATOM 5219 C C . ARG A 1 675 ? 17.915 15.212 -3.061 1.00 93.56 675 ARG A C 1
ATOM 5221 O O . ARG A 1 675 ? 19.044 15.694 -3.040 1.00 93.56 675 ARG A O 1
ATOM 5228 N N . THR A 1 676 ? 17.566 14.201 -3.843 1.00 93.50 676 THR A N 1
ATOM 5229 C CA . THR A 1 676 ? 18.447 13.578 -4.831 1.00 93.50 676 THR A CA 1
ATOM 5230 C C . THR A 1 676 ? 17.906 13.851 -6.231 1.00 93.50 676 THR A C 1
ATOM 5232 O O . THR A 1 676 ? 16.749 13.546 -6.531 1.00 93.50 676 THR A O 1
ATOM 5235 N N . CYS A 1 677 ? 18.745 14.412 -7.102 1.00 92.69 677 CYS A N 1
ATOM 5236 C CA . CYS A 1 677 ? 18.458 14.524 -8.528 1.00 92.69 677 CYS A CA 1
ATOM 5237 C C . CYS A 1 677 ? 18.853 13.217 -9.227 1.00 92.69 677 CYS A C 1
ATOM 5239 O O . CYS A 1 677 ? 20.017 12.814 -9.189 1.00 92.69 677 CYS A O 1
ATOM 5241 N N . VAL A 1 678 ? 17.894 12.542 -9.867 1.00 91.56 678 VAL A N 1
ATOM 5242 C CA . VAL A 1 678 ? 18.130 11.256 -10.543 1.00 91.56 678 VAL A CA 1
ATOM 5243 C C . VAL A 1 678 ? 17.929 11.357 -12.050 1.00 91.56 678 VAL A C 1
ATOM 5245 O O . VAL A 1 678 ? 17.035 12.052 -12.543 1.00 91.56 678 VAL A O 1
ATOM 5248 N N . CYS A 1 679 ? 18.800 10.658 -12.772 1.00 90.25 679 CYS A N 1
ATOM 5249 C CA . CYS A 1 679 ? 18.773 10.537 -14.221 1.00 90.25 679 CYS A CA 1
ATOM 5250 C C . CYS A 1 679 ? 17.731 9.500 -14.670 1.00 90.25 679 CYS A C 1
ATOM 5252 O O . CYS A 1 679 ? 17.529 8.522 -13.953 1.00 90.25 679 CYS A O 1
ATOM 5254 N N . PRO A 1 680 ? 17.100 9.672 -15.842 1.00 91.50 680 PRO A N 1
ATOM 5255 C CA . PRO A 1 680 ? 16.212 8.668 -16.418 1.00 91.50 680 PRO A CA 1
ATOM 5256 C C . PRO A 1 680 ? 16.951 7.403 -16.862 1.00 91.50 680 PRO A C 1
ATOM 5258 O O . PRO A 1 680 ? 18.063 7.493 -17.386 1.00 91.50 680 PRO A O 1
ATOM 5261 N N . ASP A 1 681 ? 16.288 6.250 -16.782 1.00 88.75 681 ASP A N 1
ATOM 5262 C CA . ASP A 1 681 ? 16.852 4.959 -17.212 1.00 88.75 681 ASP A CA 1
ATOM 5263 C C . ASP A 1 681 ? 17.166 4.933 -18.724 1.00 88.75 681 ASP A C 1
ATOM 5265 O O . ASP A 1 681 ? 18.066 4.230 -19.183 1.00 88.75 681 ASP A O 1
ATOM 5269 N N . ASN A 1 682 ? 16.444 5.739 -19.513 1.00 83.38 682 ASN A N 1
ATOM 5270 C CA . ASN A 1 682 ? 16.637 5.888 -20.956 1.00 83.38 682 ASN A CA 1
ATOM 5271 C C . ASN A 1 682 ? 17.681 6.951 -21.359 1.00 83.38 682 ASN A C 1
ATOM 5273 O O . ASN A 1 682 ? 17.903 7.147 -22.554 1.00 83.38 682 ASN A O 1
ATOM 5277 N N . GLU A 1 683 ? 18.362 7.600 -20.405 1.00 82.06 683 GLU A N 1
ATOM 5278 C CA . GLU A 1 683 ? 19.457 8.546 -20.668 1.00 82.06 683 GLU A CA 1
ATOM 5279 C C . GLU A 1 683 ? 20.775 8.127 -19.973 1.00 82.06 683 GLU A C 1
ATOM 5281 O O . GLU A 1 683 ? 21.248 8.809 -19.060 1.00 82.06 683 GLU A O 1
ATOM 5286 N N . PRO A 1 684 ? 21.448 7.048 -20.427 1.00 66.50 684 PRO A N 1
ATOM 5287 C CA . PRO A 1 684 ? 22.651 6.501 -19.776 1.00 66.50 684 PRO A CA 1
ATOM 5288 C C . PRO A 1 684 ? 23.888 7.422 -19.806 1.00 66.50 684 PRO A C 1
ATOM 5290 O O . PRO A 1 684 ? 24.892 7.125 -19.164 1.00 66.50 684 PRO A O 1
ATOM 5293 N N . GLY A 1 685 ? 23.841 8.532 -20.553 1.00 66.75 685 GLY A N 1
ATOM 5294 C CA . GLY A 1 685 ? 24.871 9.581 -20.554 1.00 66.75 685 GLY A CA 1
ATOM 5295 C C . GLY A 1 685 ? 24.629 10.713 -19.545 1.00 66.75 685 GLY A C 1
ATOM 5296 O O . GLY A 1 685 ? 25.400 11.669 -19.513 1.00 66.75 685 GLY A O 1
ATOM 5297 N N . CYS A 1 686 ? 23.553 10.651 -18.758 1.00 78.62 686 CYS A N 1
ATOM 5298 C CA . CYS A 1 686 ? 23.251 11.632 -17.722 1.00 78.62 686 CYS A CA 1
ATOM 5299 C C . CYS A 1 686 ? 24.093 11.372 -16.460 1.00 78.62 686 CYS A C 1
ATOM 5301 O O . CYS A 1 686 ? 24.226 10.240 -15.994 1.00 78.62 686 CYS A O 1
ATOM 5303 N N . HIS A 1 687 ? 24.652 12.436 -15.879 1.00 72.88 687 HIS A N 1
ATOM 5304 C CA . HIS A 1 687 ? 25.353 12.385 -14.596 1.00 72.88 687 HIS A CA 1
ATOM 5305 C C . HIS A 1 687 ? 24.437 12.900 -13.481 1.00 72.88 687 HIS A C 1
ATOM 5307 O O . HIS A 1 687 ? 23.742 13.897 -13.675 1.00 72.88 687 HIS A O 1
ATOM 5313 N N . LYS A 1 688 ? 24.450 12.241 -12.312 1.00 66.69 688 LYS A N 1
ATOM 5314 C CA . LYS A 1 688 ? 23.693 12.698 -11.135 1.00 66.69 688 LYS A CA 1
ATOM 5315 C C . LYS A 1 688 ? 24.157 14.106 -10.739 1.00 66.69 688 LYS A C 1
ATOM 5317 O O . LYS A 1 688 ? 25.347 14.329 -10.522 1.00 66.69 688 LYS A O 1
ATOM 5322 N N . GLU A 1 689 ? 23.210 15.035 -10.669 1.00 67.12 689 GLU A N 1
ATOM 5323 C CA . GLU A 1 689 ? 23.433 16.416 -10.233 1.00 67.12 689 GLU A CA 1
ATOM 5324 C C . GLU A 1 689 ? 23.530 16.443 -8.691 1.00 67.12 689 GLU A C 1
ATOM 5326 O O . GLU A 1 689 ? 22.750 15.760 -8.023 1.00 67.12 689 GLU A O 1
ATOM 5331 N N . MET A 1 690 ? 24.505 17.188 -8.147 1.00 53.28 690 MET A N 1
ATOM 5332 C CA . MET A 1 690 ? 24.718 17.388 -6.698 1.00 53.28 690 MET A CA 1
ATOM 5333 C C . MET A 1 690 ? 23.895 18.561 -6.152 1.00 53.28 690 MET A C 1
ATOM 5335 O O . MET A 1 690 ? 23.830 19.601 -6.848 1.00 53.28 690 MET A O 1
#

Nearest PDB structures (foldseek):
  5joe-assembly1_A  TM=6.623E-01  e=1.448E-03  Homo sapiens
  2bk8-assembly1_A  TM=6.723E-01  e=5.393E-03  Homo sapiens
  4k0v-assembly1_A  TM=2.509E-01  e=3.116E-05  Homo sapiens
  7ahs-assembly3_C  TM=3.006E-01  e=1.747E-05  Homo sapiens
  5jdd-assembly1_A  TM=2.712E-01  e=7.227E-05  Homo sapiens